Protein AF-A0A812Y8W4-F1 (afdb_monomer_lite)

Secondary structure (DSSP, 8-state):
-EEEESSSSS-EEEEE-HHHHHHHT--GGGTTTSB-GGGS--TTEE--HHHHHHHHHHHHH---EEEEEEPEE-SS-S---EEEEEEEEEEETTEEEEEEEEEEEPTT----STTHHHHHHHHHHHHHHHHHTT--EEEPPHHHHGGGPPEE-S--PEEEEEEEHHHHHHHHHHHHHT-SS-EEEE-TTSTT-EEEEE-HHHHHHH-GGG--TTS---GGGTT-BTB-TTS---EEGGG----STHHHHHHHHHHHHHHHH---EEEEE--SSPPTTPPPEEEEEEEEEEEEE-SSSTTTTT-EEEEEEEEEESS-HHHHHHH-S-HHHHHHHHHHHHHHHHTGGGSPPTTTSTT--TTS--TT--EEEEEEEEEEEE--

Foldseek 3Di:
DWKWFLPALATATDDDDPVCCVQLVPDPVVRHRDRHPVVADDLFWGAAQVVLLQVLLCSQQFAWDWDKDWTAGQDDDDDGWIKIKTWWWKAKQNTIMIDIDMDTDDPDDDDDDDPPVVVVVVCVVVVVVSVVVVIDMDIDDNVRSVLLAWAWPDDQAFDPFKFKVVLLLVLLQVLVQPAPFFKWKFFLLDPLGFTPHTHPNVCVVQVVVVDDLVPLPDPCVVSPVPDDSPHDSTHHQLSFQWDDDPVRVVQSSNVSSCSSHFEWDKTFGQHPDDDVPDGTKIKIKWKKFWWFADDRASRHDGHGGIMIMMTIGPDDRVVCVVCPPPPVSVVSSQVSSLVSLVVSVPHDGVPNPVPPDSVVGDRSMHMITTGNHMTIIYRD

Sequence (380 aa):
AIANDWQSEEITCVAMNDHYVKDQNCPREFLMNKNNRVLDPTHLTSLPAAVRVGIRAALAYGHQFDTHFETVESAAPGTKFMKKVSIRTVRVAGFRFVVGWQHHMGKDVQYGSRSSGWWKLAEDLVTQKASAASLPVSWIQEEEASKWQAELNGVFDQTEHLCRKEDLDAAILKALAQQKSPVILCDPFLPECPVIGVNAAAQAMTGWGNVGRQEVASADVRLLAGAKPSERGGYHLTYGRYAEGEEEELQRLAVRAACANGRPCSVKFRKMFEMPGDRPLSLWLQGVTVAYGVNKGPLGGGAHIWYLVGILSDAPVDAWEKEAPSSVAMASLKMALQEVLESHDALPKPGDSQEAGEKDWHPYGGDVRLLSKLVWHCQP

Structure (mmCIF, N/CA/C/O backbone):
data_AF-A0A812Y8W4-F1
#
_entry.id   AF-A0A812Y8W4-F1
#
loop_
_atom_site.group_PDB
_atom_site.id
_atom_site.type_symbol
_atom_site.label_atom_id
_atom_site.label_alt_id
_atom_site.label_comp_id
_atom_site.label_asym_id
_atom_site.label_entity_id
_atom_site.label_seq_id
_atom_site.pdbx_PDB_ins_code
_atom_site.Cartn_x
_atom_site.Cartn_y
_atom_site.Cartn_z
_atom_site.occupancy
_atom_site.B_iso_or_equiv
_atom_site.auth_seq_id
_atom_site.auth_comp_id
_atom_site.auth_asym_id
_atom_site.auth_atom_id
_atom_site.pdbx_PDB_model_num
ATOM 1 N N . ALA A 1 1 ? -5.309 21.760 7.430 1.00 75.50 1 ALA A N 1
ATOM 2 C CA . ALA A 1 1 ? -5.309 20.417 8.027 1.00 75.50 1 ALA A CA 1
ATOM 3 C C . ALA A 1 1 ? -6.565 19.687 7.593 1.00 75.50 1 ALA A C 1
ATOM 5 O O . ALA A 1 1 ? -7.605 20.328 7.439 1.00 75.50 1 ALA A O 1
ATOM 6 N N . ILE A 1 2 ? -6.438 18.382 7.402 1.00 80.75 2 ILE A N 1
ATOM 7 C CA . ILE A 1 2 ? -7.521 17.454 7.083 1.00 80.75 2 ILE A CA 1
ATOM 8 C C . ILE A 1 2 ? -7.534 16.333 8.122 1.00 80.75 2 ILE A C 1
ATOM 10 O O . ILE A 1 2 ? -6.482 16.007 8.677 1.00 80.75 2 ILE A O 1
ATOM 14 N N . ALA A 1 3 ? -8.707 15.766 8.380 1.00 82.62 3 ALA A N 1
ATOM 15 C CA . ALA A 1 3 ? -8.873 14.566 9.184 1.00 82.62 3 ALA A CA 1
ATOM 16 C C . ALA A 1 3 ? -9.636 13.517 8.377 1.00 82.62 3 ALA A C 1
ATOM 18 O O . ALA A 1 3 ? -10.691 13.822 7.809 1.00 82.62 3 ALA A O 1
ATOM 19 N N . ASN A 1 4 ? -9.100 12.300 8.351 1.00 82.75 4 ASN A N 1
ATOM 20 C CA . ASN A 1 4 ? -9.734 11.165 7.700 1.00 82.75 4 ASN A CA 1
ATOM 21 C C . ASN A 1 4 ? -10.240 10.156 8.730 1.00 82.75 4 ASN A C 1
ATOM 23 O O . ASN A 1 4 ? -9.529 9.869 9.697 1.00 82.75 4 ASN A O 1
ATOM 27 N N . ASP A 1 5 ? -11.430 9.608 8.490 1.00 82.12 5 ASP A N 1
ATOM 28 C CA . ASP A 1 5 ? -11.934 8.452 9.226 1.00 82.12 5 ASP A CA 1
ATOM 29 C C . ASP A 1 5 ? -11.247 7.191 8.703 1.00 82.12 5 ASP A C 1
ATOM 31 O O . ASP A 1 5 ? -11.250 6.896 7.507 1.00 82.12 5 ASP A O 1
ATOM 35 N N . TRP A 1 6 ? -10.586 6.484 9.613 1.00 84.50 6 TRP A N 1
ATOM 36 C CA . TRP A 1 6 ? -9.884 5.251 9.303 1.00 84.50 6 TRP A CA 1
ATOM 37 C C . TRP A 1 6 ? -10.809 4.031 9.365 1.00 84.50 6 TRP A C 1
ATOM 39 O O . TRP A 1 6 ? -10.519 3.019 8.725 1.00 84.50 6 TRP A O 1
ATOM 49 N N . GLN A 1 7 ? -11.889 4.094 10.147 1.00 76.88 7 GLN A N 1
ATOM 50 C CA . GLN A 1 7 ? -12.777 2.958 10.378 1.00 76.88 7 GLN A CA 1
ATOM 51 C C . GLN A 1 7 ? -13.758 2.708 9.236 1.00 76.88 7 GLN A C 1
ATOM 53 O O . GLN A 1 7 ? -14.238 1.579 9.106 1.00 76.88 7 GLN A O 1
ATOM 58 N N . SER A 1 8 ? -14.025 3.704 8.394 1.00 71.31 8 SER A N 1
ATOM 59 C CA . SER A 1 8 ? -14.782 3.494 7.167 1.00 71.31 8 SER A CA 1
ATOM 60 C C . SER A 1 8 ? -14.055 2.521 6.221 1.00 71.31 8 SER A C 1
ATOM 62 O O . SER A 1 8 ? -12.823 2.388 6.246 1.00 71.31 8 SER A O 1
ATOM 64 N N . GLU A 1 9 ? -14.838 1.802 5.407 1.00 66.44 9 GLU A N 1
ATOM 65 C CA . GLU A 1 9 ? -14.333 0.840 4.409 1.00 66.44 9 GLU A CA 1
ATOM 66 C C . GLU A 1 9 ? -13.288 1.504 3.506 1.00 66.44 9 GLU A C 1
ATOM 68 O O . GLU A 1 9 ? -12.166 1.014 3.359 1.00 66.44 9 GLU A O 1
ATOM 73 N N . GLU A 1 10 ? -13.617 2.703 3.031 1.00 69.31 10 GLU A N 1
ATOM 74 C CA . GLU A 1 10 ? -12.698 3.633 2.384 1.00 69.31 10 GLU A CA 1
ATOM 75 C C . GLU A 1 10 ? -12.204 4.675 3.391 1.00 69.31 10 GLU A C 1
ATOM 77 O O . GLU A 1 10 ? -12.980 5.147 4.211 1.00 69.31 10 GLU A O 1
ATOM 82 N N . ILE A 1 11 ? -10.939 5.100 3.335 1.00 73.06 11 ILE A N 1
ATOM 83 C CA . ILE A 1 11 ? -10.440 6.185 4.200 1.00 73.06 11 ILE A CA 1
ATOM 84 C C . ILE A 1 11 ? -10.993 7.522 3.680 1.00 73.06 11 ILE A C 1
ATOM 86 O O . ILE A 1 11 ? -10.510 8.049 2.674 1.00 73.06 11 ILE A O 1
ATOM 90 N N . THR A 1 12 ? -12.006 8.078 4.348 1.00 77.44 12 THR A N 1
ATOM 91 C CA . THR A 1 12 ? -12.747 9.253 3.848 1.00 77.44 12 THR A CA 1
ATOM 92 C C . THR A 1 12 ? -12.434 10.533 4.613 1.00 77.44 12 THR A C 1
ATOM 94 O O . THR A 1 12 ? -12.123 10.505 5.802 1.00 77.44 12 THR A O 1
ATOM 97 N N . CYS A 1 13 ? -12.531 11.683 3.937 1.00 80.06 13 CYS A N 1
ATOM 98 C CA . CYS A 1 13 ? -12.452 12.990 4.590 1.00 80.06 13 CYS A CA 1
ATOM 99 C C . CYS A 1 13 ? -13.642 13.235 5.511 1.00 80.06 13 CYS A C 1
ATOM 101 O O . CYS A 1 13 ? -14.760 13.400 5.022 1.00 80.06 13 CYS A O 1
ATOM 103 N N . VAL A 1 14 ? -13.397 13.434 6.803 1.00 84.81 14 VAL A N 1
ATOM 104 C CA . VAL A 1 14 ? -14.457 13.810 7.754 1.00 84.81 14 VAL A CA 1
ATOM 105 C C . VAL A 1 14 ? -14.330 15.233 8.279 1.00 84.81 14 VAL A C 1
ATOM 107 O O . VAL A 1 14 ? -15.310 15.794 8.761 1.00 84.81 14 VAL A O 1
ATOM 110 N N . ALA A 1 15 ? -13.160 15.865 8.154 1.00 84.06 15 ALA A N 1
ATOM 111 C CA . ALA A 1 15 ? -13.011 17.280 8.482 1.00 84.06 15 ALA A CA 1
ATOM 112 C C . ALA A 1 15 ? -11.885 17.960 7.696 1.00 84.06 15 ALA A C 1
ATOM 114 O O . ALA A 1 15 ? -10.861 17.354 7.382 1.00 84.06 15 ALA A O 1
ATOM 115 N N . MET A 1 16 ? -12.047 19.261 7.444 1.00 82.94 16 MET A N 1
ATOM 116 C CA . MET A 1 16 ? -11.006 20.127 6.887 1.00 82.94 16 MET A CA 1
ATOM 117 C C . MET A 1 16 ? -11.156 21.562 7.391 1.00 82.94 16 MET A C 1
ATOM 119 O O . MET A 1 16 ? -12.273 22.073 7.508 1.00 82.94 16 MET A O 1
ATOM 123 N N . ASN A 1 17 ? -10.038 22.242 7.642 1.00 82.38 17 ASN A N 1
ATOM 124 C CA . ASN A 1 17 ? -10.078 23.653 8.028 1.00 82.38 17 ASN A CA 1
ATOM 125 C C . ASN A 1 17 ? -10.137 24.594 6.808 1.00 82.38 17 ASN A C 1
ATOM 127 O O . ASN A 1 17 ? -9.692 24.248 5.714 1.00 82.38 17 ASN A O 1
ATOM 131 N N . ASP A 1 18 ? -10.662 25.807 7.002 1.00 79.19 18 ASP A N 1
ATOM 132 C CA . ASP A 1 18 ? -10.831 26.804 5.928 1.00 79.19 18 ASP A CA 1
ATOM 133 C C . ASP A 1 18 ? -9.507 27.206 5.271 1.00 79.19 18 ASP A C 1
ATOM 135 O O . ASP A 1 18 ? -9.463 27.518 4.085 1.00 79.19 18 ASP A O 1
ATOM 139 N N . HIS A 1 19 ? -8.414 27.192 6.038 1.00 73.94 19 HIS A N 1
ATOM 140 C CA . HIS A 1 19 ? -7.087 27.508 5.517 1.00 73.94 19 HIS A CA 1
ATOM 141 C C . HIS A 1 19 ? -6.642 26.494 4.458 1.00 73.94 19 HIS A C 1
ATOM 143 O O . HIS A 1 19 ? -6.126 26.884 3.421 1.00 73.94 19 HIS A O 1
ATOM 149 N N . TYR A 1 20 ? -6.925 25.206 4.666 1.00 71.69 20 TYR A N 1
ATOM 150 C CA . TYR A 1 20 ? -6.605 24.170 3.688 1.00 71.69 20 TYR A CA 1
ATOM 151 C C . TYR A 1 20 ? -7.391 24.334 2.381 1.00 71.69 20 TYR A C 1
ATOM 153 O O . TYR A 1 20 ? -6.816 24.214 1.305 1.00 71.69 20 TYR A O 1
ATOM 161 N N . VAL A 1 21 ? -8.683 24.669 2.472 1.00 71.25 21 VAL A N 1
ATOM 162 C CA . VAL A 1 21 ? -9.543 24.953 1.306 1.00 71.25 21 VAL A CA 1
ATOM 163 C C . VAL A 1 21 ? -8.991 26.130 0.497 1.00 71.25 21 VAL A C 1
ATOM 165 O O . VAL A 1 21 ? -8.902 26.049 -0.727 1.00 71.25 21 VAL A O 1
ATOM 168 N N . LYS A 1 22 ? -8.579 27.203 1.187 1.00 69.56 22 LYS A N 1
ATOM 169 C CA . LYS A 1 22 ? -7.984 28.397 0.569 1.00 69.56 22 LYS A CA 1
ATOM 170 C C . LYS A 1 22 ? -6.639 28.097 -0.095 1.00 69.56 22 LYS A C 1
ATOM 172 O O . LYS A 1 22 ? -6.428 28.514 -1.225 1.00 69.56 22 LYS A O 1
ATOM 177 N N . ASP A 1 23 ? -5.760 27.353 0.571 1.00 67.06 23 ASP A N 1
ATOM 178 C CA . ASP A 1 23 ? -4.409 27.069 0.069 1.00 67.06 23 ASP A CA 1
ATOM 179 C C . ASP A 1 23 ? -4.389 26.051 -1.083 1.00 67.06 23 ASP A C 1
ATOM 181 O O . ASP A 1 23 ? -3.506 26.104 -1.939 1.00 67.06 23 ASP A O 1
ATOM 185 N N . GLN A 1 24 ? -5.325 25.095 -1.109 1.00 64.88 24 GLN A N 1
ATOM 186 C CA . GLN A 1 24 ? -5.390 24.068 -2.157 1.00 64.88 24 GLN A CA 1
ATOM 187 C C . GLN A 1 24 ? -6.292 24.452 -3.341 1.00 64.88 24 GLN A C 1
ATOM 189 O O . GLN A 1 24 ? -6.369 23.682 -4.296 1.00 64.88 24 GLN A O 1
ATOM 194 N N . ASN A 1 25 ? -6.973 25.608 -3.303 1.00 61.84 25 ASN A N 1
ATOM 195 C CA . ASN A 1 25 ? -7.929 26.048 -4.332 1.00 61.84 25 ASN A CA 1
ATOM 196 C C . ASN A 1 25 ? -8.960 24.964 -4.721 1.00 61.84 25 ASN A C 1
ATOM 198 O O . ASN A 1 25 ? -9.389 24.878 -5.871 1.00 61.84 25 ASN A O 1
ATOM 202 N N . CYS A 1 26 ? -9.360 24.122 -3.765 1.00 60.56 26 CYS A N 1
ATOM 203 C CA . CYS A 1 26 ? -10.306 23.029 -3.979 1.00 60.56 26 CYS A CA 1
ATOM 204 C C . CYS A 1 26 ? -11.512 23.215 -3.048 1.00 60.56 26 CYS A C 1
ATOM 206 O O . CYS A 1 26 ? -11.309 23.254 -1.829 1.00 60.56 26 CYS A O 1
ATOM 208 N N . PRO A 1 27 ? -12.750 23.349 -3.567 1.00 65.56 27 PRO A N 1
ATOM 209 C CA . PRO A 1 27 ? -13.910 23.577 -2.712 1.00 65.56 27 PRO A CA 1
ATOM 210 C C . PRO A 1 27 ? -14.176 22.387 -1.785 1.00 65.56 27 PRO A C 1
ATOM 212 O O . PRO A 1 27 ? -13.978 21.225 -2.151 1.00 65.56 27 PRO A O 1
ATOM 215 N N . ARG A 1 28 ? -14.654 22.684 -0.573 1.00 73.00 28 ARG A N 1
ATOM 216 C CA . ARG A 1 28 ? -14.853 21.706 0.507 1.00 73.00 28 ARG A CA 1
ATOM 217 C C . ARG A 1 28 ? -15.736 20.535 0.076 1.00 73.00 28 ARG A C 1
ATOM 219 O O . ARG A 1 28 ? -15.408 19.388 0.371 1.00 73.00 28 ARG A O 1
ATOM 226 N N . GLU A 1 29 ? -16.823 20.805 -0.641 1.00 69.56 29 GLU A N 1
ATOM 227 C CA . GLU A 1 29 ? -17.768 19.791 -1.121 1.00 69.56 29 GLU A CA 1
ATOM 228 C C . GLU A 1 29 ? -17.148 18.765 -2.083 1.00 69.56 29 GLU A C 1
ATOM 230 O O . GLU A 1 29 ? -17.679 17.665 -2.246 1.00 69.56 29 GLU A O 1
ATOM 235 N N . PHE A 1 30 ? -16.006 19.077 -2.705 1.00 63.97 30 PHE A N 1
ATOM 236 C CA . PHE A 1 30 ? -15.322 18.124 -3.573 1.00 63.97 30 PHE A CA 1
ATOM 237 C C . PHE A 1 30 ? -14.468 17.117 -2.814 1.00 63.97 30 PHE A C 1
ATOM 239 O O . PHE A 1 30 ? -14.166 16.081 -3.401 1.00 63.97 30 PHE A O 1
ATOM 246 N N . LEU A 1 31 ? -14.120 17.399 -1.558 1.00 67.38 31 LEU A N 1
ATOM 247 C CA . LEU A 1 31 ? -13.201 16.599 -0.750 1.00 67.38 31 LEU A CA 1
ATOM 248 C C . LEU A 1 31 ? -13.906 15.894 0.420 1.00 67.38 31 LEU A C 1
ATOM 250 O O . LEU A 1 31 ? -13.575 14.759 0.743 1.00 67.38 31 LEU A O 1
ATOM 254 N N . MET A 1 32 ? -14.909 16.531 1.033 1.00 73.50 32 MET A N 1
ATOM 255 C CA . MET A 1 32 ? -15.682 15.940 2.135 1.00 73.50 32 MET A CA 1
ATOM 256 C C . MET A 1 32 ? -16.338 14.615 1.729 1.00 73.50 32 MET A C 1
ATOM 258 O O . MET A 1 32 ? -16.919 14.520 0.650 1.00 73.50 32 MET A O 1
ATOM 262 N N . ASN A 1 33 ? -16.280 13.615 2.614 1.00 66.69 33 ASN A N 1
ATOM 263 C CA . ASN A 1 33 ? -16.837 12.268 2.433 1.00 66.69 33 ASN A CA 1
ATOM 264 C C . ASN A 1 33 ? -16.342 11.526 1.182 1.00 66.69 33 ASN A C 1
ATOM 266 O O . ASN A 1 33 ? -16.957 10.548 0.765 1.00 66.69 33 ASN A O 1
ATOM 270 N N . LYS A 1 34 ? -15.246 11.981 0.567 1.00 64.75 34 LYS A N 1
ATOM 271 C CA . LYS A 1 34 ? -14.584 11.264 -0.520 1.00 64.75 34 LYS A CA 1
ATOM 272 C C . LYS A 1 34 ? -13.285 10.658 -0.030 1.00 64.75 34 LYS A C 1
ATOM 274 O O . LYS A 1 34 ? -12.699 11.122 0.954 1.00 64.75 34 LYS A O 1
ATOM 279 N N . ASN A 1 35 ? -12.828 9.644 -0.757 1.00 60.47 35 ASN A N 1
ATOM 280 C CA . ASN A 1 35 ? -11.470 9.150 -0.638 1.00 60.47 35 ASN A CA 1
ATOM 281 C C . ASN A 1 35 ? -10.505 10.313 -0.898 1.00 60.47 35 ASN A C 1
ATOM 283 O O . ASN A 1 35 ? -10.450 10.913 -1.978 1.00 60.47 35 ASN A O 1
ATOM 287 N N . ASN A 1 36 ? -9.808 10.690 0.164 1.00 55.25 36 ASN A N 1
ATOM 288 C CA . ASN A 1 36 ? -9.046 11.915 0.228 1.00 55.25 36 ASN A CA 1
ATOM 289 C C . ASN A 1 36 ? -7.659 11.695 -0.386 1.00 55.25 36 ASN A C 1
ATOM 291 O O . ASN A 1 36 ? -6.643 11.672 0.308 1.00 55.25 36 ASN A O 1
ATOM 295 N N . ARG A 1 37 ? -7.599 11.620 -1.721 1.00 55.22 37 ARG A N 1
ATOM 296 C CA . ARG A 1 37 ? -6.351 11.654 -2.514 1.00 55.22 37 ARG A CA 1
ATOM 297 C C . ARG A 1 37 ? -5.582 12.983 -2.399 1.00 55.22 37 ARG A C 1
ATOM 299 O O . ARG A 1 37 ? -4.651 13.224 -3.149 1.00 55.22 37 ARG A O 1
ATOM 306 N N . VAL A 1 38 ? -5.935 13.857 -1.457 1.00 50.94 38 VAL A N 1
ATOM 307 C CA . VAL A 1 38 ? -5.523 15.270 -1.410 1.00 50.94 38 VAL A CA 1
ATOM 308 C C . VAL A 1 38 ? -4.034 15.485 -1.132 1.00 50.94 38 VAL A C 1
ATOM 310 O O . VAL A 1 38 ? -3.537 16.599 -1.264 1.00 50.94 38 VAL A O 1
ATOM 313 N N . LEU A 1 39 ? -3.304 14.423 -0.789 1.00 50.75 39 LEU A N 1
ATOM 314 C CA . LEU A 1 39 ? -1.848 14.463 -0.684 1.00 50.75 39 LEU A CA 1
ATOM 315 C C . LEU A 1 39 ? -1.136 14.115 -2.001 1.00 50.75 39 LEU A C 1
ATOM 317 O O . LEU A 1 39 ? 0.014 14.520 -2.161 1.00 50.75 39 LEU A O 1
ATOM 321 N N . ASP A 1 40 ? -1.795 13.432 -2.945 1.00 47.28 40 ASP A N 1
ATOM 322 C CA . ASP A 1 40 ? -1.264 13.116 -4.278 1.00 47.28 40 ASP A CA 1
ATOM 323 C C . ASP A 1 40 ? -1.700 14.228 -5.254 1.00 47.28 40 ASP A C 1
ATOM 325 O O . ASP A 1 40 ? -2.899 14.411 -5.489 1.00 47.28 40 ASP A O 1
ATOM 329 N N . PRO A 1 41 ? -0.782 15.077 -5.752 1.00 43.41 41 PRO A N 1
ATOM 330 C CA . PRO A 1 41 ? -1.162 16.146 -6.647 1.00 43.41 41 PRO A CA 1
ATOM 331 C C . PRO A 1 41 ? -1.688 15.589 -7.973 1.00 43.41 41 PRO A C 1
ATOM 333 O O . PRO A 1 41 ? -1.301 14.530 -8.443 1.00 43.41 41 PRO A O 1
ATOM 336 N N . THR A 1 42 ? -2.597 16.367 -8.547 1.00 47.44 42 THR A N 1
ATOM 337 C CA . THR A 1 42 ? -3.219 16.273 -9.872 1.00 47.44 42 THR A CA 1
ATOM 338 C C . THR A 1 42 ? -2.381 15.610 -10.974 1.00 47.44 42 THR A C 1
ATOM 340 O O . THR A 1 42 ? -1.166 15.761 -10.983 1.00 47.44 42 THR A O 1
ATOM 343 N N . HIS A 1 43 ? -3.070 15.055 -11.981 1.00 47.28 43 HIS A N 1
ATOM 344 C CA . HIS A 1 43 ? -2.619 14.463 -13.263 1.00 47.28 43 HIS A CA 1
ATOM 345 C C . HIS A 1 43 ? -1.365 15.021 -13.994 1.00 47.28 43 HIS A C 1
ATOM 347 O O . HIS A 1 43 ? -0.941 14.401 -14.963 1.00 47.28 43 HIS A O 1
ATOM 353 N N . LEU A 1 44 ? -0.786 16.152 -13.572 1.00 50.47 44 LEU A N 1
ATOM 354 C CA . LEU A 1 44 ? 0.386 16.825 -14.159 1.00 50.47 44 LEU A CA 1
ATOM 355 C C . LEU A 1 44 ? 1.672 16.749 -13.307 1.00 50.47 44 LEU A C 1
ATOM 357 O O . LEU A 1 44 ? 2.728 17.214 -13.741 1.00 50.47 44 LEU A O 1
ATOM 361 N N . THR A 1 45 ? 1.616 16.194 -12.090 1.00 58.78 45 THR A N 1
ATOM 362 C CA . THR A 1 45 ? 2.785 15.986 -11.213 1.00 58.78 45 THR A CA 1
ATOM 363 C C . THR A 1 45 ? 2.568 14.775 -10.318 1.00 58.78 45 THR A C 1
ATOM 365 O O . THR A 1 45 ? 1.502 14.659 -9.728 1.00 58.78 45 THR A O 1
ATOM 368 N N . SER A 1 46 ? 3.582 13.932 -10.131 1.00 68.31 46 SER A N 1
ATOM 369 C CA . SER A 1 46 ? 3.511 12.790 -9.207 1.00 68.31 46 SER A CA 1
ATOM 370 C C . SER A 1 46 ? 4.354 13.030 -7.955 1.00 68.31 46 SER A C 1
ATOM 372 O O . SER A 1 46 ? 5.429 13.637 -8.023 1.00 68.31 46 SER A O 1
ATOM 374 N N . LEU A 1 47 ? 3.924 12.500 -6.810 1.00 77.88 47 LEU A N 1
ATOM 375 C CA . LEU A 1 47 ? 4.786 12.391 -5.628 1.00 77.88 47 LEU A CA 1
ATOM 376 C C . LEU A 1 47 ? 5.966 11.447 -5.893 1.00 77.88 47 LEU A C 1
ATOM 378 O O . LEU A 1 47 ? 5.760 10.447 -6.571 1.00 77.88 47 LEU A O 1
ATOM 382 N N .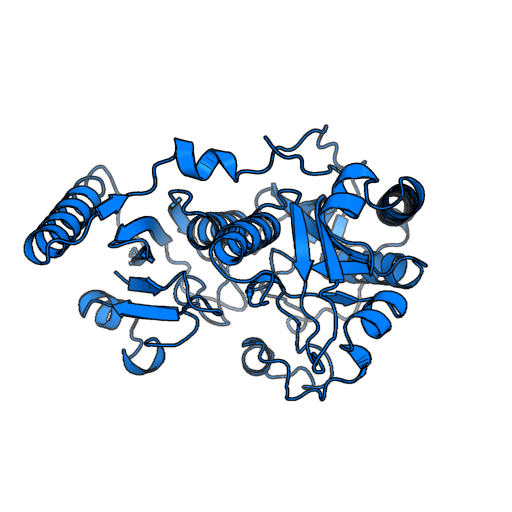 PRO A 1 48 ? 7.159 11.657 -5.311 1.00 81.00 48 PRO A N 1
ATOM 383 C CA . PRO A 1 48 ? 8.196 10.627 -5.289 1.00 81.00 48 PRO A CA 1
ATOM 384 C C . PRO A 1 48 ? 7.714 9.334 -4.611 1.00 81.00 48 PRO A C 1
ATOM 386 O O . PRO A 1 48 ? 6.954 9.377 -3.641 1.00 81.00 48 PRO A O 1
ATOM 389 N N . ALA A 1 49 ? 8.197 8.180 -5.074 1.00 83.56 49 ALA A N 1
ATOM 390 C CA . ALA A 1 49 ? 7.829 6.858 -4.558 1.00 83.56 49 ALA A CA 1
ATOM 391 C C . ALA A 1 49 ? 7.941 6.731 -3.025 1.00 83.56 49 ALA A C 1
ATOM 393 O O . ALA A 1 49 ? 6.983 6.317 -2.372 1.00 83.56 49 ALA A O 1
ATOM 394 N N . ALA A 1 50 ? 9.061 7.167 -2.439 1.00 84.69 50 ALA A N 1
ATOM 395 C CA . ALA A 1 50 ? 9.269 7.139 -0.988 1.00 84.69 50 ALA A CA 1
ATOM 396 C C . ALA A 1 50 ? 8.222 7.969 -0.220 1.00 84.69 50 ALA A C 1
ATOM 398 O O . ALA A 1 50 ? 7.782 7.582 0.861 1.00 84.69 50 ALA A O 1
ATOM 399 N N . VAL A 1 51 ? 7.770 9.085 -0.805 1.00 85.38 51 VAL A N 1
ATOM 400 C CA . VAL A 1 51 ? 6.731 9.937 -0.214 1.00 85.38 51 VAL A CA 1
ATOM 401 C C . VAL A 1 51 ? 5.373 9.244 -0.263 1.00 85.38 51 VAL A C 1
ATOM 403 O O . VAL A 1 51 ? 4.658 9.246 0.737 1.00 85.38 51 VAL A O 1
ATOM 406 N N . ARG A 1 52 ? 5.030 8.594 -1.386 1.00 83.94 52 ARG A N 1
ATOM 407 C CA . ARG A 1 52 ? 3.784 7.813 -1.517 1.00 83.94 52 ARG A CA 1
ATOM 408 C C . ARG A 1 52 ? 3.714 6.700 -0.473 1.00 83.94 52 ARG A C 1
ATOM 410 O O . ARG A 1 52 ? 2.693 6.559 0.195 1.00 83.94 52 ARG A O 1
ATOM 417 N N . VAL A 1 53 ? 4.803 5.948 -0.313 1.00 84.38 53 VAL A N 1
ATOM 418 C CA . VAL A 1 53 ? 4.907 4.854 0.665 1.00 84.38 53 VAL A CA 1
ATOM 419 C C . VAL A 1 53 ? 4.798 5.381 2.097 1.00 84.38 53 VAL A C 1
ATOM 421 O O . VAL A 1 53 ? 4.021 4.845 2.881 1.00 84.38 53 VAL A O 1
ATOM 424 N N . GLY A 1 54 ? 5.489 6.475 2.432 1.00 87.44 54 GLY A N 1
ATOM 425 C CA . GLY A 1 54 ? 5.412 7.076 3.766 1.00 87.44 54 GLY A CA 1
ATOM 426 C C . GLY A 1 54 ? 4.018 7.602 4.124 1.00 87.44 54 GLY A C 1
ATOM 427 O O . GLY A 1 54 ? 3.516 7.340 5.217 1.00 87.44 54 GLY A O 1
ATOM 428 N N . ILE A 1 55 ? 3.335 8.256 3.176 1.00 86.25 55 ILE A N 1
ATOM 429 C CA . ILE A 1 55 ? 1.930 8.658 3.345 1.00 86.25 55 ILE A CA 1
ATOM 430 C C . ILE A 1 55 ? 1.045 7.428 3.565 1.00 86.25 55 ILE A C 1
ATOM 432 O O . ILE A 1 55 ? 0.200 7.440 4.458 1.00 86.25 55 ILE A O 1
ATOM 436 N N . ARG A 1 56 ? 1.235 6.351 2.791 1.00 86.75 56 ARG A N 1
ATOM 437 C CA . ARG A 1 56 ? 0.461 5.112 2.966 1.00 86.75 56 ARG A CA 1
ATOM 438 C C . ARG A 1 56 ? 0.692 4.472 4.317 1.00 86.75 56 ARG A C 1
ATOM 440 O O . ARG A 1 56 ? -0.282 4.078 4.935 1.00 86.75 56 ARG A O 1
ATOM 447 N N . ALA A 1 57 ? 1.930 4.395 4.791 1.00 89.62 57 ALA A N 1
ATOM 448 C CA . ALA A 1 57 ? 2.240 3.874 6.119 1.00 89.62 57 ALA A CA 1
ATOM 449 C C . ALA A 1 57 ? 1.513 4.667 7.218 1.00 89.62 57 ALA A C 1
ATOM 451 O O . ALA A 1 57 ? 0.901 4.084 8.118 1.00 89.62 57 ALA A O 1
ATOM 452 N N . ALA A 1 58 ? 1.504 5.997 7.098 1.00 88.88 58 ALA A N 1
ATOM 453 C CA . ALA A 1 58 ? 0.778 6.868 8.013 1.00 88.88 58 ALA A CA 1
ATOM 454 C C . ALA A 1 58 ? -0.737 6.625 7.970 1.00 88.88 58 ALA A C 1
ATOM 456 O O . ALA A 1 58 ? -1.365 6.465 9.014 1.00 88.88 58 ALA A O 1
ATOM 457 N N . LEU A 1 59 ? -1.318 6.538 6.768 1.00 86.62 59 LEU A N 1
ATOM 458 C CA . LEU A 1 59 ? -2.742 6.253 6.576 1.00 86.62 59 LEU A CA 1
ATOM 459 C C . LEU A 1 59 ? -3.127 4.828 7.003 1.00 86.62 59 LEU A C 1
ATOM 461 O O . LEU A 1 59 ? -4.244 4.604 7.454 1.00 86.62 59 LEU A O 1
ATOM 465 N N . ALA A 1 60 ? -2.229 3.859 6.848 1.00 87.75 60 ALA A N 1
ATOM 466 C CA . ALA A 1 60 ? -2.504 2.448 7.067 1.00 87.75 60 ALA A CA 1
ATOM 467 C C . ALA A 1 60 ? -2.479 2.082 8.548 1.00 87.75 60 ALA A C 1
ATOM 469 O O . ALA A 1 60 ? -3.430 1.473 9.025 1.00 87.75 60 ALA A O 1
ATOM 470 N N . TYR A 1 61 ? -1.420 2.457 9.268 1.00 89.75 61 TYR A N 1
ATOM 471 C CA . TYR A 1 61 ? -1.188 2.003 10.642 1.00 89.75 61 TYR A CA 1
ATOM 472 C C . TYR A 1 61 ? -0.624 3.085 11.569 1.00 89.75 61 TYR A C 1
ATOM 474 O O . TYR A 1 61 ? -0.190 2.794 12.681 1.00 89.75 61 TYR A O 1
ATOM 482 N N . GLY A 1 62 ? -0.677 4.347 11.143 1.00 88.81 62 GLY A N 1
ATOM 483 C CA . GLY A 1 62 ? -0.370 5.488 11.996 1.00 88.81 62 GLY A CA 1
ATOM 484 C C . GLY A 1 62 ? 1.111 5.793 12.170 1.00 88.81 62 GLY A C 1
ATOM 485 O O . GLY A 1 62 ? 1.458 6.503 13.109 1.00 88.81 62 GLY A O 1
ATOM 486 N N . HIS A 1 63 ? 1.970 5.314 11.263 1.00 90.88 63 HIS A N 1
ATOM 487 C CA . HIS A 1 63 ? 3.368 5.740 11.215 1.00 90.88 63 HIS A CA 1
ATOM 488 C C . HIS A 1 63 ? 3.455 7.263 11.105 1.00 90.88 63 HIS A C 1
ATOM 490 O O . HIS A 1 63 ? 2.863 7.861 10.203 1.00 90.88 63 HIS A O 1
ATOM 496 N N . GLN A 1 64 ? 4.173 7.902 12.027 1.00 90.62 64 GLN A N 1
ATOM 497 C CA . GLN A 1 64 ? 4.376 9.338 11.935 1.00 90.62 64 GLN A CA 1
ATOM 498 C C . GLN A 1 64 ? 5.159 9.639 10.660 1.00 90.62 64 GLN A C 1
ATOM 500 O O . GLN A 1 64 ? 6.221 9.078 10.416 1.00 90.62 64 GLN A O 1
ATOM 505 N N . PHE A 1 65 ? 4.643 10.565 9.863 1.00 88.88 65 PHE A N 1
ATOM 506 C CA . PHE A 1 65 ? 5.300 10.974 8.635 1.00 88.88 65 PHE A CA 1
ATOM 507 C C . PHE A 1 65 ? 5.478 12.485 8.648 1.00 88.88 65 PHE A C 1
ATOM 509 O O . PHE A 1 65 ? 4.520 13.222 8.860 1.00 88.88 65 PHE A O 1
ATOM 516 N N . ASP A 1 66 ? 6.702 12.965 8.469 1.00 87.69 66 ASP A N 1
ATOM 517 C CA . ASP A 1 66 ? 7.007 14.380 8.255 1.00 87.69 66 ASP A CA 1
ATOM 518 C C . ASP A 1 66 ? 8.130 14.455 7.228 1.00 87.69 66 ASP A C 1
ATOM 520 O O . ASP A 1 66 ? 9.239 13.983 7.474 1.00 87.69 66 ASP A O 1
ATOM 524 N N . THR A 1 67 ? 7.832 14.994 6.049 1.00 82.56 67 THR A N 1
ATOM 525 C CA . THR A 1 67 ? 8.834 15.118 4.998 1.00 82.56 67 THR A CA 1
ATOM 526 C C . THR A 1 67 ? 8.611 16.339 4.122 1.00 82.56 67 THR A C 1
ATOM 528 O O . THR A 1 67 ? 7.491 16.829 3.936 1.00 82.56 67 THR A O 1
ATOM 531 N N . HIS A 1 68 ? 9.715 16.799 3.546 1.00 81.81 68 HIS A N 1
ATOM 532 C CA . HIS A 1 68 ? 9.733 17.792 2.486 1.00 81.81 68 HIS A CA 1
ATOM 533 C C . HIS A 1 68 ? 10.076 17.076 1.191 1.00 81.81 68 HIS A C 1
ATOM 535 O O . HIS A 1 68 ? 10.972 16.235 1.161 1.00 81.81 68 HIS A O 1
ATOM 541 N N . PHE A 1 69 ? 9.383 17.420 0.117 1.00 72.94 69 PHE A N 1
ATOM 542 C CA . PHE A 1 69 ? 9.628 16.804 -1.171 1.00 72.94 69 PHE A CA 1
ATOM 543 C C . PHE A 1 69 ? 9.374 17.779 -2.308 1.00 72.94 69 PHE A C 1
ATOM 545 O O . PHE A 1 69 ? 8.532 18.675 -2.225 1.00 72.94 69 PHE A O 1
ATOM 552 N N . GLU A 1 70 ? 10.107 17.567 -3.390 1.00 75.75 70 GLU A N 1
ATOM 553 C CA . GLU A 1 70 ? 9.837 18.191 -4.673 1.00 75.75 70 GLU A CA 1
ATOM 554 C C . GLU A 1 70 ? 8.887 17.284 -5.462 1.00 75.75 70 GLU A C 1
ATOM 556 O O . GLU A 1 70 ? 9.071 16.064 -5.508 1.00 75.75 70 GLU A O 1
ATOM 561 N N . THR A 1 71 ? 7.847 17.855 -6.065 1.00 71.44 71 THR A N 1
ATOM 562 C CA . THR A 1 71 ? 6.996 17.112 -7.001 1.00 71.44 71 THR A CA 1
ATOM 563 C C . THR A 1 71 ? 7.786 16.732 -8.250 1.00 71.44 71 THR A C 1
ATOM 565 O O . THR A 1 71 ? 8.555 17.546 -8.766 1.00 71.44 71 THR A O 1
ATOM 568 N N . VAL A 1 72 ? 7.561 15.531 -8.781 1.00 68.56 72 VAL A N 1
ATOM 569 C CA . VAL A 1 72 ? 8.194 15.097 -10.030 1.00 68.56 72 VAL A CA 1
ATOM 570 C C . VAL A 1 72 ? 7.350 15.556 -11.222 1.00 68.56 72 VAL A C 1
ATOM 572 O O . VAL A 1 72 ? 6.126 15.407 -11.209 1.00 68.56 72 VAL A O 1
ATOM 575 N N . GLU A 1 73 ? 8.007 16.135 -12.231 1.00 64.06 73 GLU A N 1
ATOM 576 C CA . GLU A 1 73 ? 7.378 16.594 -13.477 1.00 64.06 73 GLU A CA 1
ATOM 577 C C . GLU A 1 73 ? 6.777 15.422 -14.250 1.00 64.06 73 GLU A C 1
ATOM 579 O O . GLU A 1 73 ? 7.437 14.396 -14.422 1.00 64.06 73 GLU A O 1
ATOM 584 N N . SER A 1 74 ? 5.530 15.596 -14.699 1.00 56.50 74 SER A N 1
ATOM 585 C CA . SER A 1 74 ? 4.770 14.535 -15.348 1.00 56.50 74 SER A CA 1
ATOM 586 C C . SER A 1 74 ? 4.638 14.726 -16.866 1.00 56.50 74 SER A C 1
ATOM 588 O O . SER A 1 74 ? 4.845 13.785 -17.613 1.00 56.50 74 SER A O 1
ATOM 590 N N . ALA A 1 75 ? 4.398 15.946 -17.353 1.00 47.06 75 ALA A N 1
ATOM 591 C CA . ALA A 1 75 ? 4.560 16.316 -18.765 1.00 47.06 75 ALA A CA 1
ATOM 592 C C . ALA A 1 75 ? 4.526 17.857 -18.919 1.00 47.06 75 ALA A C 1
ATOM 594 O O . ALA A 1 75 ? 3.489 18.463 -18.668 1.00 47.06 75 ALA A O 1
ATOM 595 N N . ALA A 1 76 ? 5.639 18.472 -19.361 1.00 47.16 76 ALA A N 1
ATOM 596 C CA . ALA A 1 76 ? 5.813 19.894 -19.757 1.00 47.16 76 ALA A CA 1
ATOM 597 C C . ALA A 1 76 ? 5.666 21.004 -18.657 1.00 47.16 76 ALA A C 1
ATOM 599 O O . ALA A 1 76 ? 5.127 20.754 -17.582 1.00 47.16 76 ALA A O 1
ATOM 600 N N . PRO A 1 77 ? 6.238 22.225 -18.851 1.00 48.44 77 PRO A N 1
ATOM 601 C CA . PRO A 1 77 ? 7.028 22.894 -17.807 1.00 48.44 77 PRO A CA 1
ATOM 602 C C . PRO A 1 77 ? 6.318 23.998 -17.008 1.00 48.44 77 PRO A C 1
ATOM 604 O O . PRO A 1 77 ? 5.472 24.731 -17.516 1.00 48.44 77 PRO A O 1
ATOM 607 N N . GLY A 1 78 ? 6.834 24.238 -15.794 1.00 49.47 78 GLY A N 1
ATOM 608 C CA . GLY A 1 78 ? 6.892 25.600 -15.247 1.00 49.47 78 GLY A CA 1
ATOM 609 C C . GLY A 1 78 ? 7.157 25.712 -13.748 1.00 49.47 78 GLY A C 1
ATOM 610 O O . GLY A 1 78 ? 7.904 26.591 -13.301 1.00 49.47 78 GLY A O 1
ATOM 611 N N . THR A 1 79 ? 6.584 24.822 -12.947 1.00 52.00 79 THR A N 1
ATOM 612 C CA . THR A 1 79 ? 6.659 24.952 -11.490 1.00 52.00 79 THR A CA 1
ATOM 613 C C . THR A 1 79 ? 6.757 23.596 -10.826 1.00 52.00 79 THR A C 1
ATOM 615 O O . THR A 1 79 ? 5.761 23.028 -10.393 1.00 52.00 79 THR A O 1
ATOM 618 N N . LYS A 1 80 ? 7.990 23.115 -10.670 1.00 55.72 80 LYS A N 1
ATOM 619 C CA . LYS A 1 80 ? 8.340 22.345 -9.479 1.00 55.72 80 LYS A CA 1
ATOM 620 C C . LYS A 1 80 ? 8.143 23.254 -8.274 1.00 55.72 80 LYS A C 1
ATOM 622 O O . LYS A 1 80 ? 8.619 24.394 -8.269 1.00 55.72 80 LYS A O 1
ATOM 627 N N . PHE A 1 81 ? 7.404 22.779 -7.288 1.00 61.69 81 PHE A N 1
ATOM 628 C CA . PHE A 1 81 ? 7.269 23.466 -6.016 1.00 61.69 81 PHE A CA 1
ATOM 629 C C . PHE A 1 81 ? 7.502 22.470 -4.896 1.00 61.69 81 PHE A C 1
ATOM 631 O O . PHE A 1 81 ? 7.107 21.303 -4.955 1.00 61.69 81 PHE A O 1
ATOM 638 N N . MET A 1 82 ? 8.203 22.951 -3.881 1.00 71.50 82 MET A N 1
ATOM 639 C CA . MET A 1 82 ? 8.503 22.170 -2.700 1.00 71.50 82 MET A CA 1
ATOM 640 C C . MET A 1 82 ? 7.232 22.072 -1.867 1.00 71.50 82 MET A C 1
ATOM 642 O O . MET A 1 82 ? 6.620 23.083 -1.520 1.00 71.50 82 MET A O 1
ATOM 646 N N . LYS A 1 83 ? 6.829 20.851 -1.538 1.00 75.44 83 LYS A N 1
ATOM 647 C CA . LYS A 1 83 ? 5.748 20.591 -0.597 1.00 75.44 83 LYS A CA 1
ATOM 648 C C . LYS A 1 83 ? 6.324 20.065 0.702 1.00 75.44 83 LYS A C 1
ATOM 650 O O . LYS A 1 83 ? 7.271 19.281 0.712 1.00 75.44 83 LYS A O 1
ATOM 655 N N . LYS A 1 84 ? 5.694 20.458 1.801 1.00 77.38 84 LYS A N 1
ATOM 656 C CA . LYS A 1 84 ? 5.814 19.762 3.076 1.00 77.38 84 LYS A CA 1
ATOM 657 C C . LYS A 1 84 ? 4.539 18.970 3.316 1.00 77.38 84 LYS A C 1
ATOM 659 O O . LYS A 1 84 ? 3.449 19.520 3.151 1.00 77.38 84 LYS A O 1
ATOM 664 N N . VAL A 1 85 ? 4.676 17.717 3.728 1.00 80.44 85 VAL A N 1
ATOM 665 C CA . VAL A 1 85 ? 3.571 16.910 4.248 1.00 80.44 85 VAL A CA 1
ATOM 666 C C . VAL A 1 85 ? 3.940 16.409 5.628 1.00 80.44 85 VAL A C 1
ATOM 668 O O . VAL A 1 85 ? 5.057 15.946 5.849 1.00 80.44 85 VAL A O 1
ATOM 671 N N . SER A 1 86 ? 2.997 16.495 6.560 1.00 86.19 86 SER A N 1
ATOM 672 C CA . SER A 1 86 ? 3.150 15.822 7.836 1.00 86.19 86 SER A CA 1
ATOM 673 C C . SER A 1 86 ? 1.824 15.289 8.361 1.00 86.19 86 SER A C 1
ATOM 675 O O . SER A 1 86 ? 0.771 15.913 8.216 1.00 86.19 86 SER A O 1
ATOM 677 N N . ILE A 1 87 ? 1.887 14.075 8.901 1.00 88.12 87 ILE A N 1
ATOM 678 C CA . ILE A 1 87 ? 0.754 13.219 9.222 1.00 88.12 87 ILE A CA 1
ATOM 679 C C . ILE A 1 87 ? 0.997 12.569 10.583 1.00 88.12 87 ILE A C 1
ATOM 681 O O . ILE A 1 87 ? 2.079 12.038 10.842 1.00 88.12 87 ILE A O 1
ATOM 685 N N . ARG A 1 88 ? -0.028 12.595 11.435 1.00 90.94 88 ARG A N 1
ATOM 686 C CA . ARG A 1 88 ? -0.090 11.853 12.701 1.00 90.94 88 ARG A CA 1
ATOM 687 C C . ARG A 1 88 ? -1.464 11.226 12.863 1.00 90.94 88 ARG A C 1
ATOM 689 O O . ARG A 1 88 ? -2.435 11.686 12.267 1.00 90.94 88 ARG A O 1
ATOM 696 N N . THR A 1 89 ? -1.542 10.191 13.688 1.00 91.94 89 THR A N 1
ATOM 697 C CA . THR A 1 89 ? -2.792 9.473 13.948 1.00 91.94 89 THR A CA 1
ATOM 698 C C . THR A 1 89 ? -3.186 9.611 15.406 1.00 91.94 89 THR A C 1
ATOM 700 O O . THR A 1 89 ? -2.350 9.494 16.300 1.00 91.94 89 THR A O 1
ATOM 703 N N . VAL A 1 90 ? -4.472 9.847 15.640 1.00 93.00 90 VAL A N 1
ATOM 704 C CA . VAL A 1 90 ? -5.069 9.965 16.968 1.00 93.00 90 VAL A CA 1
ATOM 705 C C . VAL A 1 90 ? -6.212 8.970 17.106 1.00 93.00 90 VAL A C 1
ATOM 707 O O . VAL A 1 90 ? -6.961 8.731 16.162 1.00 93.00 90 VAL A O 1
ATOM 710 N N . ARG A 1 91 ? -6.350 8.382 18.290 1.00 93.00 91 ARG A N 1
ATOM 711 C CA . ARG A 1 91 ? -7.516 7.617 18.715 1.00 93.00 91 ARG A CA 1
ATOM 712 C C . ARG A 1 91 ? -8.384 8.480 19.613 1.00 93.00 91 ARG A C 1
ATOM 714 O O . ARG A 1 91 ? -7.885 9.021 20.593 1.00 93.00 91 ARG A O 1
ATOM 721 N N . VAL A 1 92 ? -9.669 8.593 19.290 1.00 92.38 92 VAL A N 1
ATOM 722 C CA . VAL A 1 92 ? -10.680 9.294 20.091 1.00 92.38 92 VAL A CA 1
ATOM 723 C C . VAL A 1 92 ? -11.866 8.357 20.278 1.00 92.38 92 VAL A C 1
ATOM 725 O O . VAL A 1 92 ? -12.458 7.922 19.298 1.00 92.38 92 VAL A O 1
ATOM 728 N N . ALA A 1 93 ? -12.204 8.021 21.524 1.00 89.94 93 ALA A N 1
ATOM 729 C CA . ALA A 1 93 ? -13.304 7.103 21.851 1.00 89.94 93 ALA A CA 1
ATOM 730 C C . ALA A 1 93 ? -13.225 5.727 21.150 1.00 89.94 93 ALA A C 1
ATOM 732 O O . ALA A 1 93 ? -14.247 5.135 20.826 1.00 89.94 93 ALA A O 1
ATOM 733 N N . GLY A 1 94 ? -12.010 5.231 20.889 1.00 84.06 94 GLY A N 1
ATOM 734 C CA . GLY A 1 94 ? -11.773 3.984 20.144 1.00 84.06 94 GLY A CA 1
ATOM 735 C C . GLY A 1 94 ? -11.710 4.151 18.619 1.00 84.06 94 GLY A C 1
ATOM 736 O O . GLY A 1 94 ? -11.214 3.263 17.932 1.00 84.06 94 GLY A O 1
ATOM 737 N N . PHE A 1 95 ? -12.106 5.306 18.080 1.00 87.50 95 PHE A N 1
ATOM 738 C CA . PHE A 1 95 ? -12.044 5.610 16.649 1.00 87.50 95 PHE A CA 1
ATOM 739 C C . PHE A 1 95 ? -10.684 6.184 16.263 1.00 87.50 95 PHE A C 1
ATOM 741 O O . PHE A 1 95 ? -10.156 7.055 16.955 1.00 87.50 95 PHE A O 1
ATOM 748 N N . ARG A 1 96 ? -10.111 5.713 15.151 1.00 88.31 96 ARG A N 1
ATOM 749 C CA . ARG A 1 96 ? -8.837 6.209 14.614 1.00 88.31 96 ARG A CA 1
ATOM 750 C C . ARG A 1 96 ? -9.090 7.308 13.589 1.00 88.31 96 ARG A C 1
ATOM 752 O O . ARG A 1 96 ? -9.816 7.103 12.621 1.00 88.31 96 ARG A O 1
ATOM 759 N N . PHE A 1 97 ? -8.408 8.431 13.768 1.00 89.25 97 PHE A N 1
ATOM 760 C CA . PHE A 1 97 ? -8.399 9.544 12.832 1.00 89.25 97 PHE A CA 1
ATOM 761 C C . PHE A 1 97 ? -6.976 9.837 12.388 1.00 89.25 97 PHE A C 1
ATOM 763 O O . PHE A 1 97 ? -6.069 9.968 13.215 1.00 89.25 97 PHE A O 1
ATOM 770 N N . VAL A 1 98 ? -6.789 9.994 11.081 1.00 87.50 98 VAL A N 1
ATOM 771 C CA . VAL A 1 98 ? -5.506 10.426 10.526 1.00 87.50 98 VAL A CA 1
ATOM 772 C C . VAL A 1 98 ? -5.563 11.921 10.264 1.00 87.50 98 VAL A C 1
ATOM 774 O O . VAL A 1 98 ? -6.386 12.384 9.477 1.00 87.50 98 VAL A O 1
ATOM 777 N N . VAL A 1 99 ? -4.690 12.674 10.928 1.00 86.44 99 VAL A N 1
ATOM 778 C CA . VAL A 1 99 ? -4.587 14.128 10.812 1.00 86.44 99 VAL A CA 1
ATOM 779 C C . VAL A 1 99 ? -3.405 14.460 9.918 1.00 86.44 99 VAL A C 1
ATOM 781 O O . VAL A 1 99 ? -2.265 14.123 10.229 1.00 86.44 99 VAL A O 1
ATOM 784 N N . GLY A 1 100 ? -3.676 15.138 8.807 1.00 82.38 100 GLY A N 1
ATOM 785 C CA . GLY A 1 100 ? -2.666 15.565 7.846 1.00 82.38 100 GLY A CA 1
ATOM 786 C C . GLY A 1 100 ? -2.629 17.079 7.694 1.00 82.38 100 GLY A C 1
ATOM 787 O O . GLY A 1 100 ? -3.662 17.759 7.696 1.00 82.38 100 GLY A O 1
ATOM 788 N N . TRP A 1 101 ? -1.437 17.627 7.497 1.00 78.00 101 TRP A N 1
ATOM 789 C CA . TRP A 1 101 ? -1.268 18.980 6.987 1.00 78.00 101 TRP A CA 1
ATOM 790 C C . TRP A 1 101 ? -0.271 19.000 5.836 1.00 78.00 101 TRP A C 1
ATOM 792 O O . TRP A 1 101 ? 0.655 18.193 5.757 1.00 78.00 101 TRP A O 1
ATOM 802 N N . GLN A 1 102 ? -0.511 19.930 4.921 1.00 72.38 102 GLN A N 1
ATOM 803 C CA . GLN A 1 102 ? 0.281 20.122 3.723 1.00 72.38 102 GLN A CA 1
ATOM 804 C C . GLN A 1 102 ? 0.520 21.614 3.549 1.00 72.38 102 GLN A C 1
ATOM 806 O O . GLN A 1 102 ? -0.393 22.412 3.771 1.00 72.38 102 GLN A O 1
ATOM 811 N N . HIS A 1 103 ? 1.732 21.974 3.148 1.00 71.38 103 HIS A N 1
ATOM 812 C CA . HIS A 1 103 ? 2.109 23.355 2.887 1.00 71.38 103 HIS A CA 1
ATOM 813 C C . HIS A 1 103 ? 2.846 23.449 1.551 1.00 71.38 103 HIS A C 1
ATOM 815 O O . HIS A 1 103 ? 3.759 22.661 1.289 1.00 71.38 103 HIS A O 1
ATOM 821 N N . HIS A 1 104 ? 2.429 24.394 0.706 1.00 66.50 104 HIS A N 1
ATOM 822 C CA . HIS A 1 104 ? 3.131 24.738 -0.529 1.00 66.50 104 HIS A CA 1
ATOM 823 C C . HIS A 1 104 ? 4.213 25.757 -0.200 1.00 66.50 104 HIS A C 1
ATOM 825 O O . HIS A 1 104 ? 3.912 26.799 0.379 1.00 66.50 104 HIS A O 1
ATOM 831 N N . MET A 1 105 ? 5.458 25.484 -0.573 1.00 63.25 105 MET A N 1
ATOM 832 C CA . MET A 1 105 ? 6.535 26.452 -0.412 1.00 63.25 105 MET A CA 1
ATOM 833 C C . MET A 1 105 ? 6.759 27.199 -1.727 1.00 63.25 105 MET A C 1
ATOM 835 O O . MET A 1 105 ? 6.931 26.588 -2.785 1.00 63.25 105 MET A O 1
ATOM 839 N N . GLY A 1 106 ? 6.771 28.532 -1.655 1.00 57.06 106 GLY A N 1
ATOM 840 C CA . GLY A 1 106 ? 7.317 29.363 -2.728 1.00 57.06 106 GLY A CA 1
ATOM 841 C C . GLY A 1 106 ? 8.813 29.084 -2.919 1.00 57.06 106 GLY A C 1
ATOM 842 O O . GLY A 1 106 ? 9.468 28.579 -2.007 1.00 57.06 106 GLY A O 1
ATOM 843 N N . LYS A 1 107 ? 9.359 29.419 -4.096 1.00 51.06 107 LYS A N 1
ATOM 844 C CA . LYS A 1 107 ? 10.742 29.085 -4.503 1.00 51.06 107 LYS A CA 1
ATOM 845 C C . LYS A 1 107 ? 11.849 29.600 -3.552 1.00 51.06 107 LYS A C 1
ATOM 847 O O . LYS A 1 107 ? 12.948 29.063 -3.606 1.00 51.06 107 LYS A O 1
ATOM 852 N N . ASP A 1 108 ? 11.552 30.545 -2.650 1.00 43.19 108 ASP A N 1
ATOM 853 C CA . ASP A 1 108 ? 12.555 31.305 -1.878 1.00 43.19 108 ASP A CA 1
ATOM 854 C C . ASP A 1 108 ? 12.511 31.135 -0.342 1.00 43.19 108 ASP A C 1
ATOM 856 O O . ASP A 1 108 ? 13.142 31.903 0.386 1.00 43.19 108 ASP A O 1
ATOM 860 N N . VAL A 1 109 ? 11.786 30.154 0.209 1.00 44.12 109 VAL A N 1
ATOM 861 C CA . VAL A 1 109 ? 11.687 30.012 1.678 1.00 44.12 109 VAL A CA 1
ATOM 862 C C . VAL A 1 109 ? 12.734 29.029 2.218 1.00 44.12 109 VAL A C 1
ATOM 864 O O . VAL A 1 109 ? 12.530 27.817 2.206 1.00 44.12 109 VAL A O 1
ATOM 867 N N . GLN A 1 110 ? 13.845 29.551 2.754 1.00 41.03 110 GLN A N 1
ATOM 868 C CA . GLN A 1 110 ? 14.715 28.790 3.660 1.00 41.03 110 GLN A CA 1
ATOM 869 C C . GLN A 1 110 ? 13.955 28.492 4.956 1.00 41.03 110 GLN A C 1
ATOM 871 O O . GLN A 1 110 ? 13.414 29.412 5.574 1.00 41.03 110 GLN A O 1
ATOM 876 N N . TYR A 1 111 ? 13.941 27.232 5.401 1.00 48.59 111 TYR A N 1
ATOM 877 C CA . TYR A 1 111 ? 13.380 26.900 6.708 1.00 48.59 111 TYR A CA 1
ATOM 878 C C . TYR A 1 111 ? 14.417 26.396 7.701 1.00 48.59 111 TYR A C 1
ATOM 880 O O . TYR A 1 111 ? 15.030 25.345 7.522 1.00 48.59 111 TYR A O 1
ATOM 888 N N . GLY A 1 112 ? 14.503 27.141 8.804 1.00 36.41 112 GLY A N 1
ATOM 889 C CA . GLY A 1 112 ? 14.935 26.680 10.113 1.00 36.41 112 GLY A CA 1
ATOM 890 C C . GLY A 1 112 ? 13.775 26.782 11.120 1.00 36.41 112 GLY A C 1
ATOM 891 O O . GLY A 1 112 ? 13.028 27.758 11.140 1.00 36.41 112 GLY A O 1
ATOM 892 N N . SER A 1 113 ? 13.630 25.740 11.941 1.00 39.56 113 SER A N 1
ATOM 893 C CA . SER A 1 113 ? 13.065 25.709 13.308 1.00 39.56 113 SER A CA 1
ATOM 894 C C . SER A 1 113 ? 11.586 26.015 13.633 1.00 39.56 113 SER A C 1
ATOM 896 O O . SER A 1 113 ? 11.169 25.677 14.737 1.00 39.56 113 SER A O 1
ATOM 898 N N . ARG A 1 114 ? 10.734 26.564 12.757 1.00 44.91 114 ARG A N 1
ATOM 899 C CA . ARG A 1 114 ? 9.353 26.967 13.156 1.00 44.91 114 ARG A CA 1
ATOM 900 C C . ARG A 1 114 ? 8.235 25.897 13.083 1.00 44.91 114 ARG A C 1
ATOM 902 O O . ARG A 1 114 ? 7.108 26.182 13.484 1.00 44.91 114 ARG A O 1
ATOM 909 N N . SER A 1 115 ? 8.493 24.668 12.621 1.00 51.84 115 SER A N 1
ATOM 910 C CA . SER A 1 115 ? 7.435 23.651 12.433 1.00 51.84 115 SER A CA 1
ATOM 911 C C . SER A 1 115 ? 7.129 22.774 13.655 1.00 51.84 115 SER A C 1
ATOM 913 O O . SER A 1 115 ? 6.122 22.074 13.645 1.00 51.84 115 SER A O 1
ATOM 915 N N . SER A 1 116 ? 7.953 22.794 14.706 1.00 55.31 116 SER A N 1
ATOM 916 C CA . SER A 1 116 ? 7.781 21.916 15.878 1.00 55.31 116 SER A CA 1
ATOM 917 C C . SER A 1 116 ? 6.626 22.325 16.805 1.00 55.31 116 SER A C 1
ATOM 919 O O . SER A 1 116 ? 6.063 21.474 17.487 1.00 55.31 116 SER A O 1
ATOM 921 N N . GLY A 1 117 ? 6.219 23.601 16.813 1.00 66.31 117 GLY A N 1
ATOM 922 C CA . GLY A 1 117 ? 5.167 24.102 17.713 1.00 66.31 117 GLY A CA 1
ATOM 923 C C . GLY A 1 117 ? 3.728 23.768 17.297 1.00 66.31 117 GLY A C 1
ATOM 924 O O . GLY A 1 117 ? 2.834 23.755 18.139 1.00 66.31 117 GLY A O 1
ATOM 925 N N . TRP A 1 118 ? 3.486 23.478 16.016 1.00 74.62 118 TRP A N 1
ATOM 926 C CA . TRP A 1 118 ? 2.129 23.284 15.487 1.00 74.62 118 TRP A CA 1
ATOM 927 C C . TRP A 1 118 ? 1.486 21.973 15.933 1.00 74.62 118 TRP A C 1
ATOM 929 O O . TRP A 1 118 ? 0.299 21.962 16.251 1.00 74.62 118 TRP A O 1
ATOM 939 N N . TRP A 1 119 ? 2.258 20.885 15.994 1.00 83.81 119 TRP A N 1
ATOM 940 C CA . TRP A 1 119 ? 1.736 19.604 16.471 1.00 83.81 119 TRP A CA 1
ATOM 941 C C . TRP A 1 119 ? 1.343 19.664 17.937 1.00 83.81 119 TRP A C 1
ATOM 943 O O . TRP A 1 119 ? 0.268 19.191 18.270 1.00 83.81 119 TRP A O 1
ATOM 953 N N . LYS A 1 120 ? 2.131 20.347 18.773 1.00 85.44 120 LYS A N 1
ATOM 954 C CA . LYS A 1 120 ? 1.769 20.573 20.174 1.00 85.44 120 LYS A CA 1
ATOM 955 C C . LYS A 1 120 ? 0.426 21.300 20.300 1.00 85.44 120 LYS A C 1
ATOM 957 O O . LYS A 1 120 ? -0.448 20.847 21.022 1.00 85.44 120 LYS A O 1
ATOM 962 N N . LEU A 1 121 ? 0.220 22.372 19.530 1.00 85.12 121 LEU A N 1
ATOM 963 C CA . LEU A 1 121 ? -1.061 23.089 19.510 1.00 85.12 121 LEU A CA 1
ATOM 964 C C . LEU A 1 121 ? -2.222 22.205 19.030 1.00 85.12 121 LEU A C 1
ATOM 966 O O . LEU A 1 121 ? -3.315 22.270 19.588 1.00 85.12 121 LEU A O 1
ATOM 970 N N . ALA A 1 122 ? -2.008 21.393 17.992 1.00 85.06 122 ALA A N 1
ATOM 971 C CA . ALA A 1 122 ? -3.026 20.476 17.486 1.00 85.06 122 ALA A CA 1
ATOM 972 C C . ALA A 1 122 ? -3.370 19.384 18.513 1.00 85.06 122 ALA A C 1
ATOM 974 O O . ALA A 1 122 ? -4.547 19.111 18.742 1.00 85.06 122 ALA A O 1
ATOM 975 N N . GLU A 1 123 ? -2.358 18.803 19.156 1.00 90.44 123 GLU A N 1
ATOM 976 C CA . GLU A 1 123 ? -2.496 17.814 20.225 1.00 90.44 123 GLU A CA 1
ATOM 977 C C . GLU A 1 123 ? -3.257 18.390 21.415 1.00 90.44 123 GLU A C 1
ATOM 979 O O . GLU A 1 123 ? -4.237 17.782 21.849 1.00 90.44 123 GLU A O 1
ATOM 984 N N . ASP A 1 124 ? -2.879 19.582 21.880 1.00 90.81 124 ASP A N 1
ATOM 985 C CA . ASP A 1 124 ? -3.541 20.282 22.980 1.00 90.81 124 ASP A CA 1
ATOM 986 C C . ASP A 1 124 ? -5.018 20.556 22.649 1.00 90.81 124 ASP A C 1
ATOM 988 O O . ASP A 1 124 ? -5.900 20.267 23.458 1.00 90.81 124 ASP A O 1
ATOM 992 N N . LEU A 1 125 ? -5.320 21.048 21.439 1.00 90.56 125 LEU A N 1
ATOM 993 C CA . LEU A 1 125 ? -6.691 21.351 21.010 1.00 90.56 125 LEU A CA 1
ATOM 994 C C . LEU A 1 125 ? -7.564 20.098 20.897 1.00 90.56 125 LEU A C 1
ATOM 996 O O . LEU A 1 125 ? -8.690 20.092 21.398 1.00 90.56 125 LEU A O 1
ATOM 1000 N N . VAL A 1 126 ? -7.069 19.039 20.249 1.00 90.44 126 VAL A N 1
ATOM 1001 C CA . VAL A 1 126 ? -7.805 17.769 20.130 1.00 90.44 126 VAL A CA 1
ATOM 1002 C C . VAL A 1 126 ? -8.027 17.168 21.512 1.00 90.44 126 VAL A C 1
ATOM 1004 O O . VAL A 1 126 ? -9.146 16.768 21.830 1.00 90.44 126 VAL A O 1
ATOM 1007 N N . THR A 1 127 ? -6.998 17.180 22.362 1.00 92.25 127 THR A N 1
ATOM 1008 C CA . THR A 1 127 ? -7.072 16.635 23.719 1.00 92.25 127 THR A CA 1
ATOM 1009 C C . THR A 1 127 ? -8.078 17.401 24.568 1.00 92.25 127 THR A C 1
ATOM 1011 O O . THR A 1 127 ? -8.945 16.794 25.196 1.00 92.25 127 THR A O 1
ATOM 1014 N N . GLN A 1 128 ? -8.031 18.736 24.539 1.00 94.75 128 GLN A N 1
ATOM 1015 C CA . GLN A 1 128 ? -8.962 19.593 25.268 1.00 94.75 128 GLN A CA 1
ATOM 1016 C C . GLN A 1 128 ? -10.410 19.367 24.817 1.00 94.75 128 GLN A C 1
ATOM 1018 O O . GLN A 1 128 ? -11.304 19.253 25.655 1.00 94.75 128 GLN A O 1
ATOM 1023 N N . LYS A 1 129 ? -10.657 19.288 23.503 1.00 94.00 129 LYS A N 1
ATOM 1024 C CA . LYS A 1 129 ? -12.003 19.074 22.953 1.00 94.00 129 LYS A CA 1
ATOM 1025 C C . LYS A 1 129 ? -12.543 17.677 23.259 1.00 94.00 129 LYS A C 1
ATOM 1027 O O . LYS A 1 129 ? -13.702 17.574 23.650 1.00 94.00 129 LYS A O 1
ATOM 1032 N N . ALA A 1 130 ? -11.717 16.637 23.145 1.00 92.69 130 ALA A N 1
ATOM 1033 C CA . ALA A 1 130 ? -12.096 15.275 23.517 1.00 92.69 130 ALA A CA 1
ATOM 1034 C C . ALA A 1 130 ? -12.408 15.175 25.019 1.00 92.69 130 ALA A C 1
ATOM 1036 O O . ALA A 1 130 ? -13.459 14.663 25.398 1.00 92.69 130 ALA A O 1
ATOM 1037 N N . SER A 1 131 ? -11.559 15.767 25.865 1.00 91.88 131 SER A N 1
ATOM 1038 C CA . SER A 1 131 ? -11.737 15.784 27.323 1.00 91.88 131 SER A CA 1
ATOM 1039 C C . SER A 1 131 ? -13.011 16.519 27.741 1.00 91.88 131 SER A C 1
ATOM 1041 O O . SER A 1 131 ? -13.746 16.038 28.600 1.00 91.88 131 SER A O 1
ATOM 1043 N N . ALA A 1 132 ? -13.321 17.650 27.096 1.00 94.88 132 ALA A N 1
ATOM 1044 C CA . ALA A 1 132 ? -14.558 18.397 27.332 1.00 94.88 132 ALA A CA 1
ATOM 1045 C C . ALA A 1 132 ? -15.825 17.596 26.976 1.00 94.88 132 ALA A C 1
ATOM 1047 O O . ALA A 1 132 ? -16.884 17.848 27.543 1.00 94.88 132 ALA A O 1
ATOM 1048 N N . ALA A 1 133 ? -15.709 16.627 26.066 1.00 94.38 133 ALA A N 1
ATOM 1049 C CA . ALA A 1 133 ? -16.768 15.688 25.704 1.00 94.38 133 ALA A CA 1
ATOM 1050 C C . ALA A 1 133 ? -16.666 14.338 26.447 1.00 94.38 133 ALA A C 1
ATOM 1052 O O . ALA A 1 133 ? -17.391 13.406 26.114 1.00 94.38 133 ALA A O 1
ATOM 1053 N N . SER A 1 134 ? -15.765 14.215 27.431 1.00 95.44 134 SER A N 1
ATOM 1054 C CA . SER A 1 134 ? -15.494 12.973 28.173 1.00 95.44 134 SER A CA 1
ATOM 1055 C C . SER A 1 134 ? -15.093 11.781 27.288 1.00 95.44 134 SER A C 1
ATOM 1057 O O . SER A 1 134 ? -15.357 10.630 27.628 1.00 95.44 134 SER A O 1
ATOM 1059 N N . LEU A 1 135 ? -14.435 12.047 26.157 1.00 94.81 135 LEU A N 1
ATOM 1060 C CA . LEU A 1 135 ? -13.937 11.021 25.243 1.00 94.81 135 LEU A CA 1
ATOM 1061 C C . LEU A 1 135 ? -12.457 10.722 25.535 1.00 94.81 135 LEU A C 1
ATOM 1063 O O . LEU A 1 135 ? -11.656 11.660 25.589 1.00 94.81 135 LEU A O 1
ATOM 1067 N N . PRO A 1 136 ? -12.054 9.444 25.685 1.00 93.88 136 PRO A N 1
ATOM 1068 C CA . PRO A 1 136 ? -10.647 9.094 25.829 1.00 93.88 136 PRO A CA 1
ATOM 1069 C C . PRO A 1 136 ? -9.897 9.425 24.536 1.00 93.88 136 PRO A C 1
ATOM 1071 O O . PRO A 1 136 ? -10.404 9.180 23.440 1.00 93.88 136 PRO A O 1
ATOM 1074 N N . VAL A 1 137 ? -8.688 9.968 24.671 1.00 94.88 137 VAL A N 1
ATOM 1075 C CA . VAL A 1 137 ? -7.843 10.394 23.553 1.00 94.88 137 VAL A CA 1
ATOM 1076 C C . VAL A 1 137 ? -6.418 9.881 23.728 1.00 94.88 137 VAL A C 1
ATOM 1078 O O . VAL A 1 137 ? -5.851 9.963 24.816 1.00 94.88 137 VAL A O 1
ATOM 1081 N N . SER A 1 138 ? -5.828 9.358 22.657 1.00 94.06 138 SER A N 1
ATOM 1082 C CA . SER A 1 138 ? -4.415 8.979 22.625 1.00 94.06 138 SER A CA 1
ATOM 1083 C C . SER A 1 138 ? -3.835 9.134 21.223 1.00 94.06 138 SER A C 1
ATOM 1085 O O . SER A 1 138 ? -4.450 8.754 20.231 1.00 94.06 138 SER A O 1
ATOM 1087 N N . TRP A 1 139 ? -2.638 9.702 21.120 1.00 92.81 139 TRP A N 1
ATOM 1088 C CA . TRP A 1 139 ? -1.915 9.803 19.851 1.00 92.81 139 TRP A CA 1
ATOM 1089 C C . TRP A 1 139 ? -1.068 8.548 19.645 1.00 92.81 139 TRP A C 1
ATOM 1091 O O . TRP A 1 139 ? -0.390 8.114 20.577 1.00 92.81 139 TRP A O 1
ATOM 1101 N N . ILE A 1 140 ? -1.122 7.966 18.443 1.00 92.50 140 ILE A N 1
ATOM 1102 C CA . ILE A 1 140 ? -0.319 6.789 18.088 1.00 92.50 140 ILE A CA 1
ATOM 1103 C C . ILE A 1 140 ? 1.156 7.187 18.126 1.00 92.50 140 ILE A C 1
ATOM 1105 O O . ILE A 1 140 ? 1.555 8.140 17.457 1.00 92.50 140 ILE A O 1
ATOM 1109 N N . GLN A 1 141 ? 1.939 6.465 18.924 1.00 91.12 141 GLN A N 1
ATOM 1110 C CA . GLN A 1 141 ? 3.378 6.686 19.063 1.00 91.12 141 GLN A CA 1
ATOM 1111 C C . GLN A 1 141 ? 4.165 5.833 18.063 1.00 91.12 141 GLN A C 1
ATOM 1113 O O . GLN A 1 141 ? 3.648 4.857 17.507 1.00 91.12 141 GLN A O 1
ATOM 1118 N N . GLU A 1 142 ? 5.430 6.188 17.848 1.00 89.19 142 GLU A N 1
ATOM 1119 C CA . GLU A 1 142 ? 6.306 5.497 16.900 1.00 89.19 142 GLU A CA 1
ATOM 1120 C C . GLU A 1 142 ? 6.515 4.025 17.282 1.00 89.19 142 GLU A C 1
ATOM 1122 O O . GLU A 1 142 ? 6.488 3.166 16.406 1.00 89.19 142 GLU A O 1
ATOM 1127 N N . GLU A 1 143 ? 6.586 3.704 18.576 1.00 92.00 143 GLU A N 1
ATOM 1128 C CA . GLU A 1 143 ? 6.723 2.333 19.089 1.00 92.00 143 GLU A CA 1
ATOM 1129 C C . GLU A 1 143 ? 5.485 1.464 18.832 1.00 92.00 143 GLU A C 1
ATOM 1131 O O . GLU A 1 143 ? 5.564 0.235 18.788 1.00 92.00 143 GLU A O 1
ATOM 1136 N N . GLU A 1 144 ? 4.309 2.078 18.706 1.00 92.12 144 GLU A N 1
ATOM 1137 C CA . GLU A 1 144 ? 3.100 1.355 18.328 1.00 92.12 144 GLU A CA 1
ATOM 1138 C C . GLU A 1 144 ? 3.047 1.126 16.818 1.00 92.12 144 GLU A C 1
ATOM 1140 O O . GLU A 1 144 ? 2.702 0.029 16.373 1.00 92.12 144 GLU A O 1
ATOM 1145 N N . ALA A 1 145 ? 3.414 2.140 16.033 1.00 91.00 145 ALA A N 1
ATOM 1146 C CA . ALA A 1 145 ? 3.431 2.047 14.580 1.00 91.00 145 ALA A CA 1
ATOM 1147 C C . ALA A 1 145 ? 4.541 1.118 14.059 1.00 91.00 145 ALA A C 1
ATOM 1149 O O . ALA A 1 145 ? 4.333 0.429 13.060 1.00 91.00 145 ALA A O 1
ATOM 1150 N N . SER A 1 146 ? 5.697 1.060 14.727 1.00 90.50 146 SER A N 1
ATOM 1151 C CA . SER A 1 146 ? 6.852 0.250 14.315 1.00 90.50 146 SER A CA 1
ATOM 1152 C C . SER A 1 146 ? 6.558 -1.252 14.303 1.00 90.50 146 SER A C 1
ATOM 1154 O O . SER A 1 146 ? 7.091 -1.968 13.462 1.00 90.50 146 SER A O 1
ATOM 1156 N N . LYS A 1 147 ? 5.611 -1.726 15.124 1.00 91.88 147 LYS A N 1
ATOM 1157 C CA . LYS A 1 147 ? 5.116 -3.122 15.124 1.00 91.88 147 LYS A CA 1
ATOM 1158 C C . LYS A 1 147 ? 4.513 -3.562 13.783 1.00 91.88 147 LYS A C 1
ATOM 1160 O O . LYS A 1 147 ? 4.348 -4.754 13.520 1.00 91.88 147 LYS A O 1
ATOM 1165 N N . TRP A 1 148 ? 4.143 -2.595 12.949 1.00 92.62 148 TRP A N 1
ATOM 1166 C CA . TRP A 1 148 ? 3.548 -2.804 11.633 1.00 92.62 148 TRP A CA 1
ATOM 1167 C C . TRP A 1 148 ? 4.523 -2.521 10.489 1.00 92.62 148 TRP A C 1
ATOM 1169 O O . TRP A 1 148 ? 4.141 -2.657 9.326 1.00 92.62 148 TRP A O 1
ATOM 1179 N N . GLN A 1 149 ? 5.764 -2.138 10.788 1.00 90.06 149 GLN A N 1
ATOM 1180 C CA . GLN A 1 149 ? 6.806 -1.948 9.788 1.00 90.06 149 GLN A CA 1
ATOM 1181 C C . GLN A 1 149 ? 7.340 -3.301 9.321 1.00 90.06 149 GLN A C 1
ATOM 1183 O O . GLN A 1 149 ? 7.588 -4.178 10.135 1.00 90.06 149 GLN A O 1
ATOM 1188 N N . ALA A 1 150 ? 7.489 -3.486 8.012 1.00 89.12 150 ALA A N 1
ATOM 1189 C CA . ALA A 1 150 ? 8.123 -4.684 7.477 1.00 89.12 150 ALA A CA 1
ATOM 1190 C C . ALA A 1 150 ? 9.648 -4.618 7.636 1.00 89.12 150 ALA A C 1
ATOM 1192 O O . ALA A 1 150 ? 10.248 -3.558 7.439 1.00 89.12 150 ALA A O 1
ATOM 1193 N N . GLU A 1 151 ? 10.269 -5.761 7.908 1.00 86.56 151 GLU A N 1
ATOM 1194 C CA . GLU A 1 151 ? 11.716 -5.931 7.798 1.00 86.56 151 GLU A CA 1
ATOM 1195 C C . GLU A 1 151 ? 12.105 -6.396 6.397 1.00 86.56 151 GLU A C 1
ATOM 1197 O O . GLU A 1 151 ? 11.359 -7.106 5.722 1.00 86.56 151 GLU A O 1
ATOM 1202 N N . LEU A 1 152 ? 13.296 -6.007 5.952 1.00 84.44 152 LEU A N 1
ATOM 1203 C CA . LEU A 1 152 ? 13.847 -6.420 4.667 1.00 84.44 152 LEU A CA 1
ATOM 1204 C C . LEU A 1 152 ? 15.075 -7.289 4.917 1.00 84.44 152 LEU A C 1
ATOM 1206 O O . LEU A 1 152 ? 16.167 -6.782 5.162 1.00 84.44 152 LEU A O 1
ATOM 1210 N N . ASN A 1 153 ? 14.886 -8.605 4.851 1.00 72.19 153 ASN A N 1
ATOM 1211 C CA . ASN A 1 153 ? 15.956 -9.571 5.061 1.00 72.19 153 ASN A CA 1
ATOM 1212 C C . ASN A 1 153 ? 16.549 -9.985 3.714 1.00 72.19 153 ASN A C 1
ATOM 1214 O O . ASN A 1 153 ? 16.006 -10.840 3.015 1.00 72.19 153 ASN A O 1
ATOM 1218 N N . GLY A 1 154 ? 17.666 -9.373 3.331 1.00 73.25 154 GLY A N 1
ATOM 1219 C CA . GLY A 1 154 ? 18.357 -9.735 2.099 1.00 73.25 154 GLY A CA 1
ATOM 1220 C C . GLY A 1 154 ? 19.460 -8.765 1.712 1.00 73.25 154 GLY A C 1
ATOM 1221 O O . GLY A 1 154 ? 19.530 -7.639 2.200 1.00 73.25 154 GLY A O 1
ATOM 1222 N N . VAL A 1 155 ? 20.327 -9.226 0.813 1.00 80.88 155 VAL A N 1
ATOM 1223 C CA . VAL A 1 155 ? 21.314 -8.371 0.155 1.00 80.88 155 VAL A CA 1
ATOM 1224 C C . VAL A 1 155 ? 20.677 -7.813 -1.110 1.00 80.88 155 VAL A C 1
ATOM 1226 O O . VAL A 1 155 ? 20.144 -8.556 -1.932 1.00 80.88 155 VAL A O 1
ATOM 1229 N N . PHE A 1 156 ? 20.730 -6.498 -1.256 1.00 86.62 156 PHE A N 1
ATOM 1230 C CA . PHE A 1 156 ? 20.154 -5.781 -2.384 1.00 86.62 156 PHE A CA 1
ATOM 1231 C C . PHE A 1 156 ? 21.144 -5.654 -3.545 1.00 86.62 156 PHE A C 1
ATOM 1233 O O . PHE A 1 156 ? 21.511 -4.556 -3.970 1.00 86.62 156 PHE A O 1
ATOM 1240 N N . ASP A 1 157 ? 21.593 -6.797 -4.049 1.00 87.69 157 ASP A N 1
ATOM 1241 C CA . ASP A 1 157 ? 22.525 -6.846 -5.169 1.00 87.69 157 ASP A CA 1
ATOM 1242 C C . ASP A 1 157 ? 21.793 -6.496 -6.469 1.00 87.69 157 ASP A C 1
ATOM 1244 O O . ASP A 1 157 ? 20.803 -7.130 -6.831 1.00 87.69 157 ASP A O 1
ATOM 1248 N N . GLN A 1 158 ? 22.272 -5.475 -7.178 1.00 86.00 158 GLN A N 1
ATOM 1249 C CA . GLN A 1 158 ? 21.680 -5.009 -8.434 1.00 86.00 158 GLN A CA 1
ATOM 1250 C C . GLN A 1 158 ? 22.343 -5.688 -9.635 1.00 86.00 158 GLN A C 1
ATOM 1252 O O . GLN A 1 158 ? 23.552 -5.912 -9.641 1.00 86.00 158 GLN A O 1
ATOM 1257 N N . THR A 1 159 ? 21.561 -5.964 -10.675 1.00 87.50 159 THR A N 1
ATOM 1258 C CA . THR A 1 159 ? 22.088 -6.327 -11.999 1.00 87.50 159 THR A CA 1
ATOM 1259 C C . THR A 1 159 ? 22.470 -5.073 -12.791 1.00 87.50 159 THR A C 1
ATOM 1261 O O . THR A 1 159 ? 22.086 -3.956 -12.441 1.00 87.50 159 THR A O 1
ATOM 1264 N N . GLU A 1 160 ? 23.188 -5.238 -13.903 1.00 87.06 160 GLU A N 1
ATOM 1265 C CA . GLU A 1 160 ? 23.378 -4.150 -14.876 1.00 87.06 160 GLU A CA 1
ATOM 1266 C C . GLU A 1 160 ? 22.141 -3.931 -15.766 1.00 87.06 160 GLU A C 1
ATOM 1268 O O . GLU A 1 160 ? 22.070 -2.943 -16.499 1.00 87.06 160 GLU A O 1
ATOM 1273 N N . HIS A 1 161 ? 21.151 -4.827 -15.697 1.00 88.81 161 HIS A N 1
ATOM 1274 C CA . HIS A 1 161 ? 19.985 -4.797 -16.563 1.00 88.81 161 HIS A CA 1
ATOM 1275 C C . HIS A 1 161 ? 18.996 -3.700 -16.143 1.00 88.81 161 HIS A C 1
ATOM 1277 O O . HIS A 1 161 ? 18.568 -3.607 -14.987 1.00 88.81 161 HIS A O 1
ATOM 1283 N N . LEU A 1 162 ? 18.610 -2.882 -17.121 1.00 90.81 162 LEU A N 1
ATOM 1284 C CA . LEU A 1 162 ? 17.589 -1.850 -17.007 1.00 90.81 162 LEU A CA 1
ATOM 1285 C C . LEU A 1 162 ? 16.410 -2.227 -17.899 1.00 90.81 162 LEU A C 1
ATOM 1287 O O . LEU A 1 162 ? 16.628 -2.665 -19.024 1.00 90.81 162 LEU A O 1
ATOM 1291 N N . CYS A 1 163 ? 15.195 -1.987 -17.421 1.00 90.50 163 CYS A N 1
ATOM 1292 C CA . CYS A 1 163 ? 13.958 -2.104 -18.195 1.00 90.50 163 CYS A CA 1
ATOM 1293 C C . CYS A 1 163 ? 12.959 -1.035 -17.729 1.00 90.50 163 CYS A C 1
ATOM 1295 O O . CYS A 1 163 ? 13.185 -0.361 -16.716 1.00 90.50 163 CYS A O 1
ATOM 1297 N N . ARG A 1 164 ? 11.852 -0.858 -18.455 1.00 87.19 164 ARG A N 1
ATOM 1298 C CA . ARG A 1 164 ? 10.746 -0.030 -17.962 1.00 87.19 164 ARG A CA 1
ATOM 1299 C C . ARG A 1 164 ? 9.915 -0.825 -16.959 1.00 87.19 164 ARG A C 1
ATOM 1301 O O . ARG A 1 164 ? 9.720 -2.030 -17.121 1.00 87.19 164 ARG A O 1
ATOM 1308 N N . LYS A 1 165 ? 9.383 -0.156 -15.932 1.00 87.81 165 LYS A N 1
ATOM 1309 C CA . LYS A 1 165 ? 8.527 -0.806 -14.928 1.00 87.81 165 LYS A CA 1
ATOM 1310 C C . LYS A 1 165 ? 7.330 -1.520 -15.570 1.00 87.81 165 LYS A C 1
ATOM 1312 O O . LYS A 1 165 ? 6.947 -2.582 -15.106 1.00 87.81 165 LYS A O 1
ATOM 1317 N N . GLU A 1 166 ? 6.760 -0.971 -16.635 1.00 84.19 166 GLU A N 1
ATOM 1318 C CA . GLU A 1 166 ? 5.611 -1.559 -17.328 1.00 84.19 166 GLU A CA 1
ATOM 1319 C C . GLU A 1 166 ? 5.946 -2.910 -17.983 1.00 84.19 166 GLU A C 1
ATOM 1321 O O . GLU A 1 166 ? 5.132 -3.835 -17.951 1.00 84.19 166 GLU A O 1
ATOM 1326 N N . ASP A 1 167 ? 7.156 -3.047 -18.530 1.00 86.31 167 ASP A N 1
ATOM 1327 C CA . ASP A 1 167 ? 7.639 -4.306 -19.104 1.00 86.31 167 ASP A CA 1
ATOM 1328 C C . ASP A 1 167 ? 7.876 -5.349 -18.002 1.00 86.31 167 ASP A C 1
ATOM 1330 O O . ASP A 1 167 ? 7.511 -6.520 -18.149 1.00 86.31 167 ASP A O 1
ATOM 1334 N N . LEU A 1 168 ? 8.414 -4.910 -16.857 1.00 90.12 168 LEU A N 1
ATOM 1335 C CA . LEU A 1 168 ? 8.543 -5.738 -15.658 1.00 90.12 168 LEU A CA 1
ATOM 1336 C C . LEU A 1 168 ? 7.171 -6.189 -15.129 1.00 90.12 168 LEU A C 1
ATOM 1338 O O . LEU A 1 168 ? 6.991 -7.375 -14.847 1.00 90.12 168 LEU A O 1
ATOM 1342 N N . ASP A 1 169 ? 6.193 -5.280 -15.044 1.00 87.94 169 ASP A N 1
ATOM 1343 C CA . ASP A 1 169 ? 4.813 -5.592 -14.653 1.00 87.94 169 ASP A CA 1
ATOM 1344 C C . ASP A 1 169 ? 4.246 -6.688 -15.570 1.00 87.94 169 ASP A C 1
ATOM 1346 O O . ASP A 1 169 ? 3.748 -7.708 -15.092 1.00 87.94 169 ASP A O 1
ATOM 1350 N N . ALA A 1 170 ? 4.373 -6.526 -16.891 1.00 84.50 170 ALA A N 1
ATOM 1351 C CA . ALA A 1 170 ? 3.873 -7.487 -17.871 1.00 84.50 170 ALA A CA 1
ATOM 1352 C C . ALA A 1 170 ? 4.533 -8.872 -17.742 1.00 84.50 170 ALA A C 1
ATOM 1354 O O . ALA A 1 170 ? 3.848 -9.899 -17.821 1.00 84.50 170 ALA A O 1
ATOM 1355 N N . ALA A 1 171 ? 5.846 -8.920 -17.510 1.00 90.69 171 ALA A N 1
ATOM 1356 C CA . ALA A 1 171 ? 6.575 -10.171 -17.328 1.00 90.69 171 ALA A CA 1
ATOM 1357 C C . ALA A 1 171 ? 6.161 -10.907 -16.045 1.00 90.69 171 ALA A C 1
ATOM 1359 O O . ALA A 1 171 ? 5.897 -12.113 -16.085 1.00 90.69 171 ALA A O 1
ATOM 1360 N N . ILE A 1 172 ? 6.015 -10.182 -14.930 1.00 92.00 172 ILE A N 1
ATOM 1361 C CA . ILE A 1 172 ? 5.513 -10.743 -13.669 1.00 92.00 172 ILE A CA 1
ATOM 1362 C C . ILE A 1 172 ? 4.088 -11.273 -13.860 1.00 92.00 172 ILE A C 1
ATOM 1364 O O . ILE A 1 172 ? 3.798 -12.412 -13.494 1.00 92.00 172 ILE A O 1
ATOM 1368 N N . LEU A 1 173 ? 3.198 -10.495 -14.483 1.00 87.69 173 LEU A N 1
ATOM 1369 C CA . LEU A 1 173 ? 1.816 -10.912 -14.743 1.00 87.69 173 LEU A CA 1
ATOM 1370 C C . LEU A 1 173 ? 1.744 -12.198 -15.576 1.00 87.69 173 LEU A C 1
ATOM 1372 O O . LEU A 1 173 ? 0.936 -13.081 -15.278 1.00 87.69 173 LEU A O 1
ATOM 1376 N N . LYS A 1 174 ? 2.619 -12.345 -16.578 1.00 89.81 174 LYS A N 1
ATOM 1377 C CA . LYS A 1 174 ? 2.728 -13.569 -17.381 1.00 89.81 174 LYS A CA 1
ATOM 1378 C C . LYS A 1 174 ? 3.153 -14.775 -16.537 1.00 89.81 174 LYS A C 1
ATOM 1380 O O . LYS A 1 174 ? 2.549 -15.838 -16.674 1.00 89.81 174 LYS A O 1
ATOM 1385 N N . ALA A 1 175 ? 4.144 -14.620 -15.658 1.00 92.19 175 ALA A N 1
ATOM 1386 C CA . ALA A 1 175 ? 4.599 -15.692 -14.767 1.00 92.19 175 ALA A CA 1
ATOM 1387 C C . ALA A 1 175 ? 3.510 -16.116 -13.763 1.00 92.19 175 ALA A C 1
ATOM 1389 O O . ALA A 1 175 ? 3.313 -17.307 -13.501 1.00 92.19 175 ALA A O 1
ATOM 1390 N N . LEU A 1 176 ? 2.744 -15.151 -13.246 1.00 89.44 176 LEU A N 1
ATOM 1391 C CA . LEU A 1 176 ? 1.624 -15.409 -12.338 1.00 89.44 176 LEU A CA 1
ATOM 1392 C C . LEU A 1 176 ? 0.458 -16.123 -13.018 1.00 89.44 176 LEU A C 1
ATOM 1394 O O . LEU A 1 176 ? -0.139 -17.023 -12.429 1.00 89.44 176 LEU A O 1
ATOM 1398 N N . ALA A 1 177 ? 0.147 -15.765 -14.264 1.00 87.56 177 ALA A N 1
ATOM 1399 C CA . ALA A 1 177 ? -0.920 -16.404 -15.029 1.00 87.56 177 ALA A CA 1
ATOM 1400 C C . ALA A 1 177 ? -0.685 -17.913 -15.234 1.00 87.56 177 ALA A C 1
ATOM 1402 O O . ALA A 1 177 ? -1.645 -18.667 -15.382 1.00 87.56 177 ALA A O 1
ATOM 1403 N N . GLN A 1 178 ? 0.576 -18.358 -15.213 1.00 90.69 178 GLN A N 1
ATOM 1404 C CA . GLN A 1 178 ? 0.965 -19.765 -15.351 1.00 90.69 178 GLN A CA 1
ATOM 1405 C C . GLN A 1 178 ? 0.915 -20.550 -14.030 1.00 90.69 178 GLN A C 1
ATOM 1407 O O . GLN A 1 178 ? 1.017 -21.779 -14.043 1.00 90.69 178 GLN A O 1
ATOM 1412 N N . GLN A 1 179 ? 0.749 -19.875 -12.887 1.00 91.06 179 GLN A N 1
ATOM 1413 C CA . GLN A 1 179 ? 0.655 -20.550 -11.596 1.00 91.06 179 GLN A CA 1
ATOM 1414 C C . GLN A 1 179 ? -0.646 -21.346 -11.491 1.00 91.06 179 GLN A C 1
ATOM 1416 O O . GLN A 1 179 ? -1.721 -20.866 -11.848 1.00 91.06 179 GLN A O 1
ATOM 1421 N N . LYS A 1 180 ? -0.549 -22.557 -10.935 1.00 89.88 180 LYS A N 1
ATOM 1422 C CA . LYS A 1 180 ? -1.719 -23.395 -10.623 1.00 89.88 180 LYS A CA 1
ATOM 1423 C C . LYS A 1 180 ? -2.456 -22.916 -9.372 1.00 89.88 180 LYS A C 1
ATOM 1425 O O . LYS A 1 180 ? -3.667 -23.077 -9.276 1.00 89.88 180 LYS A O 1
ATOM 1430 N N . SER A 1 181 ? -1.722 -22.346 -8.419 1.00 90.38 181 SER A N 1
ATOM 1431 C CA . SER A 1 181 ? -2.274 -21.797 -7.180 1.00 90.38 181 SER A CA 1
ATOM 1432 C C . SER A 1 181 ? -3.057 -20.509 -7.454 1.00 90.38 181 SER A C 1
ATOM 1434 O O . SER A 1 181 ? -2.674 -19.767 -8.356 1.00 90.38 181 SER A O 1
ATOM 1436 N N . PRO A 1 182 ? -4.115 -20.200 -6.691 1.00 92.00 182 PRO A N 1
ATOM 1437 C CA . PRO A 1 182 ? -4.903 -18.979 -6.859 1.00 92.00 182 PRO A CA 1
ATOM 1438 C C . PRO A 1 182 ? -4.111 -17.757 -6.370 1.00 92.00 182 PRO A C 1
ATOM 1440 O O . PRO A 1 182 ? -4.057 -17.472 -5.172 1.00 92.00 182 PRO A O 1
ATOM 1443 N N . VAL A 1 183 ? -3.475 -17.046 -7.302 1.00 91.75 183 VAL A N 1
ATOM 1444 C CA . VAL A 1 183 ? -2.560 -15.936 -7.007 1.00 91.75 183 VAL A CA 1
ATOM 1445 C C . VAL A 1 183 ? -3.102 -14.591 -7.477 1.00 91.75 183 VAL A C 1
ATOM 1447 O O . VAL A 1 183 ? -3.728 -14.481 -8.536 1.00 91.75 183 VAL A O 1
ATOM 1450 N N . ILE A 1 184 ? -2.802 -13.559 -6.692 1.00 90.56 184 ILE A N 1
ATOM 1451 C CA . ILE A 1 184 ? -3.071 -12.156 -7.006 1.00 90.56 184 ILE A CA 1
ATOM 1452 C C . ILE A 1 184 ? -1.797 -11.319 -6.864 1.00 90.56 184 ILE A C 1
ATOM 1454 O O . ILE A 1 184 ? -0.889 -11.672 -6.111 1.00 90.56 184 ILE A O 1
ATOM 1458 N N . LEU A 1 185 ? -1.743 -10.197 -7.573 1.00 91.25 185 LEU A N 1
ATOM 1459 C CA . LEU A 1 185 ? -0.650 -9.230 -7.533 1.00 91.25 185 LEU A CA 1
ATOM 1460 C C . LEU A 1 185 ? -1.211 -7.836 -7.340 1.00 91.25 185 LEU A C 1
ATOM 1462 O O . LEU A 1 185 ? -2.093 -7.429 -8.096 1.00 91.25 185 LEU A O 1
ATOM 1466 N N . CYS A 1 186 ? -0.657 -7.096 -6.389 1.00 90.31 186 CYS A N 1
ATOM 1467 C CA . CYS A 1 186 ? -0.957 -5.685 -6.198 1.00 90.31 186 CYS A CA 1
ATOM 1468 C C . CYS A 1 186 ? 0.284 -4.831 -6.440 1.00 90.31 186 CYS A C 1
ATOM 1470 O O . CYS A 1 186 ? 1.410 -5.279 -6.201 1.00 90.31 186 CYS A O 1
ATOM 1472 N N . ASP A 1 187 ? 0.054 -3.591 -6.866 1.00 88.00 187 ASP A N 1
ATOM 1473 C CA . ASP A 1 187 ? 1.103 -2.593 -7.063 1.00 88.00 187 ASP A CA 1
ATOM 1474 C C . ASP A 1 187 ? 1.015 -1.465 -6.017 1.00 88.00 187 ASP A C 1
ATOM 1476 O O . ASP A 1 187 ? 0.188 -0.554 -6.130 1.00 88.00 187 ASP A O 1
ATOM 1480 N N . PRO A 1 188 ? 1.900 -1.467 -5.010 1.00 85.81 188 PRO A N 1
ATOM 1481 C CA . PRO A 1 188 ? 1.954 -0.451 -3.964 1.00 85.81 188 PRO A CA 1
ATOM 1482 C C . PRO A 1 188 ? 2.406 0.936 -4.437 1.00 85.81 188 PRO A C 1
ATOM 1484 O O . PRO A 1 188 ? 2.357 1.890 -3.658 1.00 85.81 188 PRO A O 1
ATOM 1487 N N . PHE A 1 189 ? 2.852 1.093 -5.681 1.00 81.56 189 PHE A N 1
ATOM 1488 C CA . PHE A 1 189 ? 3.219 2.391 -6.243 1.00 81.56 189 PHE A CA 1
ATOM 1489 C C . PHE A 1 189 ? 2.070 3.054 -6.990 1.00 81.56 189 PHE A C 1
ATOM 1491 O O . PHE A 1 189 ? 2.078 4.286 -7.083 1.00 81.56 189 PHE A O 1
ATOM 1498 N N . LEU A 1 190 ? 1.079 2.273 -7.433 1.00 79.06 190 LEU A N 1
ATOM 1499 C CA . LEU A 1 190 ? -0.181 2.767 -7.984 1.00 79.06 190 LEU A CA 1
ATOM 1500 C C . LEU A 1 190 ? -1.141 3.169 -6.870 1.00 79.06 190 LEU A C 1
ATOM 1502 O O . LEU A 1 190 ? -1.155 2.501 -5.826 1.00 79.06 190 LEU A O 1
ATOM 1506 N N . PRO A 1 191 ? -1.932 4.243 -7.046 1.00 73.19 191 PRO A N 1
ATOM 1507 C CA . PRO A 1 191 ? -2.911 4.709 -6.069 1.00 73.19 191 PRO A CA 1
ATOM 1508 C C . PRO A 1 191 ? -3.720 3.570 -5.449 1.00 73.19 191 PRO A C 1
ATOM 1510 O O . PRO A 1 191 ? -4.238 2.719 -6.156 1.00 73.19 191 PRO A O 1
ATOM 1513 N N . GLU A 1 192 ? -3.821 3.564 -4.117 1.00 73.25 192 GLU A N 1
ATOM 1514 C CA . GLU A 1 192 ? -4.708 2.650 -3.374 1.00 73.25 192 GLU A CA 1
ATOM 1515 C C . GLU A 1 192 ? -4.296 1.167 -3.417 1.00 73.25 192 GLU A C 1
ATOM 1517 O O . GLU A 1 192 ? -5.030 0.318 -2.914 1.00 73.25 192 GLU A O 1
ATOM 1522 N N . CYS A 1 193 ? -3.097 0.870 -3.935 1.00 82.19 193 CYS A N 1
ATOM 1523 C CA . CYS A 1 193 ? -2.534 -0.479 -4.042 1.00 82.19 193 CYS A CA 1
ATOM 1524 C C . CYS A 1 193 ? -3.510 -1.442 -4.744 1.00 82.19 193 CYS A C 1
ATOM 1526 O O . CYS A 1 193 ? -4.015 -2.382 -4.122 1.00 82.19 193 CYS A O 1
ATOM 1528 N N . PRO A 1 194 ? -3.846 -1.180 -6.018 1.00 80.44 194 PRO A N 1
ATOM 1529 C CA . PRO A 1 194 ? -4.824 -1.975 -6.728 1.00 80.44 194 PRO A CA 1
ATOM 1530 C C . PRO A 1 194 ? -4.239 -3.351 -7.037 1.00 80.44 194 PRO A C 1
ATOM 1532 O O . PRO A 1 194 ? -3.029 -3.515 -7.216 1.00 80.44 194 PRO A O 1
ATOM 1535 N N . VAL A 1 195 ? -5.125 -4.328 -7.167 1.00 83.50 195 VAL A N 1
ATOM 1536 C CA . VAL A 1 195 ? -4.834 -5.628 -7.752 1.00 83.50 195 VAL A CA 1
ATOM 1537 C C . VAL A 1 195 ? -4.651 -5.432 -9.256 1.00 83.50 195 VAL A C 1
ATOM 1539 O O . VAL A 1 195 ? -5.601 -5.123 -9.975 1.00 83.50 195 VAL A O 1
ATOM 1542 N N . ILE A 1 196 ? -3.417 -5.607 -9.721 1.00 81.25 196 ILE A N 1
ATOM 1543 C CA . ILE A 1 196 ? -3.014 -5.479 -11.127 1.00 81.25 196 ILE A CA 1
ATOM 1544 C C . ILE A 1 196 ? -2.932 -6.831 -11.845 1.00 81.25 196 ILE A C 1
ATOM 1546 O O . ILE A 1 196 ? -2.849 -6.871 -13.069 1.00 81.25 196 ILE A O 1
ATOM 1550 N N . GLY A 1 197 ? -2.973 -7.941 -11.099 1.00 82.88 197 GLY A N 1
ATOM 1551 C CA . GLY A 1 197 ? -2.916 -9.296 -11.643 1.00 82.88 197 GLY A CA 1
ATOM 1552 C C . GLY A 1 197 ? -3.746 -10.286 -10.844 1.00 82.88 197 GLY A C 1
ATOM 1553 O O . GLY A 1 197 ? -3.697 -10.291 -9.618 1.00 82.88 197 GLY A O 1
ATOM 1554 N N . VAL A 1 198 ? -4.491 -11.141 -11.544 1.00 85.44 198 VAL A N 1
ATOM 1555 C CA . VAL A 1 198 ? -5.309 -12.216 -10.963 1.00 85.44 198 VAL A CA 1
ATOM 1556 C C . VAL A 1 198 ? -5.283 -13.385 -11.938 1.00 85.44 198 VAL A C 1
ATOM 1558 O O . VAL A 1 198 ? -5.667 -13.213 -13.096 1.00 85.44 198 VAL A O 1
ATOM 1561 N N . ASN A 1 199 ? -4.835 -14.564 -11.508 1.00 87.75 199 ASN A N 1
ATOM 1562 C CA . ASN A 1 199 ? -4.865 -15.737 -12.382 1.00 87.75 199 ASN A CA 1
ATOM 1563 C C . ASN A 1 199 ? -6.252 -16.410 -12.397 1.00 87.75 199 ASN A C 1
ATOM 1565 O O . ASN A 1 199 ? -7.119 -16.112 -11.575 1.00 87.75 199 ASN A O 1
ATOM 1569 N N . ALA A 1 200 ? -6.461 -17.348 -13.325 1.00 87.94 200 ALA A N 1
ATOM 1570 C CA . ALA A 1 200 ? -7.755 -18.010 -13.513 1.00 87.94 200 ALA A CA 1
ATOM 1571 C C . ALA A 1 200 ? -8.272 -18.718 -12.244 1.00 87.94 200 ALA A C 1
ATOM 1573 O O . ALA A 1 200 ? -9.463 -18.656 -11.943 1.00 87.94 200 ALA A O 1
ATOM 1574 N N . ALA A 1 201 ? -7.380 -19.349 -11.472 1.00 90.38 201 ALA A N 1
ATOM 1575 C CA . ALA A 1 201 ? -7.744 -20.001 -10.216 1.00 90.38 201 ALA A CA 1
ATOM 1576 C C . ALA A 1 201 ? -8.237 -18.984 -9.170 1.00 90.38 201 ALA A C 1
ATOM 1578 O O . ALA A 1 201 ? -9.287 -19.190 -8.565 1.00 90.38 201 ALA A O 1
ATOM 1579 N N . ALA A 1 202 ? -7.542 -17.853 -9.001 1.00 88.88 202 ALA A N 1
ATOM 1580 C CA . ALA A 1 202 ? -7.985 -16.787 -8.104 1.00 88.88 202 ALA A CA 1
ATOM 1581 C C . ALA A 1 202 ? -9.306 -16.157 -8.567 1.00 88.88 202 ALA A C 1
ATOM 1583 O O . ALA A 1 202 ? -10.197 -15.961 -7.745 1.00 88.88 202 ALA A O 1
ATOM 1584 N N . GLN A 1 203 ? -9.478 -15.906 -9.870 1.00 86.50 203 GLN A N 1
ATOM 1585 C CA . GLN A 1 203 ? -10.732 -15.376 -10.424 1.00 86.50 203 GLN A CA 1
ATOM 1586 C C . GLN A 1 203 ? -11.933 -16.280 -10.120 1.00 86.50 203 GLN A C 1
ATOM 1588 O O . GLN A 1 203 ? -13.005 -15.774 -9.785 1.00 86.50 203 GLN A O 1
ATOM 1593 N N . ALA A 1 204 ? -11.755 -17.601 -10.217 1.00 86.25 204 ALA A N 1
ATOM 1594 C CA . ALA A 1 204 ? -12.797 -18.570 -9.892 1.00 86.25 204 ALA A CA 1
ATOM 1595 C C . ALA A 1 204 ? -13.166 -18.547 -8.399 1.00 86.25 204 ALA A C 1
ATOM 1597 O O . ALA A 1 204 ? -14.342 -18.654 -8.058 1.00 86.25 204 ALA A O 1
ATOM 1598 N N . MET A 1 205 ? -12.183 -18.367 -7.511 1.00 87.38 205 MET A N 1
ATOM 1599 C CA . MET A 1 205 ? -12.419 -18.320 -6.065 1.00 87.38 205 MET A CA 1
ATOM 1600 C C . MET A 1 205 ? -13.083 -17.022 -5.608 1.00 87.38 205 MET A C 1
ATOM 1602 O O . MET A 1 205 ? -13.978 -17.059 -4.763 1.00 87.38 205 MET A O 1
ATOM 1606 N N . THR A 1 206 ? -12.652 -15.876 -6.138 1.00 82.75 206 THR A N 1
ATOM 1607 C CA . THR A 1 206 ? -13.155 -14.558 -5.717 1.00 82.75 206 THR A CA 1
ATOM 1608 C C . THR A 1 206 ? -14.455 -14.157 -6.405 1.00 82.75 206 THR A C 1
ATOM 1610 O O . THR A 1 206 ? -15.158 -13.278 -5.907 1.00 82.75 206 THR A O 1
ATOM 1613 N N . GLY A 1 207 ? -14.763 -14.762 -7.557 1.00 76.56 207 GLY A N 1
ATOM 1614 C CA . GLY A 1 207 ? -15.862 -14.347 -8.428 1.00 76.56 207 GLY A CA 1
ATOM 1615 C C . GLY A 1 207 ? -15.545 -13.109 -9.275 1.00 76.56 207 GLY A C 1
ATOM 1616 O O . GLY A 1 207 ? -16.400 -12.657 -10.033 1.00 76.56 207 GLY A O 1
ATOM 1617 N N . TRP A 1 208 ? -14.317 -12.580 -9.207 1.00 76.94 208 TRP A N 1
ATOM 1618 C CA . TRP A 1 208 ? -13.895 -11.376 -9.933 1.00 76.94 208 TRP A CA 1
ATOM 1619 C C . TRP A 1 208 ? -13.932 -11.510 -11.459 1.00 76.94 208 TRP A C 1
ATOM 1621 O O . TRP A 1 208 ? -14.018 -10.507 -12.161 1.00 76.94 208 TRP A O 1
ATOM 1631 N N . GLY A 1 209 ? -13.897 -12.733 -11.994 1.00 65.88 209 GLY A N 1
ATOM 1632 C CA . GLY A 1 209 ? -14.070 -12.961 -13.433 1.00 65.88 209 GLY A CA 1
ATOM 1633 C C . GLY A 1 209 ? -15.473 -12.612 -13.956 1.00 65.88 209 GLY A C 1
ATOM 1634 O O . GLY A 1 209 ? -15.632 -12.395 -15.154 1.00 65.88 209 GLY A O 1
ATOM 1635 N N . ASN A 1 210 ? -16.473 -12.531 -13.069 1.00 60.38 210 ASN A N 1
ATOM 1636 C CA . ASN A 1 210 ? -17.884 -12.325 -13.419 1.00 60.38 210 ASN A CA 1
ATOM 1637 C C . ASN A 1 210 ? -18.368 -10.880 -13.210 1.00 60.38 210 ASN A C 1
ATOM 1639 O O . ASN A 1 210 ? -19.530 -10.580 -13.474 1.00 60.38 210 ASN A O 1
ATOM 1643 N N . VAL A 1 211 ? -17.502 -9.997 -12.711 1.00 57.56 211 VAL A N 1
ATOM 1644 C CA . VAL A 1 211 ? -17.852 -8.619 -12.349 1.00 57.56 211 VAL A CA 1
ATOM 1645 C C . VAL A 1 211 ? -17.981 -7.771 -13.609 1.00 57.56 211 VAL A C 1
ATOM 1647 O O . VAL A 1 211 ? -17.096 -7.747 -14.471 1.00 57.56 211 VAL A O 1
ATOM 1650 N N . GLY A 1 212 ? -19.095 -7.047 -13.723 1.00 46.66 212 GLY A N 1
ATOM 1651 C CA . GLY A 1 212 ? -19.278 -6.070 -14.787 1.00 46.66 212 GLY A CA 1
ATOM 1652 C C . GLY A 1 212 ? -18.253 -4.944 -14.647 1.00 46.66 212 GLY A C 1
ATOM 1653 O O . GLY A 1 212 ? -18.048 -4.408 -13.564 1.00 46.66 212 GLY A O 1
ATOM 1654 N N . ARG A 1 213 ? -17.638 -4.517 -15.756 1.00 45.94 213 ARG A N 1
ATOM 1655 C CA . ARG A 1 213 ? -16.588 -3.469 -15.816 1.00 45.94 213 ARG A CA 1
ATOM 1656 C C . ARG A 1 213 ? -16.957 -2.117 -15.166 1.00 45.94 213 ARG A C 1
ATOM 1658 O O . ARG A 1 213 ? -16.097 -1.254 -15.045 1.00 45.94 213 ARG A O 1
ATOM 1665 N N . GLN A 1 214 ? -18.222 -1.921 -14.792 1.00 41.31 214 GLN A N 1
ATOM 1666 C CA . GLN A 1 214 ? -18.765 -0.719 -14.151 1.00 41.31 214 GLN A CA 1
ATOM 1667 C C . GLN A 1 214 ? -18.813 -0.799 -12.614 1.00 41.31 214 GLN A C 1
ATOM 1669 O O . GLN A 1 214 ? -18.955 0.236 -11.973 1.00 41.31 214 GLN A O 1
ATOM 1674 N N . GLU A 1 215 ? -18.695 -1.991 -12.024 1.00 39.66 215 GLU A N 1
ATOM 1675 C CA . GLU A 1 215 ? -18.835 -2.211 -10.572 1.00 39.66 215 GLU A CA 1
ATOM 1676 C C . GLU A 1 215 ? -17.512 -2.050 -9.810 1.00 39.66 215 GLU A C 1
ATOM 1678 O O . GLU A 1 215 ? -17.490 -2.043 -8.581 1.00 39.66 215 GLU A O 1
ATOM 1683 N N . VAL A 1 216 ? -16.400 -1.890 -10.530 1.00 43.97 216 VAL A N 1
ATOM 1684 C CA . VAL A 1 216 ? -15.080 -1.701 -9.932 1.00 43.97 216 VAL A CA 1
ATOM 1685 C C . VAL A 1 216 ? -14.810 -0.207 -9.809 1.00 43.97 216 VAL A C 1
ATOM 1687 O O . VAL A 1 216 ? -14.336 0.444 -10.741 1.00 43.97 216 VAL A O 1
ATOM 1690 N N . ALA A 1 217 ? -15.166 0.345 -8.652 1.00 38.03 217 ALA A N 1
ATOM 1691 C CA . ALA A 1 217 ? -14.920 1.732 -8.289 1.00 38.03 217 ALA A CA 1
ATOM 1692 C C . ALA A 1 217 ? -13.417 1.979 -8.065 1.00 38.03 217 ALA A C 1
ATOM 1694 O O . ALA A 1 217 ? -12.973 2.168 -6.941 1.00 38.03 217 ALA A O 1
ATOM 1695 N N . SER A 1 218 ? -12.621 1.994 -9.136 1.00 41.62 218 SER A N 1
ATOM 1696 C CA . SER A 1 218 ? -11.320 2.656 -9.090 1.00 41.62 218 SER A CA 1
ATOM 1697 C C . SER A 1 218 ? -11.514 4.113 -9.509 1.00 41.62 218 SER A C 1
ATOM 1699 O O . SER A 1 218 ? -12.114 4.428 -10.544 1.00 41.62 218 SER A O 1
ATOM 1701 N N . ALA A 1 219 ? -10.988 5.035 -8.705 1.00 38.66 219 ALA A N 1
ATOM 1702 C CA . ALA A 1 219 ? -10.956 6.456 -9.039 1.00 38.66 219 ALA A CA 1
ATOM 1703 C C . ALA A 1 219 ? -10.101 6.762 -10.297 1.00 38.66 219 ALA A C 1
ATOM 1705 O O . ALA A 1 219 ? -10.124 7.890 -10.797 1.00 38.66 219 ALA A O 1
ATOM 1706 N N . ASP A 1 220 ? -9.406 5.764 -10.859 1.00 43.72 220 ASP A N 1
ATOM 1707 C CA . ASP A 1 220 ? -8.540 5.903 -12.033 1.00 43.72 220 ASP A CA 1
ATOM 1708 C C . ASP A 1 220 ? -9.280 5.811 -13.373 1.00 43.72 220 ASP A C 1
ATOM 1710 O O . ASP A 1 220 ? -8.747 6.285 -14.377 1.00 43.72 220 ASP A O 1
ATOM 1714 N N . VAL A 1 221 ? -10.539 5.346 -13.411 1.00 43.50 221 VAL A N 1
ATOM 1715 C CA . VAL A 1 221 ? -11.371 5.429 -14.635 1.00 43.50 221 VAL A CA 1
ATOM 1716 C C . VAL A 1 221 ? -11.484 6.881 -15.132 1.00 43.50 221 VAL A C 1
ATOM 1718 O O . VAL A 1 221 ? -11.636 7.124 -16.327 1.00 43.50 221 VAL A O 1
ATOM 1721 N N . ARG A 1 222 ? -11.362 7.866 -14.227 1.00 36.97 222 ARG A N 1
ATOM 1722 C CA . ARG A 1 222 ? -11.365 9.301 -14.562 1.00 36.97 222 ARG A CA 1
ATOM 1723 C C . ARG A 1 222 ? -9.982 9.885 -14.870 1.00 36.97 222 ARG A C 1
ATOM 1725 O O . ARG A 1 222 ? -9.921 10.888 -15.572 1.00 36.97 222 ARG A O 1
ATOM 1732 N N . LEU A 1 223 ? -8.899 9.304 -14.346 1.00 38.94 223 LEU A N 1
ATOM 1733 C CA . LEU A 1 223 ? -7.523 9.786 -14.558 1.00 38.94 223 LEU A CA 1
ATOM 1734 C C . LEU A 1 223 ? -6.897 9.232 -15.843 1.00 38.94 223 LEU A C 1
ATOM 1736 O O . LEU A 1 223 ? -6.075 9.903 -16.456 1.00 38.94 223 LEU A O 1
ATOM 1740 N N . LEU A 1 224 ? -7.336 8.057 -16.294 1.00 43.97 224 LEU A N 1
ATOM 1741 C CA . LEU A 1 224 ? -6.923 7.433 -17.551 1.00 43.97 224 LEU A CA 1
ATOM 1742 C C . LEU A 1 224 ? -7.815 7.867 -18.726 1.00 43.97 224 LEU A C 1
ATOM 1744 O O . LEU A 1 224 ? -8.212 7.035 -19.542 1.00 43.97 224 LEU A O 1
ATOM 1748 N N . ALA A 1 225 ? -8.169 9.153 -18.806 1.00 36.12 225 ALA A N 1
ATOM 1749 C CA . ALA A 1 225 ? -8.964 9.702 -19.904 1.00 36.12 225 ALA A CA 1
ATOM 1750 C C . ALA A 1 225 ? -8.232 9.488 -21.246 1.00 36.12 225 ALA A C 1
ATOM 1752 O O . ALA A 1 225 ? -7.378 10.276 -21.640 1.00 36.12 225 ALA A O 1
ATOM 1753 N N . GLY A 1 226 ? -8.543 8.377 -21.919 1.00 40.94 226 GLY A N 1
ATOM 1754 C CA . GLY A 1 226 ? -7.869 7.908 -23.133 1.00 40.94 226 GLY A CA 1
ATOM 1755 C C . GLY A 1 226 ? -7.705 6.386 -23.201 1.00 40.94 226 GLY A C 1
ATOM 1756 O O . GLY A 1 226 ? -7.719 5.826 -24.295 1.00 40.94 226 GLY A O 1
ATOM 1757 N N . ALA A 1 227 ? -7.636 5.696 -22.057 1.00 38.69 227 ALA A N 1
ATOM 1758 C CA . ALA A 1 227 ? -7.693 4.238 -22.013 1.00 38.69 227 ALA A CA 1
ATOM 1759 C C . ALA A 1 227 ? -9.153 3.776 -22.089 1.00 38.69 227 ALA A C 1
ATOM 1761 O O . ALA A 1 227 ? -10.039 4.347 -21.445 1.00 38.69 227 ALA A O 1
ATOM 1762 N N . LYS A 1 228 ? -9.432 2.737 -22.884 1.00 33.88 228 LYS A N 1
ATOM 1763 C CA . LYS A 1 228 ? -10.782 2.170 -22.944 1.00 33.88 228 LYS A CA 1
ATOM 1764 C C . LYS A 1 228 ? -11.165 1.683 -21.533 1.00 33.88 228 LYS A C 1
ATOM 1766 O O . LYS A 1 228 ? -10.386 0.940 -20.934 1.00 33.88 228 LYS A O 1
ATOM 1771 N N . PRO A 1 229 ? -12.376 1.997 -21.027 1.00 35.75 229 PRO A N 1
ATOM 1772 C CA . PRO A 1 229 ? -12.905 1.516 -19.737 1.00 35.75 229 PRO A CA 1
ATOM 1773 C C . PRO A 1 229 ? -12.931 -0.016 -19.561 1.00 35.75 229 PRO A C 1
ATOM 1775 O O . PRO A 1 229 ? -13.377 -0.526 -18.541 1.00 35.75 229 PRO A O 1
ATOM 1778 N N . SER A 1 230 ? -12.489 -0.769 -20.568 1.00 35.12 230 SER A N 1
ATOM 1779 C CA . SER A 1 230 ? -12.387 -2.220 -20.579 1.00 35.12 230 SER A CA 1
ATOM 1780 C C . SER A 1 230 ? -11.125 -2.800 -19.943 1.00 35.12 230 SER A C 1
ATOM 1782 O O . SER A 1 230 ? -11.075 -4.021 -19.832 1.00 35.12 230 SER A O 1
ATOM 1784 N N . GLU A 1 231 ? -10.126 -1.994 -19.563 1.00 36.59 231 GLU A N 1
ATOM 1785 C CA . GLU A 1 231 ? -8.792 -2.532 -19.236 1.00 36.59 231 GLU A CA 1
ATOM 1786 C C . GLU A 1 231 ? -8.326 -2.369 -17.778 1.00 36.59 231 GLU A C 1
ATOM 1788 O O . GLU A 1 231 ? -7.453 -3.130 -17.373 1.00 36.59 231 GLU A O 1
ATOM 1793 N N . ARG A 1 232 ? -8.841 -1.423 -16.969 1.00 41.69 232 ARG A N 1
ATOM 1794 C CA . ARG A 1 232 ? -8.193 -1.067 -15.677 1.00 41.69 232 ARG A CA 1
ATOM 1795 C C . ARG A 1 232 ? -9.129 -0.587 -14.548 1.00 41.69 232 ARG A C 1
ATOM 1797 O O . ARG A 1 232 ? -8.823 0.380 -13.855 1.00 41.69 232 ARG A O 1
ATOM 1804 N N . GLY A 1 233 ? -10.262 -1.254 -14.331 1.00 37.41 233 GLY A N 1
ATOM 1805 C CA . GLY A 1 233 ? -10.946 -1.193 -13.030 1.00 37.41 233 GLY A CA 1
ATOM 1806 C C . GLY A 1 233 ? -10.262 -2.179 -12.081 1.00 37.41 233 GLY A C 1
ATOM 1807 O O . GLY A 1 233 ? -10.392 -3.382 -12.284 1.00 37.41 233 GLY A O 1
ATOM 1808 N N . GLY A 1 234 ? -9.473 -1.698 -11.117 1.00 52.38 234 GLY A N 1
ATOM 1809 C CA . GLY A 1 234 ? -8.702 -2.550 -10.204 1.00 52.38 234 GLY A CA 1
ATOM 1810 C C . GLY A 1 234 ? -9.470 -2.882 -8.926 1.00 52.38 234 GLY A C 1
ATOM 1811 O O . GLY A 1 234 ? -10.104 -2.012 -8.340 1.00 52.38 234 GLY A O 1
ATOM 1812 N N . TYR A 1 235 ? -9.411 -4.133 -8.474 1.00 66.06 235 TYR A N 1
ATOM 1813 C CA . TYR A 1 235 ? -9.878 -4.496 -7.135 1.00 66.06 235 TYR A CA 1
ATOM 1814 C C . TYR A 1 235 ? -8.918 -3.926 -6.095 1.00 66.06 235 TYR A C 1
ATOM 1816 O O . TYR A 1 235 ? -7.708 -3.980 -6.289 1.00 66.06 235 TYR A O 1
ATOM 1824 N N . HIS A 1 236 ? -9.424 -3.413 -4.980 1.00 76.50 236 HIS A N 1
ATOM 1825 C CA . HIS A 1 236 ? -8.585 -2.851 -3.926 1.00 76.50 236 HIS A CA 1
ATOM 1826 C C . HIS A 1 236 ? -8.722 -3.702 -2.679 1.00 76.50 236 HIS A C 1
ATOM 1828 O O . HIS A 1 236 ? -9.760 -3.686 -2.016 1.00 76.50 236 HIS A O 1
ATOM 1834 N N . LEU A 1 237 ? -7.667 -4.447 -2.344 1.00 80.44 237 LEU A N 1
ATOM 1835 C CA . LEU A 1 237 ? -7.698 -5.273 -1.143 1.00 80.44 237 LEU A CA 1
ATOM 1836 C C . LEU A 1 237 ? -7.932 -4.419 0.095 1.00 80.44 237 LEU A C 1
ATOM 1838 O O . LEU A 1 237 ? -8.676 -4.854 0.954 1.00 80.44 237 LEU A O 1
ATOM 1842 N N . THR A 1 238 ? -7.370 -3.209 0.150 1.00 77.88 238 THR A N 1
ATOM 1843 C CA . THR A 1 238 ? -7.418 -2.248 1.270 1.00 77.88 238 THR A CA 1
ATOM 1844 C C . THR A 1 238 ? -8.815 -1.779 1.686 1.00 77.88 238 THR A C 1
ATOM 1846 O O . THR A 1 238 ? -8.953 -1.252 2.797 1.00 77.88 238 THR A O 1
ATOM 1849 N N . TYR A 1 239 ? -9.818 -1.968 0.823 1.00 74.06 239 TYR A N 1
ATOM 1850 C CA . TYR A 1 239 ? -11.222 -1.601 1.052 1.00 74.06 239 TYR A CA 1
ATOM 1851 C C . TYR A 1 239 ? -12.124 -2.816 1.302 1.00 74.06 239 TYR A C 1
ATOM 1853 O O . TYR A 1 239 ? -13.333 -2.674 1.455 1.00 74.06 239 TYR A O 1
ATOM 1861 N N . GLY A 1 240 ? -11.550 -4.022 1.339 1.00 72.06 240 GLY A N 1
ATOM 1862 C CA . GLY A 1 240 ? -12.294 -5.247 1.600 1.00 72.06 240 GLY A CA 1
ATOM 1863 C C . GLY A 1 240 ? -12.796 -5.353 3.042 1.00 72.06 240 GLY A C 1
ATOM 1864 O O . GLY A 1 240 ? -12.209 -4.806 3.978 1.00 72.06 240 GLY A O 1
ATOM 1865 N N . ARG A 1 241 ? -13.869 -6.128 3.219 1.00 76.50 241 ARG A N 1
ATOM 1866 C CA . ARG A 1 241 ? -14.293 -6.645 4.525 1.00 76.50 241 ARG A CA 1
ATOM 1867 C C . ARG A 1 241 ? -13.607 -7.988 4.779 1.00 76.50 241 ARG A C 1
ATOM 1869 O O . ARG A 1 241 ? -13.554 -8.833 3.884 1.00 76.50 241 ARG A O 1
ATOM 1876 N N . TYR A 1 242 ? -13.103 -8.189 5.993 1.00 83.38 242 TYR A N 1
ATOM 1877 C CA . TYR A 1 242 ? -12.282 -9.358 6.331 1.00 83.38 242 TYR A CA 1
ATOM 1878 C C . TYR A 1 242 ? -12.959 -10.225 7.393 1.00 83.38 242 TYR A C 1
ATOM 1880 O O . TYR A 1 242 ? -13.506 -11.279 7.072 1.00 83.38 242 TYR A O 1
ATOM 1888 N N . ALA A 1 243 ? -12.968 -9.762 8.644 1.00 80.88 243 ALA A N 1
ATOM 1889 C CA . ALA A 1 243 ? -13.613 -10.433 9.770 1.00 80.88 243 ALA A CA 1
ATOM 1890 C C . ALA A 1 243 ? -14.874 -9.676 10.225 1.00 80.88 243 ALA A C 1
ATOM 1892 O O . ALA A 1 243 ? -15.345 -8.779 9.530 1.00 80.88 243 ALA A O 1
ATOM 1893 N N . GLU A 1 244 ? -15.417 -10.056 11.380 1.00 76.62 244 GLU A N 1
ATOM 1894 C CA . GLU A 1 244 ? -16.532 -9.373 12.041 1.00 76.62 244 GLU A CA 1
ATOM 1895 C C . GLU A 1 244 ? -16.111 -8.968 13.460 1.00 76.62 244 GLU A C 1
ATOM 1897 O O . GLU A 1 244 ? -15.283 -9.637 14.085 1.00 76.62 244 GLU A O 1
ATOM 1902 N N . GLY A 1 245 ? -16.677 -7.877 13.979 1.00 80.19 245 GLY A N 1
ATOM 1903 C CA . GLY A 1 245 ? -16.398 -7.404 15.338 1.00 80.19 245 GLY A CA 1
ATOM 1904 C C . GLY A 1 245 ? -14.957 -6.916 15.526 1.00 80.19 245 GLY A C 1
ATOM 1905 O O . GLY A 1 245 ? -14.376 -6.293 14.642 1.00 80.19 245 GLY A O 1
ATOM 1906 N N . GLU A 1 246 ? -14.371 -7.187 16.694 1.00 77.25 246 GLU A N 1
ATOM 1907 C CA . GLU A 1 246 ? -13.034 -6.688 17.062 1.00 77.25 246 GLU A CA 1
ATOM 1908 C C . GLU A 1 246 ? -11.901 -7.269 16.193 1.00 77.25 246 GLU A C 1
ATOM 1910 O O . GLU A 1 246 ? -10.902 -6.593 15.940 1.00 77.25 246 GLU A O 1
ATOM 1915 N N . GLU A 1 247 ? -12.061 -8.492 15.667 1.00 84.62 247 GLU A N 1
ATOM 1916 C CA . GLU A 1 247 ? -11.089 -9.097 14.741 1.00 84.62 247 GLU A CA 1
ATOM 1917 C C . GLU A 1 247 ? -10.977 -8.316 13.424 1.00 84.62 247 GLU A C 1
ATOM 1919 O O . GLU A 1 247 ? -9.926 -8.337 12.775 1.00 84.62 247 GLU A O 1
ATOM 1924 N N . GLU A 1 248 ? -12.046 -7.628 13.010 1.00 86.44 248 GLU A N 1
ATOM 1925 C CA . GLU A 1 248 ? -12.082 -6.921 11.732 1.00 86.44 248 GLU A CA 1
ATOM 1926 C C . GLU A 1 248 ? -11.092 -5.756 11.709 1.00 86.44 248 GLU A C 1
ATOM 1928 O O . GLU A 1 248 ? -10.391 -5.571 10.712 1.00 86.44 248 GLU A O 1
ATOM 1933 N N . GLU A 1 249 ? -10.973 -5.012 12.814 1.00 85.94 249 GLU A N 1
ATOM 1934 C CA . GLU A 1 249 ? -10.026 -3.898 12.916 1.00 85.94 249 GLU A CA 1
ATOM 1935 C C . GLU A 1 249 ? -8.584 -4.392 12.755 1.00 85.94 249 GLU A C 1
ATOM 1937 O O . GLU A 1 249 ? -7.818 -3.822 11.974 1.00 85.94 249 GLU A O 1
ATOM 1942 N N . LEU A 1 250 ? -8.219 -5.470 13.457 1.00 89.38 250 LEU A N 1
ATOM 1943 C CA . LEU A 1 250 ? -6.867 -6.031 13.424 1.00 89.38 250 LEU A CA 1
ATOM 1944 C C . LEU A 1 250 ? -6.509 -6.588 12.043 1.00 89.38 250 LEU A C 1
ATOM 1946 O O . LEU A 1 250 ? -5.411 -6.327 11.549 1.00 89.38 250 LEU A O 1
ATOM 1950 N N . GLN A 1 251 ? -7.425 -7.309 11.392 1.00 91.38 251 GLN A N 1
ATOM 1951 C CA . GLN A 1 251 ? -7.178 -7.840 10.049 1.00 91.38 251 GLN A CA 1
ATOM 1952 C C . GLN A 1 251 ? -7.112 -6.727 9.002 1.00 91.38 251 GLN A C 1
ATOM 1954 O O . GLN A 1 251 ? -6.208 -6.723 8.167 1.00 91.38 251 GLN A O 1
ATOM 1959 N N . ARG A 1 252 ? -7.990 -5.720 9.087 1.00 89.62 252 ARG A N 1
ATOM 1960 C CA . ARG A 1 252 ? -7.931 -4.539 8.213 1.00 89.62 252 ARG A CA 1
ATOM 1961 C C . ARG A 1 252 ? -6.616 -3.788 8.376 1.00 89.62 252 ARG A C 1
ATOM 1963 O O . ARG A 1 252 ? -6.008 -3.388 7.384 1.00 89.62 252 ARG A O 1
ATOM 1970 N N . LEU A 1 253 ? -6.152 -3.625 9.613 1.00 90.38 253 LEU A N 1
ATOM 1971 C CA . LEU A 1 253 ? -4.863 -3.013 9.917 1.00 90.38 253 LEU A CA 1
ATOM 1972 C C . LEU A 1 253 ? -3.704 -3.820 9.316 1.00 90.38 253 LEU A C 1
ATOM 1974 O O . LEU A 1 253 ? -2.818 -3.236 8.692 1.00 90.38 253 LEU A O 1
ATOM 1978 N N . ALA A 1 254 ? -3.749 -5.151 9.425 1.00 92.81 254 ALA A N 1
ATOM 1979 C CA . ALA A 1 254 ? -2.752 -6.040 8.840 1.00 92.81 254 ALA A CA 1
ATOM 1980 C C . ALA A 1 254 ? -2.698 -5.940 7.307 1.00 92.81 254 ALA A C 1
ATOM 1982 O O . ALA A 1 254 ? -1.608 -5.772 6.759 1.00 92.81 254 ALA A O 1
ATOM 1983 N N . VAL A 1 255 ? -3.845 -5.950 6.614 1.00 93.25 255 VAL A N 1
ATOM 1984 C CA . VAL A 1 255 ? -3.872 -5.800 5.147 1.00 93.25 255 VAL A CA 1
ATOM 1985 C C . VAL A 1 255 ? -3.427 -4.414 4.707 1.00 93.25 255 VAL A C 1
ATOM 1987 O O . VAL A 1 255 ? -2.672 -4.288 3.744 1.00 93.25 255 VAL A O 1
ATOM 1990 N N . ARG A 1 256 ? -3.853 -3.356 5.404 1.00 91.50 256 ARG A N 1
ATOM 1991 C CA . ARG A 1 256 ? -3.404 -1.994 5.092 1.00 91.50 256 ARG A CA 1
ATOM 1992 C C . ARG A 1 256 ? -1.894 -1.853 5.297 1.00 91.50 256 ARG A C 1
ATOM 1994 O O . ARG A 1 256 ? -1.245 -1.235 4.457 1.00 91.50 256 ARG A O 1
ATOM 2001 N N . ALA A 1 257 ? -1.321 -2.460 6.340 1.00 93.56 257 ALA A N 1
ATOM 2002 C CA . ALA A 1 257 ? 0.129 -2.521 6.527 1.00 93.56 257 ALA A CA 1
ATOM 2003 C C . ALA A 1 257 ? 0.813 -3.278 5.379 1.00 93.56 257 ALA A C 1
ATOM 2005 O O . ALA A 1 257 ? 1.731 -2.739 4.764 1.00 93.56 257 ALA A O 1
ATOM 2006 N N . ALA A 1 258 ? 0.296 -4.452 5.003 1.00 94.69 258 ALA A N 1
ATOM 2007 C CA . ALA A 1 258 ? 0.789 -5.218 3.860 1.00 94.69 258 ALA A CA 1
ATOM 2008 C C . ALA A 1 258 ? 0.779 -4.392 2.561 1.00 94.69 258 ALA A C 1
ATOM 2010 O O . ALA A 1 258 ? 1.774 -4.338 1.846 1.00 94.69 258 ALA A O 1
ATOM 2011 N N . CYS A 1 259 ? -0.300 -3.659 2.287 1.00 91.94 259 CYS A N 1
ATOM 2012 C CA . CYS A 1 259 ? -0.418 -2.794 1.110 1.00 91.94 259 CYS A CA 1
ATOM 2013 C C . CYS A 1 259 ? 0.439 -1.520 1.178 1.00 91.94 259 CYS A C 1
ATOM 2015 O O . CYS A 1 259 ? 0.705 -0.907 0.145 1.00 91.94 259 CYS A O 1
ATOM 2017 N N . ALA A 1 260 ? 0.854 -1.095 2.373 1.00 91.44 260 ALA A N 1
ATOM 2018 C CA . ALA A 1 260 ? 1.664 0.103 2.565 1.00 91.44 260 ALA A CA 1
ATOM 2019 C C . ALA A 1 260 ? 3.170 -0.178 2.514 1.00 91.44 260 ALA A C 1
ATOM 2021 O O . ALA A 1 260 ? 3.909 0.655 1.999 1.00 91.44 260 ALA A O 1
ATOM 2022 N N . ASN A 1 261 ? 3.629 -1.316 3.044 1.00 92.56 261 ASN A N 1
ATOM 2023 C CA . ASN A 1 261 ? 5.061 -1.612 3.188 1.00 92.56 261 ASN A CA 1
ATOM 2024 C C . ASN A 1 261 ? 5.451 -3.081 2.923 1.00 92.56 261 ASN A C 1
ATOM 2026 O O . ASN A 1 261 ? 6.611 -3.452 3.096 1.00 92.56 261 ASN A O 1
ATOM 2030 N N . GLY A 1 262 ? 4.503 -3.932 2.533 1.00 93.75 262 GLY A N 1
ATOM 2031 C CA . GLY A 1 262 ? 4.754 -5.333 2.209 1.00 93.75 262 GLY A CA 1
ATOM 2032 C C . GLY A 1 262 ? 4.840 -6.267 3.413 1.00 93.75 262 GLY A C 1
ATOM 2033 O O . GLY A 1 262 ? 5.257 -7.412 3.241 1.00 93.75 262 GLY A O 1
ATOM 2034 N N . ARG A 1 263 ? 4.449 -5.817 4.614 1.00 93.19 263 ARG A N 1
ATOM 2035 C CA . ARG A 1 263 ? 4.393 -6.655 5.819 1.00 93.19 263 ARG A CA 1
ATOM 2036 C C . ARG A 1 263 ? 3.579 -7.926 5.545 1.00 93.19 263 ARG A C 1
ATOM 2038 O O . ARG A 1 263 ? 2.408 -7.808 5.185 1.00 93.19 263 ARG A O 1
ATOM 2045 N N . PRO A 1 264 ? 4.145 -9.123 5.769 1.00 92.31 264 PRO A N 1
ATOM 2046 C CA . PRO A 1 264 ? 3.401 -10.358 5.585 1.00 92.31 264 PRO A CA 1
ATOM 2047 C C . PRO A 1 264 ? 2.210 -10.454 6.541 1.00 92.31 264 PRO A C 1
ATOM 2049 O O . PRO A 1 264 ? 2.328 -10.129 7.730 1.00 92.31 264 PRO A O 1
ATOM 2052 N N . CYS A 1 265 ? 1.067 -10.926 6.049 1.00 91.69 265 CYS A N 1
ATOM 2053 C CA . CYS A 1 265 ? -0.093 -11.227 6.886 1.00 91.69 265 CYS A CA 1
ATOM 2054 C C . CYS A 1 265 ? -0.972 -12.325 6.285 1.00 91.69 265 CYS A C 1
ATOM 2056 O O . CYS A 1 265 ? -0.987 -12.525 5.073 1.00 91.69 265 CYS A O 1
ATOM 2058 N N . SER A 1 266 ? -1.746 -12.989 7.140 1.00 91.38 266 SER A N 1
ATOM 2059 C CA . SER A 1 266 ? -2.829 -13.892 6.755 1.00 91.38 266 SER A CA 1
ATOM 2060 C C . SER A 1 266 ? -4.134 -13.335 7.316 1.00 91.38 266 SER A C 1
ATOM 2062 O O . SER A 1 266 ? -4.178 -12.912 8.470 1.00 91.38 266 SER A O 1
ATOM 2064 N N . VAL A 1 267 ? -5.174 -13.255 6.492 1.00 91.81 267 VAL A N 1
ATOM 2065 C CA . VAL A 1 267 ? -6.470 -12.679 6.873 1.00 91.81 267 VAL A CA 1
ATOM 2066 C C . VAL A 1 267 ? -7.624 -13.443 6.238 1.00 91.81 267 VAL A C 1
ATOM 2068 O O . VAL A 1 267 ? -7.454 -14.142 5.239 1.00 91.81 267 VAL A O 1
ATOM 2071 N N . LYS A 1 268 ? -8.823 -13.272 6.795 1.00 91.06 268 LYS A N 1
ATOM 2072 C CA . LYS A 1 268 ? -10.076 -13.675 6.154 1.00 91.06 268 LYS A CA 1
ATOM 2073 C C . LYS A 1 268 ? -10.333 -12.708 5.002 1.00 91.06 268 LYS A C 1
ATOM 2075 O O . LYS A 1 268 ? -10.123 -11.515 5.151 1.00 91.06 268 LYS A O 1
ATOM 2080 N N . PHE A 1 269 ? -10.795 -13.188 3.861 1.00 88.12 269 PHE A N 1
ATOM 2081 C CA . PHE A 1 269 ? -11.107 -12.377 2.692 1.00 88.12 269 PHE A CA 1
ATOM 2082 C C . PHE A 1 269 ? -12.506 -12.727 2.197 1.00 88.12 269 PHE A C 1
ATOM 2084 O O . PHE A 1 269 ? -12.766 -13.852 1.758 1.00 88.12 269 PHE A O 1
ATOM 2091 N N . ARG A 1 270 ? -13.427 -11.764 2.288 1.00 81.88 270 ARG A N 1
ATOM 2092 C CA . ARG A 1 270 ? -14.801 -11.942 1.816 1.00 81.88 270 ARG A CA 1
ATOM 2093 C C . ARG A 1 270 ? -14.852 -11.740 0.305 1.00 81.88 270 ARG A C 1
ATOM 2095 O O . ARG A 1 270 ? -14.253 -10.810 -0.237 1.00 81.88 270 ARG A O 1
ATOM 2102 N N . LYS A 1 271 ? -15.548 -12.649 -0.377 1.00 75.38 271 LYS A N 1
ATOM 2103 C CA . LYS A 1 271 ? -15.751 -12.588 -1.829 1.00 75.38 271 LYS A CA 1
ATOM 2104 C C . LYS A 1 271 ? -16.604 -11.369 -2.175 1.00 75.38 271 LYS A C 1
ATOM 2106 O O . LYS A 1 271 ? -17.365 -10.883 -1.346 1.00 75.38 271 LYS A O 1
ATOM 2111 N N . MET A 1 272 ? -16.498 -10.897 -3.415 1.00 65.12 272 MET A N 1
ATOM 2112 C CA . MET A 1 272 ? -17.250 -9.718 -3.858 1.00 65.12 272 MET A CA 1
ATOM 2113 C C . MET A 1 272 ? -18.766 -9.958 -3.875 1.00 65.12 272 MET A C 1
ATOM 2115 O O . MET A 1 272 ? -19.532 -9.080 -3.493 1.00 65.12 272 MET A O 1
ATOM 2119 N N . PHE A 1 273 ? -19.185 -11.162 -4.272 1.00 67.69 273 PHE A N 1
ATOM 2120 C CA . PHE A 1 273 ? -20.564 -11.627 -4.163 1.00 67.69 273 PHE A CA 1
ATOM 2121 C C . PHE A 1 273 ? -20.602 -12.761 -3.149 1.00 67.69 273 PHE A C 1
ATOM 2123 O O . PHE A 1 273 ? -20.293 -13.904 -3.475 1.00 67.69 273 PHE A O 1
ATOM 2130 N N . GLU A 1 274 ? -20.924 -12.424 -1.909 1.00 67.19 274 GLU A N 1
ATOM 2131 C CA . GLU A 1 274 ? -21.122 -13.408 -0.856 1.00 67.19 274 GLU A CA 1
ATOM 2132 C C . GLU A 1 274 ? -22.600 -13.789 -0.800 1.00 67.19 274 GLU A C 1
ATOM 2134 O O . GLU A 1 274 ? -23.471 -12.940 -0.589 1.00 67.19 274 GLU A O 1
ATOM 2139 N N . MET A 1 275 ? -22.892 -15.068 -1.013 1.00 73.06 275 MET A N 1
ATOM 2140 C CA . MET A 1 275 ? -24.228 -15.616 -0.821 1.00 73.06 275 MET A CA 1
ATOM 2141 C C . MET A 1 275 ? -24.425 -16.004 0.650 1.00 73.06 275 MET A C 1
ATOM 2143 O O . MET A 1 275 ? -23.459 -16.331 1.343 1.00 73.06 275 MET A O 1
ATOM 2147 N N . PRO A 1 276 ? -25.669 -16.015 1.163 1.00 71.38 276 PRO A N 1
ATOM 2148 C CA . PRO A 1 276 ? -25.934 -16.478 2.520 1.00 71.38 276 PRO A CA 1
ATOM 2149 C C . PRO A 1 276 ? -25.353 -17.880 2.764 1.00 71.38 276 PRO A C 1
ATOM 2151 O O . PRO A 1 276 ? -25.748 -18.843 2.108 1.00 71.38 276 PRO A O 1
ATOM 2154 N N . GLY A 1 277 ? -24.430 -17.991 3.724 1.00 71.44 277 GLY A N 1
ATOM 2155 C CA . GLY A 1 277 ? -23.760 -19.247 4.081 1.00 71.44 277 GLY A CA 1
ATOM 2156 C C . GLY A 1 277 ? -22.394 -19.473 3.423 1.00 71.44 277 GLY A C 1
ATOM 2157 O O . GLY A 1 277 ? -21.731 -20.457 3.765 1.00 71.44 277 GLY A O 1
ATOM 2158 N N . ASP A 1 278 ? -21.949 -18.578 2.538 1.00 79.00 278 ASP A N 1
ATOM 2159 C CA . ASP A 1 278 ? -20.580 -18.600 2.030 1.00 79.00 278 ASP A CA 1
ATOM 2160 C C . ASP A 1 278 ? -19.578 -18.389 3.169 1.00 79.00 278 ASP A C 1
ATOM 2162 O O . ASP A 1 278 ? -19.792 -17.616 4.103 1.00 79.00 278 ASP A O 1
ATOM 2166 N N . ARG A 1 279 ? -18.456 -19.105 3.095 1.00 82.56 279 ARG A N 1
ATOM 2167 C CA . ARG A 1 279 ? -17.341 -18.920 4.025 1.00 82.56 279 ARG A CA 1
ATOM 2168 C C . ARG A 1 279 ? -16.337 -17.941 3.420 1.00 82.56 279 ARG A C 1
ATOM 2170 O O . ARG A 1 279 ? -16.076 -18.028 2.215 1.00 82.56 279 ARG A O 1
ATOM 2177 N N . PRO A 1 280 ? -15.743 -17.044 4.228 1.00 86.75 280 PRO A N 1
ATOM 2178 C CA . PRO A 1 280 ? -14.646 -16.217 3.755 1.00 86.75 280 PRO A CA 1
ATOM 2179 C C . PRO A 1 280 ? -13.475 -17.105 3.330 1.00 86.75 280 PRO A C 1
ATOM 2181 O O . PRO A 1 280 ? -13.215 -18.147 3.936 1.00 86.75 280 PRO A O 1
ATOM 2184 N N . LEU A 1 281 ? -12.767 -16.665 2.295 1.00 88.69 281 LEU A N 1
ATOM 2185 C CA . LEU A 1 281 ? -11.495 -17.255 1.900 1.00 88.69 281 LEU A CA 1
ATOM 2186 C C . LEU A 1 281 ? -10.429 -16.894 2.936 1.00 88.69 281 LEU A C 1
ATOM 2188 O O . LEU A 1 281 ? -10.551 -15.895 3.641 1.00 88.69 281 LEU A O 1
ATOM 2192 N N . SER A 1 282 ? -9.345 -17.651 2.979 1.00 90.38 282 SER A N 1
ATOM 2193 C CA . SER A 1 282 ? -8.091 -17.164 3.548 1.00 90.38 282 SER A CA 1
ATOM 2194 C C . SER A 1 282 ? -7.277 -16.479 2.464 1.00 90.38 282 SER A C 1
ATOM 2196 O O . SER A 1 282 ? -7.192 -16.969 1.337 1.00 90.38 282 SER A O 1
ATOM 2198 N N . LEU A 1 283 ? -6.669 -15.352 2.810 1.00 91.62 283 LEU A N 1
ATOM 2199 C CA . LEU A 1 283 ? -5.771 -14.595 1.956 1.00 91.62 283 LEU A CA 1
ATOM 2200 C C . LEU A 1 283 ? -4.462 -14.366 2.698 1.00 91.62 283 LEU A C 1
ATOM 2202 O O . LEU A 1 283 ? -4.422 -13.683 3.720 1.00 91.62 283 LEU A O 1
ATOM 2206 N N . TRP A 1 284 ? -3.385 -14.902 2.142 1.00 92.19 284 TRP A N 1
ATOM 2207 C CA . TRP A 1 284 ? -2.035 -14.588 2.580 1.00 92.19 284 TRP A CA 1
ATOM 2208 C C . TRP A 1 284 ? -1.425 -13.544 1.663 1.00 92.19 284 TRP A C 1
ATOM 2210 O O . TRP A 1 284 ? -1.529 -13.678 0.448 1.00 92.19 284 TRP A O 1
ATOM 2220 N N . LEU A 1 285 ? -0.796 -12.527 2.243 1.00 93.44 285 LEU A N 1
ATOM 2221 C CA . LEU A 1 285 ? -0.177 -11.403 1.553 1.00 93.44 285 LEU A CA 1
ATOM 2222 C C . LEU A 1 285 ? 1.290 -11.292 1.940 1.00 93.44 285 LEU A C 1
ATOM 2224 O O . LEU A 1 285 ? 1.644 -11.495 3.102 1.00 93.44 285 LEU A O 1
ATOM 2228 N N . GLN A 1 286 ? 2.126 -10.923 0.974 1.00 93.12 286 GLN A N 1
ATOM 2229 C CA . GLN A 1 286 ? 3.570 -10.865 1.150 1.00 93.12 286 GLN A CA 1
ATOM 2230 C C . GLN A 1 286 ? 4.224 -9.867 0.203 1.00 93.12 286 GLN A C 1
ATOM 2232 O O . GLN A 1 286 ? 4.035 -9.925 -1.012 1.00 93.12 286 GLN A O 1
ATOM 2237 N N . GLY A 1 287 ? 5.033 -8.970 0.764 1.00 95.06 287 GLY A N 1
ATOM 2238 C CA . GLY A 1 287 ? 5.864 -8.056 -0.008 1.00 95.06 287 GLY A CA 1
ATOM 2239 C C . GLY A 1 287 ? 7.092 -8.746 -0.593 1.00 95.06 287 GLY A C 1
ATOM 2240 O O . GLY A 1 287 ? 7.751 -9.542 0.086 1.00 95.06 287 GLY A O 1
ATOM 2241 N N . VAL A 1 288 ? 7.423 -8.411 -1.835 1.00 95.31 288 VAL A N 1
ATOM 2242 C CA . VAL A 1 288 ? 8.665 -8.820 -2.493 1.00 95.31 288 VAL A CA 1
ATOM 2243 C C . VAL A 1 288 ? 9.264 -7.642 -3.250 1.00 95.31 288 VAL A C 1
ATOM 2245 O O . VAL A 1 288 ? 8.635 -7.096 -4.154 1.00 95.31 288 VAL A O 1
ATOM 2248 N N . THR A 1 289 ? 10.479 -7.241 -2.878 1.00 95.44 289 THR A N 1
ATOM 2249 C CA . THR A 1 289 ? 11.267 -6.258 -3.627 1.00 95.44 289 THR A CA 1
ATOM 2250 C C . THR A 1 289 ? 11.989 -6.963 -4.766 1.00 95.44 289 THR A C 1
ATOM 2252 O O . THR A 1 289 ? 12.601 -8.015 -4.566 1.00 95.44 289 THR A O 1
ATOM 2255 N N . VAL A 1 290 ? 11.912 -6.377 -5.960 1.00 95.12 290 VAL A N 1
ATOM 2256 C CA . VAL A 1 290 ? 12.422 -6.985 -7.197 1.00 95.12 290 VAL A CA 1
ATOM 2257 C C . VAL A 1 290 ? 13.376 -6.083 -7.971 1.00 95.12 290 VAL A C 1
ATOM 2259 O O . VAL A 1 290 ? 14.158 -6.568 -8.785 1.00 95.12 290 VAL A O 1
ATOM 2262 N N . ALA A 1 291 ? 13.315 -4.771 -7.745 1.00 94.38 291 ALA A N 1
ATOM 2263 C CA . ALA A 1 291 ? 14.085 -3.802 -8.507 1.00 94.38 291 ALA A CA 1
ATOM 2264 C C . ALA A 1 291 ? 14.293 -2.502 -7.723 1.00 94.38 291 ALA A C 1
ATOM 2266 O O . ALA A 1 291 ? 13.745 -2.298 -6.639 1.00 94.38 291 ALA A O 1
ATOM 2267 N N . TYR A 1 292 ? 15.064 -1.603 -8.318 1.00 92.69 292 TYR A N 1
ATOM 2268 C CA . TYR A 1 292 ? 15.279 -0.237 -7.877 1.00 92.69 292 TYR A CA 1
ATOM 2269 C C . TYR A 1 292 ? 14.873 0.735 -8.964 1.00 92.69 292 TYR A C 1
ATOM 2271 O O . TYR A 1 292 ? 15.257 0.562 -10.116 1.00 92.69 292 TYR A O 1
ATOM 2279 N N . GLY A 1 293 ? 14.160 1.796 -8.608 1.00 90.44 293 GLY A N 1
ATOM 2280 C CA . GLY A 1 293 ? 13.942 2.880 -9.551 1.00 90.44 293 GLY A CA 1
ATOM 2281 C C . GLY A 1 293 ? 15.250 3.615 -9.835 1.00 90.44 293 GLY A C 1
ATOM 2282 O O . GLY A 1 293 ? 15.982 4.002 -8.915 1.00 90.44 293 GLY A O 1
ATOM 2283 N N . VAL A 1 294 ? 15.548 3.797 -11.118 1.00 84.56 294 VAL A N 1
ATOM 2284 C CA . VAL A 1 294 ? 16.739 4.502 -11.598 1.00 84.56 294 VAL A CA 1
ATOM 2285 C C . VAL A 1 294 ? 16.350 5.763 -12.359 1.00 84.56 294 VAL A C 1
ATOM 2287 O O . VAL A 1 294 ? 15.180 6.005 -12.645 1.00 84.56 294 VAL A O 1
ATOM 2290 N N . ASN A 1 295 ? 17.352 6.587 -12.669 1.00 78.12 295 ASN A N 1
ATOM 2291 C CA . ASN A 1 295 ? 17.180 7.878 -13.333 1.00 78.12 295 ASN A CA 1
ATOM 2292 C C . ASN A 1 295 ? 16.300 8.852 -12.519 1.00 78.12 295 ASN A C 1
ATOM 2294 O O . ASN A 1 295 ? 15.912 8.594 -11.376 1.00 78.12 295 ASN A O 1
ATOM 2298 N N . LYS A 1 296 ? 16.071 10.054 -13.054 1.00 68.94 296 LYS A N 1
ATOM 2299 C CA . LYS A 1 296 ? 15.163 11.034 -12.440 1.00 68.94 296 LYS A CA 1
ATOM 2300 C C . LYS A 1 296 ? 13.734 10.701 -12.870 1.00 68.94 296 LYS A C 1
ATOM 2302 O O . LYS A 1 296 ? 13.497 10.520 -14.056 1.00 68.94 296 LYS A O 1
ATOM 2307 N N . GLY A 1 297 ? 12.791 10.645 -11.932 1.00 72.25 297 GLY A N 1
ATOM 2308 C CA . GLY A 1 297 ? 11.399 10.306 -12.238 1.00 72.25 297 GLY A CA 1
ATOM 2309 C C . GLY A 1 297 ? 10.578 9.928 -11.000 1.00 72.25 297 GLY A C 1
ATOM 2310 O O . GLY A 1 297 ? 11.099 9.998 -9.885 1.00 72.25 297 GLY A O 1
ATOM 2311 N N . PRO A 1 298 ? 9.305 9.522 -11.170 1.00 75.56 298 PRO A N 1
ATOM 2312 C CA . PRO A 1 298 ? 8.390 9.192 -10.068 1.00 75.56 298 PRO A CA 1
ATOM 2313 C C . PRO A 1 298 ? 8.855 8.016 -9.202 1.00 75.56 298 PRO A C 1
ATOM 2315 O O . PRO A 1 298 ? 8.457 7.902 -8.037 1.00 75.56 298 PRO A O 1
ATOM 2318 N N . LEU A 1 299 ? 9.677 7.145 -9.790 1.00 82.81 299 LEU A N 1
ATOM 2319 C CA . LEU A 1 299 ? 10.354 6.015 -9.152 1.00 82.81 299 LEU A CA 1
ATOM 2320 C C . LEU A 1 299 ? 11.837 6.296 -8.865 1.00 82.81 299 LEU A C 1
ATOM 2322 O O . LEU A 1 299 ? 12.498 5.491 -8.220 1.00 82.81 299 LEU A O 1
ATOM 2326 N N . GLY A 1 300 ? 12.364 7.426 -9.336 1.00 75.06 300 GLY A N 1
ATOM 2327 C CA . GLY A 1 300 ? 13.782 7.757 -9.261 1.00 75.06 300 GLY A CA 1
ATOM 2328 C C . GLY A 1 300 ? 14.304 7.937 -7.834 1.00 75.06 300 GLY A C 1
ATOM 2329 O O . GLY A 1 300 ? 13.547 8.044 -6.869 1.00 75.06 300 GLY A O 1
ATOM 2330 N N . GLY A 1 301 ? 15.631 8.011 -7.709 1.00 71.88 301 GLY A N 1
ATOM 2331 C CA . GLY A 1 301 ? 16.308 8.201 -6.420 1.00 71.88 301 GLY A CA 1
ATOM 2332 C C . GLY A 1 301 ? 16.554 6.912 -5.631 1.00 71.88 301 GLY A C 1
ATOM 2333 O O . GLY A 1 301 ? 16.735 6.983 -4.420 1.00 71.88 301 GLY A O 1
ATOM 2334 N N . GLY A 1 302 ? 16.569 5.749 -6.296 1.00 82.00 302 GLY A N 1
ATOM 2335 C CA . GLY A 1 302 ? 16.887 4.469 -5.658 1.00 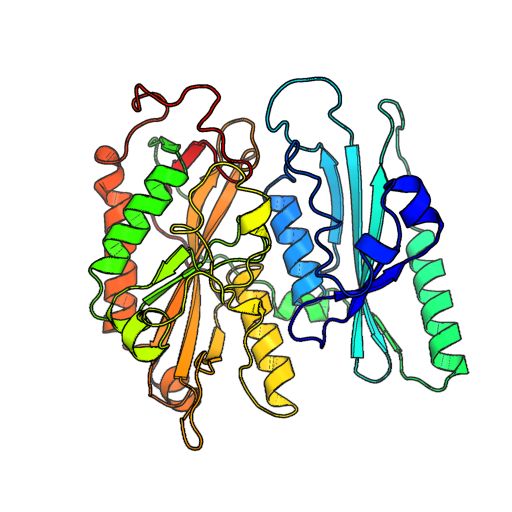82.00 302 GLY A CA 1
ATOM 2336 C C . GLY A 1 302 ? 15.747 3.901 -4.814 1.00 82.00 302 GLY A C 1
ATOM 2337 O O . GLY A 1 302 ? 16.000 3.173 -3.857 1.00 82.00 302 GLY A O 1
ATOM 2338 N N . ALA A 1 303 ? 14.493 4.231 -5.135 1.00 87.44 303 ALA A N 1
ATOM 2339 C CA . ALA A 1 303 ? 13.345 3.662 -4.439 1.00 87.44 303 ALA A CA 1
ATOM 2340 C C . ALA A 1 303 ? 13.281 2.141 -4.647 1.00 87.44 303 ALA A C 1
ATOM 2342 O O . ALA A 1 303 ? 13.458 1.658 -5.766 1.00 87.44 303 ALA A O 1
ATOM 2343 N N . HIS A 1 304 ? 12.996 1.398 -3.575 1.00 91.50 304 HIS A N 1
ATOM 2344 C CA . HIS A 1 304 ? 12.770 -0.046 -3.643 1.00 91.50 304 HIS A CA 1
ATOM 2345 C C . HIS A 1 304 ? 11.472 -0.298 -4.400 1.00 91.50 304 HIS A C 1
ATOM 2347 O O . HIS A 1 304 ? 10.418 0.151 -3.959 1.00 91.50 304 HIS A O 1
ATOM 2353 N N . ILE A 1 305 ? 11.537 -1.009 -5.520 1.00 93.00 305 ILE A N 1
ATOM 2354 C CA . ILE A 1 305 ? 10.367 -1.404 -6.300 1.00 93.00 305 ILE A CA 1
ATOM 2355 C C . ILE A 1 305 ? 9.955 -2.793 -5.838 1.00 93.00 305 ILE A C 1
ATOM 2357 O O . ILE A 1 305 ? 10.664 -3.780 -6.051 1.00 93.00 305 ILE A O 1
ATOM 2361 N N . TRP A 1 306 ? 8.812 -2.847 -5.170 1.00 94.19 306 TRP A N 1
ATOM 2362 C CA . TRP A 1 306 ? 8.250 -4.049 -4.583 1.00 94.19 306 TRP A CA 1
ATOM 2363 C C . TRP A 1 306 ? 6.786 -4.221 -4.969 1.00 94.19 306 TRP A C 1
ATOM 2365 O O . TRP A 1 306 ? 6.083 -3.249 -5.240 1.00 94.19 306 TRP A O 1
ATOM 2375 N N . TYR A 1 307 ? 6.344 -5.473 -4.961 1.00 94.31 307 TYR A N 1
ATOM 2376 C CA . TYR A 1 307 ? 4.959 -5.859 -5.198 1.00 94.31 307 TYR A CA 1
ATOM 2377 C C . TYR A 1 307 ? 4.397 -6.578 -3.984 1.00 94.31 307 TYR A C 1
ATOM 2379 O O . TYR A 1 307 ? 5.140 -7.193 -3.214 1.00 94.31 307 TYR A O 1
ATOM 2387 N N . LEU A 1 308 ? 3.074 -6.546 -3.848 1.00 95.19 308 LEU A N 1
ATOM 2388 C CA . LEU A 1 308 ? 2.370 -7.385 -2.891 1.00 95.19 308 LEU A CA 1
ATOM 2389 C C . LEU A 1 308 ? 1.779 -8.586 -3.623 1.00 95.19 308 LEU A C 1
ATOM 2391 O O . LEU A 1 308 ? 0.840 -8.436 -4.405 1.00 95.19 308 LEU A O 1
ATOM 2395 N N . VAL A 1 309 ? 2.316 -9.774 -3.365 1.00 93.94 309 VAL A N 1
ATOM 2396 C CA . VAL A 1 309 ? 1.741 -11.021 -3.877 1.00 93.94 309 VAL A CA 1
ATOM 2397 C C . VAL A 1 309 ? 0.767 -11.598 -2.865 1.00 93.94 309 VAL A C 1
ATOM 2399 O O . VAL A 1 309 ? 1.015 -11.547 -1.659 1.00 93.94 309 VAL A O 1
ATOM 2402 N N . GLY A 1 310 ? -0.341 -12.145 -3.358 1.00 92.44 310 GLY A N 1
ATOM 2403 C CA . GLY A 1 310 ? -1.346 -12.799 -2.534 1.00 92.44 310 GLY A CA 1
ATOM 2404 C C . GLY A 1 310 ? -1.658 -14.219 -2.991 1.00 92.44 310 GLY A C 1
ATOM 2405 O O . GLY A 1 310 ? -1.677 -14.486 -4.191 1.00 92.44 310 GLY A O 1
ATOM 2406 N N . ILE A 1 311 ? -1.920 -15.119 -2.041 1.00 93.06 311 ILE A N 1
ATOM 2407 C CA . ILE A 1 311 ? -2.410 -16.482 -2.297 1.00 93.06 311 ILE A CA 1
ATOM 2408 C C . ILE A 1 311 ? -3.724 -16.691 -1.549 1.00 93.06 311 ILE A C 1
ATOM 2410 O O . ILE A 1 311 ? -3.798 -16.433 -0.346 1.00 93.06 311 ILE A O 1
ATOM 2414 N N . LEU A 1 312 ? -4.740 -17.169 -2.267 1.00 91.06 312 LEU A N 1
ATOM 2415 C CA . LEU A 1 312 ? -6.074 -17.449 -1.736 1.00 91.06 312 LEU A CA 1
ATOM 2416 C C . LEU A 1 312 ? -6.259 -18.926 -1.365 1.00 91.06 312 LEU A C 1
ATOM 2418 O O . LEU A 1 312 ? -5.560 -19.806 -1.867 1.00 91.06 312 LEU A O 1
ATOM 2422 N N . SER A 1 313 ? -7.231 -19.204 -0.500 1.00 89.62 313 SER A N 1
ATOM 2423 C CA . SER A 1 313 ? -7.588 -20.565 -0.101 1.00 89.62 313 SER A CA 1
ATOM 2424 C C . SER A 1 313 ? -8.972 -20.675 0.502 1.00 89.62 313 SER A C 1
ATOM 2426 O O . SER A 1 313 ? -9.461 -19.727 1.104 1.00 89.62 313 SER A O 1
ATOM 2428 N N . ASP A 1 314 ? -9.560 -21.864 0.408 1.00 87.81 314 ASP A N 1
ATOM 2429 C CA . ASP A 1 314 ? -10.784 -22.227 1.126 1.00 87.81 314 ASP A CA 1
ATOM 2430 C C . ASP A 1 314 ? -10.501 -22.779 2.539 1.00 87.81 314 ASP A C 1
ATOM 2432 O O . ASP A 1 314 ? -11.428 -23.002 3.321 1.00 87.81 314 ASP A O 1
ATOM 2436 N N . ALA A 1 315 ? -9.231 -23.022 2.889 1.00 84.81 315 ALA A N 1
ATOM 2437 C CA . ALA A 1 315 ? -8.856 -23.432 4.240 1.00 84.81 315 ALA A CA 1
ATOM 2438 C C . ALA A 1 315 ? -9.090 -22.285 5.244 1.00 84.81 315 ALA A C 1
ATOM 2440 O O . ALA A 1 315 ? -8.887 -21.127 4.879 1.00 84.81 315 ALA A O 1
ATOM 2441 N N . PRO A 1 316 ? -9.466 -22.562 6.508 1.00 81.06 316 PRO A N 1
ATOM 2442 C CA . PRO A 1 316 ? -9.549 -21.537 7.552 1.00 81.06 316 PRO A CA 1
ATOM 2443 C C . PRO A 1 316 ? -8.206 -20.834 7.791 1.00 81.06 316 PRO A C 1
ATOM 2445 O O . PRO A 1 316 ? -7.164 -21.480 7.704 1.00 81.06 316 PRO A O 1
ATOM 2448 N N . VAL A 1 317 ? -8.232 -19.550 8.172 1.00 79.94 317 VAL A N 1
ATOM 2449 C CA . VAL A 1 317 ? -7.013 -18.734 8.370 1.00 79.94 317 VAL A CA 1
ATOM 2450 C C . VAL A 1 317 ? -6.059 -19.377 9.373 1.00 79.94 317 VAL A C 1
ATOM 2452 O O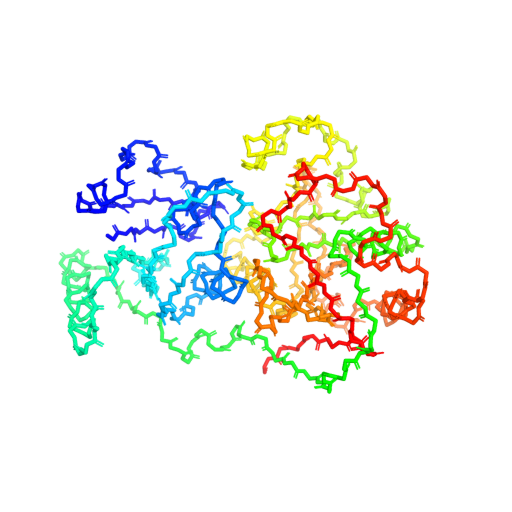 . VAL A 1 317 ? -4.887 -19.536 9.063 1.00 79.94 317 VAL A O 1
ATOM 2455 N N . ASP A 1 318 ? -6.557 -19.842 10.519 1.00 76.88 318 ASP A N 1
ATOM 2456 C CA . ASP A 1 318 ? -5.713 -20.461 11.552 1.00 76.88 318 ASP A CA 1
ATOM 2457 C C . ASP A 1 318 ? -5.070 -21.774 11.085 1.00 76.88 318 ASP A C 1
ATOM 2459 O O . ASP A 1 318 ? -3.961 -22.114 11.498 1.00 76.88 318 ASP A O 1
ATOM 2463 N N . ALA A 1 319 ? -5.774 -22.540 10.244 1.00 72.31 319 ALA A N 1
ATOM 2464 C CA . ALA A 1 319 ? -5.226 -23.752 9.642 1.00 72.31 319 ALA A CA 1
ATOM 2465 C C . ALA A 1 319 ? -4.162 -23.378 8.604 1.00 72.31 319 ALA A C 1
ATOM 2467 O O . ALA A 1 319 ? -3.078 -23.946 8.602 1.00 72.31 319 ALA A O 1
ATOM 2468 N N . TRP A 1 320 ? -4.432 -22.352 7.799 1.00 70.38 320 TRP A N 1
ATOM 2469 C CA . TRP A 1 320 ? -3.522 -21.825 6.789 1.00 70.38 320 TRP A CA 1
ATOM 2470 C C . TRP A 1 320 ? -2.246 -21.210 7.379 1.00 70.38 320 TRP A C 1
ATOM 2472 O O . TRP A 1 320 ? -1.170 -21.374 6.813 1.00 70.38 320 TRP A O 1
ATOM 2482 N N . GLU A 1 321 ? -2.329 -20.531 8.524 1.00 67.50 321 GLU A N 1
ATOM 2483 C CA . GLU A 1 321 ? -1.163 -20.009 9.246 1.00 67.50 321 GLU A CA 1
ATOM 2484 C C . GLU A 1 321 ? -0.306 -21.134 9.835 1.00 67.50 321 GLU A C 1
ATOM 2486 O O . GLU A 1 321 ? 0.920 -21.081 9.751 1.00 67.50 321 GLU A O 1
ATOM 2491 N N . LYS A 1 322 ? -0.941 -22.170 10.399 1.00 65.50 322 LYS A N 1
ATOM 2492 C CA . LYS A 1 322 ? -0.248 -23.329 10.988 1.00 65.50 322 LYS A CA 1
ATOM 2493 C C . LYS A 1 322 ? 0.358 -24.257 9.940 1.00 65.50 322 LYS A C 1
ATOM 2495 O O . LYS A 1 322 ? 1.390 -24.869 10.198 1.00 65.50 322 LYS A O 1
ATOM 2500 N N . GLU A 1 323 ? -0.279 -24.368 8.781 1.00 59.75 323 GLU A N 1
ATOM 2501 C CA . GLU A 1 323 ? 0.175 -25.207 7.671 1.00 59.75 323 GLU A CA 1
ATOM 2502 C C . GLU A 1 323 ? 1.088 -24.446 6.696 1.00 59.75 323 GLU A C 1
ATOM 2504 O O . GLU A 1 323 ? 1.774 -25.085 5.896 1.00 59.75 323 GLU A O 1
ATOM 2509 N N . ALA A 1 324 ? 1.136 -23.108 6.806 1.00 52.06 324 ALA A N 1
ATOM 2510 C CA . ALA A 1 324 ? 1.640 -22.159 5.811 1.00 52.06 324 ALA A CA 1
ATOM 2511 C C . ALA A 1 324 ? 0.986 -22.380 4.424 1.00 52.06 324 ALA A C 1
ATOM 2513 O O . ALA A 1 324 ? 0.586 -23.495 4.086 1.00 52.06 324 ALA A O 1
ATOM 2514 N N . PRO A 1 325 ? 0.856 -21.360 3.551 1.00 51.03 325 PRO A N 1
ATOM 2515 C CA . PRO A 1 325 ? 0.470 -21.615 2.162 1.00 51.03 325 PRO A CA 1
ATOM 2516 C C . PRO A 1 325 ? 1.428 -22.678 1.636 1.00 51.03 325 PRO A C 1
ATOM 2518 O O . PRO A 1 325 ? 2.631 -22.416 1.675 1.00 51.03 325 PRO A O 1
ATOM 2521 N N . SER A 1 326 ? 0.903 -23.860 1.263 1.00 52.72 326 SER A N 1
ATOM 2522 C CA . SER A 1 326 ? 1.677 -25.094 1.048 1.00 52.72 326 SER A CA 1
ATOM 2523 C C . SER A 1 326 ? 3.098 -24.765 0.610 1.00 52.72 326 SER A C 1
ATOM 2525 O O . SER A 1 326 ? 3.268 -24.028 -0.366 1.00 52.72 326 SER A O 1
ATOM 2527 N N . SER A 1 327 ? 4.117 -25.231 1.336 1.00 65.81 327 SER A N 1
ATOM 2528 C CA . SER A 1 327 ? 5.524 -24.920 1.026 1.00 65.81 327 SER A CA 1
ATOM 2529 C C . SER A 1 327 ? 5.822 -25.008 -0.480 1.00 65.81 327 SER A C 1
ATOM 2531 O O . SER A 1 327 ? 6.591 -24.210 -1.005 1.00 65.81 327 SER A O 1
ATOM 2533 N N . VAL A 1 328 ? 5.101 -25.889 -1.182 1.00 76.38 328 VAL A N 1
ATOM 2534 C CA . VAL A 1 328 ? 4.996 -26.029 -2.639 1.00 76.38 328 VAL A CA 1
ATOM 2535 C C . VAL A 1 328 ? 4.436 -24.803 -3.384 1.00 76.38 328 VAL A C 1
ATOM 2537 O O . VAL A 1 328 ? 5.105 -24.319 -4.289 1.00 76.38 328 VAL A O 1
ATOM 2540 N N . ALA A 1 329 ? 3.241 -24.287 -3.071 1.00 81.81 329 ALA A N 1
ATOM 2541 C CA . ALA A 1 329 ? 2.661 -23.119 -3.750 1.00 81.81 329 ALA A CA 1
ATOM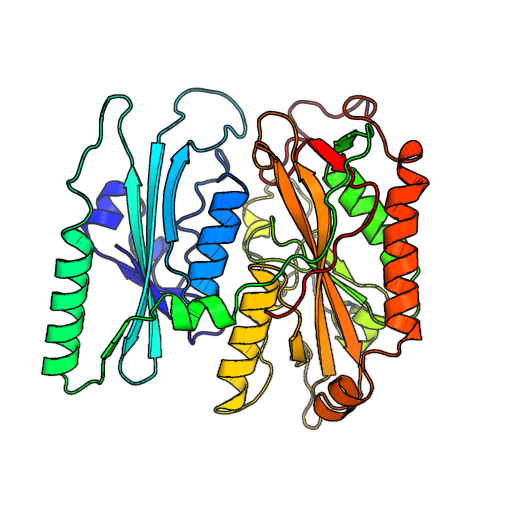 2542 C C . ALA A 1 329 ? 3.537 -21.871 -3.596 1.00 81.81 329 ALA A C 1
ATOM 2544 O O . ALA A 1 329 ? 3.766 -21.152 -4.568 1.00 81.81 329 ALA A O 1
ATOM 2545 N N . MET A 1 330 ? 4.057 -21.639 -2.387 1.00 83.50 330 MET A N 1
ATOM 2546 C CA . MET A 1 330 ? 4.965 -20.524 -2.140 1.00 83.50 330 MET A CA 1
ATOM 2547 C C . MET A 1 330 ? 6.305 -20.716 -2.846 1.00 83.50 330 MET A C 1
ATOM 2549 O O . MET A 1 330 ? 6.808 -19.778 -3.456 1.00 83.50 330 MET A O 1
ATOM 2553 N N . ALA A 1 331 ? 6.880 -21.921 -2.800 1.00 87.06 331 ALA A N 1
ATOM 2554 C CA . ALA A 1 331 ? 8.112 -22.225 -3.522 1.00 87.06 331 ALA A CA 1
ATOM 2555 C C . ALA A 1 331 ? 7.936 -22.054 -5.036 1.00 87.06 331 ALA A C 1
ATOM 2557 O O . ALA A 1 331 ? 8.772 -21.417 -5.664 1.00 87.06 331 ALA A O 1
ATOM 2558 N N . SER A 1 332 ? 6.828 -22.540 -5.603 1.00 89.44 332 SER A N 1
ATOM 2559 C CA . SER A 1 332 ? 6.487 -22.379 -7.023 1.00 89.44 332 SER A CA 1
ATOM 2560 C C . SER A 1 332 ? 6.398 -20.906 -7.413 1.00 89.44 332 SER A C 1
ATOM 2562 O O . SER A 1 332 ? 6.993 -20.494 -8.404 1.00 89.44 332 SER A O 1
ATOM 2564 N N . LEU A 1 333 ? 5.713 -20.090 -6.607 1.00 90.19 333 LEU A N 1
ATOM 2565 C CA . LEU A 1 333 ? 5.612 -18.653 -6.842 1.00 90.19 333 LEU A CA 1
ATOM 2566 C C . LEU A 1 333 ? 6.979 -17.960 -6.738 1.00 90.19 333 LEU A C 1
ATOM 2568 O O . LEU A 1 333 ? 7.324 -17.151 -7.595 1.00 90.19 333 LEU A O 1
ATOM 2572 N N . LYS A 1 334 ? 7.771 -18.297 -5.713 1.00 91.50 334 LYS A N 1
ATOM 2573 C CA . LYS A 1 334 ? 9.137 -17.786 -5.530 1.00 91.50 334 LYS A CA 1
ATOM 2574 C C . LYS A 1 334 ? 10.019 -18.102 -6.732 1.00 91.50 334 LYS A C 1
ATOM 2576 O O . LYS A 1 334 ? 10.706 -17.210 -7.213 1.00 91.50 334 LYS A O 1
ATOM 2581 N N . MET A 1 335 ? 9.969 -19.342 -7.215 1.00 92.75 335 MET A N 1
ATOM 2582 C CA . MET A 1 335 ? 10.706 -19.779 -8.398 1.00 92.75 335 MET A CA 1
ATOM 2583 C C . MET A 1 335 ? 10.251 -19.023 -9.643 1.00 92.75 335 MET A C 1
ATOM 2585 O O . MET A 1 335 ? 11.085 -18.442 -10.319 1.00 92.75 335 MET A O 1
ATOM 2589 N N . ALA A 1 336 ? 8.945 -18.935 -9.896 1.00 93.38 336 ALA A N 1
ATOM 2590 C CA . ALA A 1 336 ? 8.427 -18.253 -11.079 1.00 93.38 336 ALA A CA 1
ATOM 2591 C C . ALA A 1 336 ? 8.781 -16.759 -11.118 1.00 93.38 336 ALA A C 1
ATOM 2593 O O . ALA A 1 336 ? 9.092 -16.222 -12.176 1.00 93.38 336 ALA A O 1
ATOM 2594 N N . LEU A 1 337 ? 8.764 -16.072 -9.971 1.00 94.12 337 LEU A N 1
ATOM 2595 C 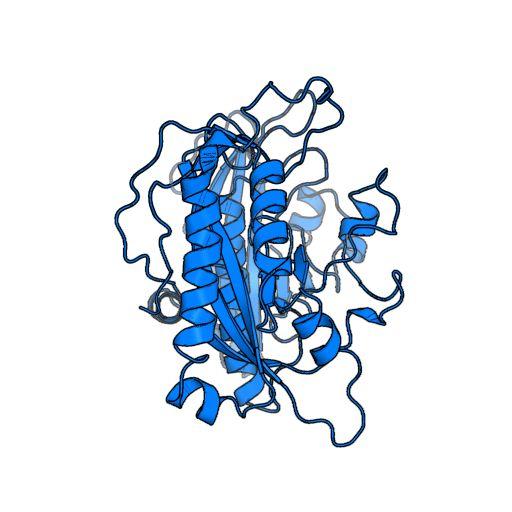CA . LEU A 1 337 ? 9.216 -14.680 -9.898 1.00 94.12 337 LEU A CA 1
ATOM 2596 C C . LEU A 1 337 ? 10.735 -14.563 -10.058 1.00 94.12 337 LEU A C 1
ATOM 2598 O O . LEU A 1 337 ? 11.207 -13.617 -10.680 1.00 94.12 337 LEU A O 1
ATOM 2602 N N . GLN A 1 338 ? 11.503 -15.508 -9.514 1.00 94.12 338 GLN A N 1
ATOM 2603 C CA . GLN A 1 338 ? 12.957 -15.521 -9.666 1.00 94.12 338 GLN A CA 1
ATOM 2604 C C . GLN A 1 338 ? 13.349 -15.777 -11.130 1.00 94.12 338 GLN A C 1
ATOM 2606 O O . GLN A 1 338 ? 14.238 -15.103 -11.637 1.00 94.12 338 GLN A O 1
ATOM 2611 N N . GLU A 1 339 ? 12.632 -16.649 -11.841 1.00 94.12 339 GLU A N 1
ATOM 2612 C CA . GLU A 1 339 ? 12.811 -16.899 -13.277 1.00 94.12 339 GLU A CA 1
ATOM 2613 C C . GLU A 1 339 ? 12.576 -15.640 -14.123 1.00 94.12 339 GLU A C 1
ATOM 2615 O O . GLU A 1 339 ? 13.260 -15.451 -15.129 1.00 94.12 339 GLU A O 1
ATOM 2620 N N . VAL A 1 340 ? 11.656 -14.750 -13.719 1.00 92.94 340 VAL A N 1
ATOM 2621 C CA . VAL A 1 340 ? 11.471 -13.443 -14.379 1.00 92.94 340 VAL A CA 1
ATOM 2622 C C . VAL A 1 340 ? 12.728 -12.582 -14.247 1.00 92.94 340 VAL A C 1
ATOM 2624 O O . VAL A 1 340 ? 13.131 -11.956 -15.226 1.00 92.94 340 VAL A O 1
ATOM 2627 N N . LEU A 1 341 ? 13.367 -12.568 -13.071 1.00 91.31 341 LEU A N 1
ATOM 2628 C CA . LEU A 1 341 ? 14.622 -11.837 -12.855 1.00 91.31 341 LEU A CA 1
ATOM 2629 C C . LEU A 1 341 ? 15.792 -12.493 -13.593 1.00 91.31 341 LEU A C 1
ATOM 2631 O O . LEU A 1 341 ? 16.611 -11.788 -14.162 1.00 91.31 341 LEU A O 1
ATOM 2635 N N . GLU A 1 342 ? 15.877 -13.822 -13.616 1.00 90.81 342 GLU A N 1
ATOM 2636 C CA . GLU A 1 342 ? 16.952 -14.555 -14.305 1.00 90.81 342 GLU A CA 1
ATOM 2637 C C . GLU A 1 342 ? 16.826 -14.483 -15.830 1.00 90.81 342 GLU A C 1
ATOM 2639 O O . GLU A 1 342 ? 17.827 -14.471 -16.541 1.00 90.81 342 GLU A O 1
ATOM 2644 N N . SER A 1 343 ? 15.601 -14.360 -16.339 1.00 89.38 343 SER A N 1
ATOM 2645 C CA . SER A 1 343 ? 15.315 -14.157 -17.762 1.00 89.38 343 SER A CA 1
ATOM 2646 C C . SER A 1 343 ? 15.355 -12.679 -18.160 1.00 89.38 343 SER A C 1
ATOM 2648 O O . SER A 1 343 ? 14.723 -12.298 -19.148 1.00 89.38 343 SER A O 1
ATOM 2650 N N . HIS A 1 344 ? 16.080 -11.835 -17.413 1.00 81.94 344 HIS A N 1
ATOM 2651 C CA . HIS A 1 344 ? 16.117 -10.389 -17.638 1.00 81.94 344 HIS A CA 1
ATOM 2652 C C . HIS A 1 344 ? 16.520 -10.012 -19.068 1.00 81.94 344 HIS A C 1
ATOM 2654 O O . HIS A 1 344 ? 16.025 -9.030 -19.597 1.00 81.94 344 HIS A O 1
ATOM 2660 N N . ASP A 1 345 ? 17.348 -10.810 -19.747 1.00 82.62 345 ASP A N 1
ATOM 2661 C CA . ASP A 1 345 ? 17.769 -10.534 -21.129 1.00 82.62 345 ASP A CA 1
ATOM 2662 C C . ASP A 1 345 ? 16.620 -10.576 -22.149 1.00 82.62 345 ASP A C 1
ATOM 2664 O O . ASP A 1 345 ? 16.754 -10.038 -23.247 1.00 82.62 345 ASP A O 1
ATOM 2668 N N . ALA A 1 346 ? 15.487 -11.192 -21.796 1.00 84.19 346 ALA A N 1
ATOM 2669 C CA . ALA A 1 346 ? 14.278 -11.190 -22.613 1.00 84.19 346 ALA A CA 1
ATOM 2670 C C . ALA A 1 346 ? 13.421 -9.924 -22.425 1.00 84.19 346 ALA A C 1
ATOM 2672 O O . ALA A 1 346 ? 12.466 -9.726 -23.182 1.00 84.19 346 ALA A O 1
ATOM 2673 N N . LEU A 1 347 ? 13.721 -9.088 -21.424 1.00 85.56 347 LEU A N 1
ATOM 2674 C CA . LEU A 1 347 ? 13.022 -7.827 -21.204 1.00 85.56 347 LEU A CA 1
ATOM 2675 C C . LEU A 1 347 ? 13.568 -6.746 -22.149 1.00 85.56 347 LEU A C 1
ATOM 2677 O O . LEU A 1 347 ? 14.786 -6.629 -22.314 1.00 85.56 347 LEU A O 1
ATOM 2681 N N . PRO A 1 348 ? 12.690 -5.931 -22.760 1.00 84.56 348 PRO A N 1
ATOM 2682 C CA . PRO A 1 348 ? 13.117 -4.794 -23.563 1.00 84.56 348 PRO A CA 1
ATOM 2683 C C . PRO A 1 348 ? 13.965 -3.819 -22.739 1.00 84.56 348 PRO A C 1
ATOM 2685 O O . PRO A 1 348 ? 13.605 -3.465 -21.610 1.00 84.56 348 PRO A O 1
ATOM 2688 N N . LYS A 1 349 ? 15.071 -3.332 -23.313 1.00 83.44 349 LYS A N 1
ATOM 2689 C CA . LYS A 1 349 ? 15.832 -2.248 -22.686 1.00 83.44 349 LYS A CA 1
ATOM 2690 C C . LYS A 1 349 ? 15.091 -0.920 -22.863 1.00 83.44 349 LYS A C 1
ATOM 2692 O O . LYS A 1 349 ? 14.343 -0.751 -23.834 1.00 83.44 349 LYS A O 1
ATOM 2697 N N . PRO A 1 350 ? 15.324 0.069 -21.980 1.00 75.00 350 PRO A N 1
ATOM 2698 C CA . PRO A 1 350 ? 14.801 1.412 -22.167 1.00 75.00 350 PRO A CA 1
ATOM 2699 C C . PRO A 1 350 ? 15.229 1.957 -23.536 1.00 75.00 350 PRO A C 1
ATOM 2701 O O . PRO A 1 350 ? 16.421 2.064 -23.818 1.00 75.00 350 PRO A O 1
ATOM 2704 N N . GLY A 1 351 ? 14.253 2.281 -24.389 1.00 66.81 351 GLY A N 1
ATOM 2705 C CA . GLY A 1 351 ? 14.477 2.812 -25.739 1.00 66.81 351 GLY A CA 1
ATOM 2706 C C . GLY A 1 351 ? 14.397 1.798 -26.890 1.00 66.81 351 GLY A C 1
ATOM 2707 O O . GLY A 1 351 ? 14.319 2.232 -28.036 1.00 66.81 351 GLY A O 1
ATOM 2708 N N . ASP A 1 352 ? 14.348 0.487 -26.620 1.00 63.06 352 ASP A N 1
ATOM 2709 C CA . ASP A 1 352 ? 14.168 -0.539 -27.669 1.00 63.06 352 ASP A CA 1
ATOM 2710 C C . ASP A 1 352 ? 12.713 -0.606 -28.182 1.00 63.06 352 ASP A C 1
ATOM 2712 O O . ASP A 1 352 ? 12.451 -1.048 -29.303 1.00 63.06 352 ASP A O 1
ATOM 2716 N N . SER A 1 353 ? 11.747 -0.125 -27.393 1.00 55.12 353 SER A N 1
ATOM 2717 C CA . SER A 1 353 ? 10.356 0.053 -27.815 1.00 55.12 353 SER A CA 1
ATOM 2718 C C . SER A 1 353 ? 10.233 1.267 -28.748 1.00 55.12 353 SER A C 1
ATOM 2720 O O . SER A 1 353 ? 10.026 2.398 -28.314 1.00 55.12 353 SER A O 1
ATOM 2722 N N . GLN A 1 354 ? 10.352 1.022 -30.057 1.00 44.62 354 GLN A N 1
ATOM 2723 C CA . GLN A 1 354 ? 10.333 2.017 -31.147 1.00 44.62 354 GLN A CA 1
ATOM 2724 C C . GLN A 1 354 ? 9.064 2.898 -31.275 1.00 44.62 354 GLN A C 1
ATOM 2726 O O . GLN A 1 354 ? 8.965 3.671 -32.225 1.00 44.62 354 GLN A O 1
ATOM 2731 N N . GLU A 1 355 ? 8.117 2.862 -30.335 1.00 43.38 355 GLU A N 1
ATOM 2732 C CA . GLU A 1 355 ? 6.879 3.659 -30.386 1.00 43.38 355 GLU A CA 1
ATOM 2733 C C . GLU A 1 355 ? 6.523 4.396 -29.088 1.00 43.38 355 GLU A C 1
ATOM 2735 O O . GLU A 1 355 ? 5.453 4.997 -29.015 1.00 43.38 355 GLU A O 1
ATOM 2740 N N . ALA A 1 356 ? 7.408 4.453 -28.088 1.00 43.53 356 ALA A N 1
ATOM 2741 C CA . ALA A 1 356 ? 7.144 5.259 -26.897 1.00 43.53 356 ALA A CA 1
ATOM 2742 C C . ALA A 1 356 ? 7.365 6.756 -27.184 1.00 43.53 356 ALA A C 1
ATOM 2744 O O . ALA A 1 356 ? 8.336 7.368 -26.738 1.00 43.53 356 ALA A O 1
ATOM 2745 N N . GLY A 1 357 ? 6.470 7.364 -27.967 1.00 43.41 357 GLY A N 1
ATOM 2746 C CA . GLY A 1 357 ? 6.370 8.819 -28.049 1.00 43.41 357 GLY A CA 1
ATOM 2747 C C . GLY A 1 357 ? 6.056 9.419 -26.672 1.00 43.41 357 GLY A C 1
ATOM 2748 O O . GLY A 1 357 ? 5.736 8.703 -25.725 1.00 43.41 357 GLY A O 1
ATOM 2749 N N . GLU A 1 358 ? 6.033 10.750 -26.566 1.00 46.09 358 GLU A N 1
ATOM 2750 C CA . GLU A 1 358 ? 5.601 11.496 -25.360 1.00 46.09 358 GLU A CA 1
ATOM 2751 C C . GLU A 1 358 ? 4.219 11.066 -24.795 1.00 46.09 358 GLU A C 1
ATOM 2753 O O . GLU A 1 358 ? 3.826 11.500 -23.716 1.00 46.09 358 GLU A O 1
ATOM 2758 N N . LYS A 1 359 ? 3.481 10.201 -25.507 1.00 44.09 359 LYS A N 1
ATOM 2759 C CA . LYS A 1 359 ? 2.181 9.626 -25.140 1.00 44.09 359 LYS A CA 1
ATOM 2760 C C . LYS A 1 359 ? 2.240 8.394 -24.221 1.00 44.09 359 LYS A C 1
ATOM 2762 O O . LYS A 1 359 ? 1.229 8.119 -23.584 1.00 44.09 359 LYS A O 1
ATOM 2767 N N . ASP A 1 360 ? 3.380 7.709 -24.093 1.00 51.59 360 ASP A N 1
ATOM 2768 C CA . ASP A 1 360 ? 3.524 6.493 -23.259 1.00 51.59 360 ASP A CA 1
ATOM 2769 C C . ASP A 1 360 ? 4.133 6.778 -21.874 1.00 51.59 360 ASP A C 1
ATOM 2771 O O . ASP A 1 360 ? 4.747 5.917 -21.231 1.00 51.59 360 ASP A O 1
ATOM 2775 N N . TRP A 1 361 ? 4.003 8.021 -21.412 1.00 55.47 361 TRP A N 1
ATOM 2776 C CA . TRP A 1 361 ? 4.491 8.454 -20.112 1.00 55.47 361 TRP A CA 1
ATOM 2777 C C . TRP A 1 361 ? 3.479 8.108 -19.007 1.00 55.47 361 TRP A C 1
ATOM 2779 O O . TRP A 1 361 ? 2.329 8.550 -19.042 1.00 55.47 361 TRP A O 1
ATOM 2789 N N . HIS A 1 362 ? 3.905 7.317 -18.016 1.00 64.88 362 HIS A N 1
ATOM 2790 C CA . HIS A 1 362 ? 3.058 6.878 -16.906 1.00 64.88 362 HIS A CA 1
ATOM 2791 C C . HIS A 1 362 ? 3.480 7.545 -15.580 1.00 64.88 362 HIS A C 1
ATOM 2793 O O . HIS A 1 362 ? 4.636 7.402 -15.172 1.00 64.88 362 HIS A O 1
ATOM 2799 N N . PRO A 1 363 ? 2.564 8.197 -14.831 1.00 64.75 363 PRO A N 1
ATOM 2800 C CA . PRO A 1 363 ? 2.889 8.953 -13.611 1.00 64.75 363 PRO A CA 1
ATOM 2801 C C . PRO A 1 363 ? 3.420 8.150 -12.437 1.00 64.75 363 PRO A C 1
ATOM 2803 O O . PRO A 1 363 ? 3.940 8.712 -11.475 1.00 64.75 363 PRO A O 1
ATOM 2806 N N . TYR A 1 364 ? 3.325 6.834 -12.531 1.00 72.94 364 TYR A N 1
ATOM 2807 C CA . TYR A 1 364 ? 3.839 5.907 -11.534 1.00 72.94 364 TYR A CA 1
ATOM 2808 C C . TYR A 1 364 ? 4.851 4.921 -12.136 1.00 72.94 364 TYR A C 1
ATOM 2810 O O . TYR A 1 364 ? 5.230 3.959 -11.475 1.00 72.94 364 TYR A O 1
ATOM 2818 N N . GLY A 1 365 ? 5.248 5.147 -13.392 1.00 75.19 365 GLY A N 1
ATOM 2819 C CA . GLY A 1 365 ? 6.196 4.335 -14.145 1.00 75.19 365 GLY A CA 1
ATOM 2820 C C . GLY A 1 365 ? 7.602 4.927 -14.168 1.00 75.19 365 GLY A C 1
ATOM 2821 O O . GLY A 1 365 ? 7.918 5.882 -13.450 1.00 75.19 365 GLY A O 1
ATOM 2822 N N . GLY A 1 366 ? 8.454 4.344 -15.004 1.00 80.56 366 GLY A N 1
ATOM 2823 C CA . GLY A 1 366 ? 9.835 4.780 -15.191 1.00 80.56 366 GLY A CA 1
ATOM 2824 C C . GLY A 1 366 ? 10.813 3.620 -15.307 1.00 80.56 366 GLY A C 1
ATOM 2825 O O . GLY A 1 366 ? 10.428 2.450 -15.257 1.00 80.56 366 GLY A O 1
ATOM 2826 N N . ASP A 1 367 ? 12.085 3.969 -15.457 1.00 88.06 367 ASP A N 1
ATOM 2827 C CA . ASP A 1 367 ? 13.159 2.995 -15.588 1.00 88.06 367 ASP A CA 1
ATOM 2828 C C . ASP A 1 367 ? 13.475 2.356 -14.238 1.00 88.06 367 ASP A C 1
ATOM 2830 O O . ASP A 1 367 ? 13.608 3.030 -13.207 1.00 88.06 367 ASP A O 1
ATOM 2834 N N . VAL A 1 368 ? 13.643 1.040 -14.255 1.00 92.19 368 VAL A N 1
ATOM 2835 C CA . VAL A 1 368 ? 14.009 0.253 -13.086 1.00 92.19 368 VAL A CA 1
ATOM 2836 C C . VAL A 1 368 ? 15.217 -0.620 -13.396 1.00 92.19 368 VAL A C 1
ATOM 2838 O O . VAL A 1 368 ? 15.403 -1.103 -14.512 1.00 92.19 368 VAL A O 1
ATOM 2841 N N . ARG A 1 369 ? 16.051 -0.821 -12.381 1.00 93.50 369 ARG A N 1
ATOM 2842 C CA . ARG A 1 369 ? 17.168 -1.758 -12.388 1.00 93.50 369 ARG A CA 1
ATOM 2843 C C . ARG A 1 369 ? 16.812 -2.972 -11.562 1.00 93.50 369 ARG A C 1
ATOM 2845 O O . ARG A 1 369 ? 16.491 -2.834 -10.382 1.00 93.50 369 ARG A O 1
ATOM 2852 N N . LEU A 1 370 ? 16.889 -4.145 -12.168 1.00 94.12 370 LEU A N 1
ATOM 2853 C CA . LEU A 1 370 ? 16.491 -5.385 -11.512 1.00 94.12 370 LEU A CA 1
ATOM 2854 C C . LEU A 1 370 ? 17.506 -5.797 -10.448 1.00 94.12 370 LEU A C 1
ATOM 2856 O O . LEU A 1 370 ? 18.716 -5.604 -10.615 1.00 94.12 370 LEU A O 1
ATOM 2860 N N . LEU A 1 371 ? 17.011 -6.390 -9.366 1.00 93.62 371 LEU A N 1
ATOM 2861 C CA . LEU A 1 371 ? 17.849 -7.111 -8.417 1.00 93.62 371 LEU A CA 1
ATOM 2862 C C . LEU A 1 371 ? 18.374 -8.401 -9.050 1.00 93.62 371 LEU A C 1
ATOM 2864 O O . LEU A 1 371 ? 17.727 -8.987 -9.913 1.00 93.62 371 LEU A O 1
ATOM 2868 N N . SER A 1 372 ? 19.526 -8.876 -8.586 1.00 89.81 372 SER A N 1
ATOM 2869 C CA . SER A 1 372 ? 20.032 -10.206 -8.937 1.00 89.81 372 SER A CA 1
ATOM 2870 C C . SER A 1 372 ? 19.226 -11.314 -8.252 1.00 89.81 372 SER A C 1
ATOM 2872 O O . SER A 1 372 ? 19.127 -12.431 -8.760 1.00 89.81 372 SER A O 1
ATOM 2874 N N . LYS A 1 373 ? 18.632 -11.006 -7.093 1.00 91.44 373 LYS A N 1
ATOM 2875 C CA . LYS A 1 373 ? 17.780 -11.902 -6.309 1.00 91.44 373 LYS A CA 1
ATOM 2876 C C . LYS A 1 373 ? 16.630 -11.137 -5.676 1.00 91.44 373 LYS A C 1
ATOM 2878 O O . LYS A 1 373 ? 16.799 -10.009 -5.219 1.00 91.44 373 LYS A O 1
ATOM 2883 N N . LEU A 1 374 ? 15.475 -11.787 -5.597 1.00 92.88 374 LEU A N 1
ATOM 2884 C CA . LEU A 1 374 ? 14.309 -11.257 -4.892 1.00 92.88 374 LEU A CA 1
ATOM 2885 C C . LEU A 1 374 ? 14.603 -11.057 -3.399 1.00 92.88 374 LEU A C 1
ATOM 2887 O O . LEU A 1 374 ? 15.164 -11.944 -2.751 1.00 92.88 374 LEU A O 1
ATOM 2891 N N . VAL A 1 375 ? 14.124 -9.949 -2.830 1.00 93.88 375 VAL A N 1
ATOM 2892 C CA . VAL A 1 375 ? 14.146 -9.716 -1.378 1.00 93.88 375 VAL A CA 1
ATOM 2893 C C . VAL A 1 375 ? 12.725 -9.794 -0.837 1.00 93.88 375 VAL A C 1
ATOM 2895 O O . VAL A 1 375 ? 11.874 -8.958 -1.134 1.00 93.88 375 VAL A O 1
ATOM 2898 N N . TRP A 1 376 ? 12.463 -10.822 -0.036 1.00 92.62 376 TRP A N 1
ATOM 2899 C CA . TRP A 1 376 ? 11.163 -11.055 0.585 1.00 92.62 376 TRP A CA 1
ATOM 2900 C C . TRP A 1 376 ? 11.064 -10.285 1.901 1.00 92.62 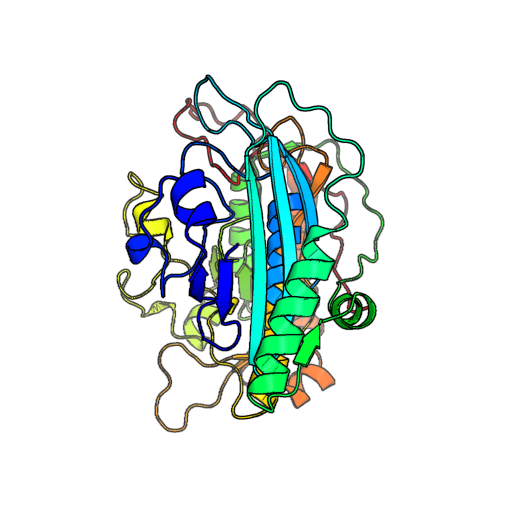376 TRP A C 1
ATOM 2902 O O . TRP A 1 376 ? 11.984 -10.314 2.715 1.00 92.62 376 TRP A O 1
ATOM 2912 N N . HIS A 1 377 ? 9.950 -9.586 2.099 1.00 93.38 377 HIS A N 1
ATOM 2913 C CA . HIS A 1 377 ? 9.720 -8.796 3.305 1.00 93.38 377 HIS A CA 1
ATOM 2914 C C . HIS A 1 377 ? 9.380 -9.728 4.480 1.00 93.38 377 HIS A C 1
ATOM 2916 O O . HIS A 1 377 ? 8.773 -10.780 4.296 1.00 93.38 377 HIS A O 1
ATOM 2922 N N . CYS A 1 378 ? 9.727 -9.354 5.700 1.00 88.19 378 CYS A N 1
ATOM 2923 C CA . CYS A 1 378 ? 9.432 -10.130 6.899 1.00 88.19 378 CYS A CA 1
ATOM 2924 C C . CYS A 1 378 ? 8.603 -9.306 7.884 1.00 88.19 378 CYS A C 1
ATOM 2926 O O . CYS A 1 378 ? 8.516 -8.079 7.784 1.00 88.19 378 CYS A O 1
ATOM 2928 N N . GLN A 1 379 ? 7.957 -9.997 8.823 1.00 82.19 379 GLN A N 1
ATOM 2929 C CA . GLN A 1 379 ? 7.499 -9.334 10.040 1.00 82.19 379 GLN A CA 1
ATOM 2930 C C . GLN A 1 379 ? 8.726 -8.975 10.900 1.00 82.19 379 GLN A C 1
ATOM 2932 O O . GLN A 1 379 ? 9.716 -9.704 10.811 1.00 82.19 379 GLN A O 1
ATOM 2937 N N . PRO A 1 380 ? 8.662 -7.864 11.653 1.00 75.19 380 PRO A N 1
ATOM 2938 C CA . PRO A 1 380 ? 9.718 -7.444 12.567 1.00 75.19 380 PRO A CA 1
ATOM 2939 C C . PRO A 1 380 ? 9.846 -8.336 13.802 1.00 75.19 380 PRO A C 1
ATOM 2941 O O . PRO A 1 380 ? 8.913 -9.139 14.057 1.00 75.19 380 PRO A O 1
#

pLDDT: mean 77.3, std 16.58, range [33.88, 95.44]

Radius of gyration: 21.16 Å; chains: 1; bounding box: 49×57×59 Å